Protein AF-0000000068352027 (afdb_homodimer)

Radius of gyration: 30.16 Å; Cα contacts (8 Å, |Δi|>4): 1680; chains: 2; bounding box: 49×100×64 Å

Structure (mmCIF, N/CA/C/O backbone):
data_AF-0000000068352027-model_v1
#
loop_
_entity.id
_entity.type
_entity.pdbx_description
1 polymer 'Oxidoreductase-like protein'
#
loop_
_atom_site.group_PDB
_atom_site.id
_atom_site.type_symbol
_atom_site.label_atom_id
_atom_site.label_alt_id
_atom_site.label_comp_id
_atom_site.label_asym_id
_atom_site.label_entity_id
_atom_site.label_seq_id
_atom_site.pdbx_PDB_ins_code
_atom_site.Cartn_x
_atom_site.Cartn_y
_atom_site.Cartn_z
_atom_site.occupancy
_atom_site.B_iso_or_equiv
_atom_site.auth_seq_id
_atom_site.auth_comp_id
_atom_site.auth_asym_id
_atom_site.auth_atom_id
_atom_site.pdbx_PDB_model_num
ATOM 1 N N . MET A 1 1 ? -13.008 -51.562 -10.859 1 30.78 1 MET A N 1
ATOM 2 C CA . MET A 1 1 ? -11.578 -51.312 -10.984 1 30.78 1 MET A CA 1
ATOM 3 C C . MET A 1 1 ? -11.227 -49.906 -10.602 1 30.78 1 MET A C 1
ATOM 5 O O . MET A 1 1 ? -11.891 -48.938 -11.039 1 30.78 1 MET A O 1
ATOM 9 N N . SER A 1 2 ? -10.852 -49.531 -9.453 1 40.5 2 SER A N 1
ATOM 10 C CA . SER A 1 2 ? -10.609 -48.25 -8.789 1 40.5 2 SER A CA 1
ATOM 11 C C . SER A 1 2 ? -9.883 -47.281 -9.711 1 40.5 2 SER A C 1
ATOM 13 O O . SER A 1 2 ? -8.883 -47.625 -10.336 1 40.5 2 SER A O 1
ATOM 15 N N . ALA A 1 3 ? -10.547 -46.438 -10.453 1 52.34 3 ALA A N 1
ATOM 16 C CA . ALA A 1 3 ? -10.016 -45.531 -11.453 1 52.34 3 ALA A CA 1
ATOM 17 C C . ALA A 1 3 ? -8.617 -45.031 -11.07 1 52.34 3 ALA A C 1
ATOM 19 O O . ALA A 1 3 ? -8.398 -44.562 -9.961 1 52.34 3 ALA A O 1
ATOM 20 N N . SER A 1 4 ? -7.492 -45.625 -11.703 1 73.31 4 SER A N 1
ATOM 21 C CA . SER A 1 4 ? -6.09 -45.438 -11.352 1 73.31 4 SER A CA 1
ATOM 22 C C . SER A 1 4 ? -5.738 -43.969 -11.25 1 73.31 4 SER A C 1
ATOM 24 O O . SER A 1 4 ? -6.191 -43.156 -12.062 1 73.31 4 SER A O 1
ATOM 26 N N . ALA A 1 5 ? -5.262 -43.5 -10.164 1 89 5 ALA A N 1
ATOM 27 C CA . ALA A 1 5 ? -4.797 -42.156 -9.875 1 89 5 ALA A CA 1
ATOM 28 C C . ALA A 1 5 ? -3.828 -41.656 -10.953 1 89 5 ALA A C 1
ATOM 30 O O . ALA A 1 5 ? -3.039 -42.438 -11.484 1 89 5 ALA A O 1
ATOM 31 N N . PRO A 1 6 ? -4.027 -40.5 -11.43 1 95.5 6 PRO A N 1
ATOM 32 C CA . PRO A 1 6 ? -3.133 -39.938 -12.445 1 95.5 6 PRO A CA 1
ATOM 33 C C . PRO A 1 6 ? -1.657 -40.125 -12.109 1 95.5 6 PRO A C 1
ATOM 35 O O . PRO A 1 6 ? -1.271 -40.031 -10.938 1 95.5 6 PRO A O 1
ATOM 38 N N . ARG A 1 7 ? -0.884 -40.531 -13.102 1 96.5 7 ARG A N 1
ATOM 39 C CA . ARG A 1 7 ? 0.567 -40.625 -13.008 1 96.5 7 ARG A CA 1
ATOM 40 C C . ARG A 1 7 ? 1.249 -39.375 -13.5 1 96.5 7 ARG A C 1
ATOM 42 O O . ARG A 1 7 ? 0.994 -38.906 -14.625 1 96.5 7 ARG A O 1
ATOM 49 N N . VAL A 1 8 ? 2.127 -38.812 -12.648 1 98 8 VAL A N 1
ATOM 50 C CA . VAL A 1 8 ? 2.662 -37.469 -12.898 1 98 8 VAL A CA 1
ATOM 51 C C . VAL A 1 8 ? 4.137 -37.562 -13.281 1 98 8 VAL A C 1
ATOM 53 O O . VAL A 1 8 ? 4.902 -38.312 -12.664 1 98 8 VAL A O 1
ATOM 56 N N . GLY A 1 9 ? 4.527 -36.906 -14.344 1 98.25 9 GLY A N 1
ATOM 57 C CA . GLY A 1 9 ? 5.922 -36.656 -14.672 1 98.25 9 GLY A CA 1
ATOM 58 C C . GLY A 1 9 ? 6.363 -35.219 -14.336 1 98.25 9 GLY A C 1
ATOM 59 O O . GLY A 1 9 ? 5.664 -34.25 -14.648 1 98.25 9 GLY A O 1
ATOM 60 N N . LEU A 1 10 ? 7.527 -35.094 -13.672 1 97.56 10 LEU A N 1
ATOM 61 C CA . LEU A 1 10 ? 8.102 -33.781 -13.367 1 97.56 10 LEU A CA 1
ATOM 62 C C . LEU A 1 10 ? 9.125 -33.375 -14.43 1 97.56 10 LEU A C 1
ATOM 64 O O . LEU A 1 10 ? 10.164 -34.031 -14.578 1 97.56 10 LEU A O 1
ATOM 68 N N . LEU A 1 11 ? 8.789 -32.406 -15.188 1 97.12 11 LEU A N 1
ATOM 69 C CA . LEU A 1 11 ? 9.727 -31.906 -16.172 1 97.12 11 LEU A CA 1
ATOM 70 C C . LEU A 1 11 ? 10.586 -30.781 -15.578 1 97.12 11 LEU A C 1
ATOM 72 O O . LEU A 1 11 ? 10.188 -29.625 -15.594 1 97.12 11 LEU A O 1
ATOM 76 N N . GLY A 1 12 ? 11.734 -31.094 -15.156 1 92.88 12 GLY A N 1
ATOM 77 C CA . GLY A 1 12 ? 12.617 -30.219 -14.414 1 92.88 12 GLY A CA 1
ATOM 78 C C . GLY A 1 12 ? 12.75 -30.594 -12.953 1 92.88 12 GLY A C 1
ATOM 79 O O . GLY A 1 12 ? 11.797 -31.094 -12.344 1 92.88 12 GLY A O 1
ATOM 80 N N . ALA A 1 13 ? 13.945 -30.344 -12.383 1 85.81 13 ALA A N 1
ATOM 81 C CA . ALA A 1 13 ? 14.219 -30.672 -10.992 1 85.81 13 ALA A CA 1
ATOM 82 C C . ALA A 1 13 ? 14.445 -29.406 -10.164 1 85.81 13 ALA A C 1
ATOM 84 O O . ALA A 1 13 ? 15.406 -29.312 -9.398 1 85.81 13 ALA A O 1
ATOM 85 N N . ALA A 1 14 ? 13.586 -28.484 -10.461 1 83.62 14 ALA A N 1
ATOM 86 C CA . ALA A 1 14 ? 13.641 -27.266 -9.656 1 83.62 14 ALA A CA 1
ATOM 87 C C . ALA A 1 14 ? 13.141 -27.516 -8.234 1 83.62 14 ALA A C 1
ATOM 89 O O . ALA A 1 14 ? 12.438 -28.5 -7.988 1 83.62 14 ALA A O 1
ATOM 90 N N . ASN A 1 15 ? 13.477 -26.672 -7.301 1 79 15 ASN A N 1
ATOM 91 C CA . ASN A 1 15 ? 13.086 -26.828 -5.902 1 79 15 ASN A CA 1
ATOM 92 C C . ASN A 1 15 ? 11.562 -26.875 -5.75 1 79 15 ASN A C 1
ATOM 94 O O . ASN A 1 15 ? 11.047 -27.594 -4.895 1 79 15 ASN A O 1
ATOM 98 N N . ILE A 1 16 ? 10.906 -26.156 -6.543 1 82.62 16 ILE A N 1
ATOM 99 C CA . ILE A 1 16 ? 9.445 -26.094 -6.461 1 82.62 16 ILE A CA 1
ATOM 100 C C . ILE A 1 16 ? 8.859 -27.469 -6.797 1 82.62 16 ILE A C 1
ATOM 102 O O . ILE A 1 16 ? 7.73 -27.781 -6.398 1 82.62 16 ILE A O 1
ATOM 106 N N . ALA A 1 17 ? 9.578 -28.25 -7.523 1 85 17 ALA A N 1
ATOM 107 C CA . ALA A 1 17 ? 9.102 -29.578 -7.887 1 85 17 ALA A CA 1
ATOM 108 C C . ALA A 1 17 ? 8.969 -30.469 -6.656 1 85 17 ALA A C 1
ATOM 110 O O . ALA A 1 17 ? 8.164 -31.406 -6.637 1 85 17 ALA A O 1
ATOM 111 N N . TRP A 1 18 ? 9.742 -30.078 -5.66 1 83.75 18 TRP A N 1
ATOM 112 C CA . TRP A 1 18 ? 9.602 -30.766 -4.387 1 83.75 18 TRP A CA 1
ATOM 113 C C . TRP A 1 18 ? 8.203 -30.578 -3.811 1 83.75 18 TRP A C 1
ATOM 115 O O . TRP A 1 18 ? 7.57 -31.531 -3.352 1 83.75 18 TRP A O 1
ATOM 125 N N . ARG A 1 19 ? 7.816 -29.422 -3.898 1 86.06 19 ARG A N 1
ATOM 126 C CA . ARG A 1 19 ? 6.504 -29.078 -3.359 1 86.06 19 ARG A CA 1
ATOM 127 C C . ARG A 1 19 ? 5.391 -29.734 -4.168 1 86.06 19 ARG A C 1
ATOM 129 O O . ARG A 1 19 ? 4.426 -30.25 -3.604 1 86.06 19 ARG A O 1
ATOM 136 N N . ALA A 1 20 ? 5.594 -29.703 -5.41 1 91.19 20 ALA A N 1
ATOM 137 C CA . ALA A 1 20 ? 4.609 -30.344 -6.273 1 91.19 20 ALA A CA 1
ATOM 138 C C . ALA A 1 20 ? 4.508 -31.844 -5.961 1 91.19 20 ALA A C 1
ATOM 140 O O . ALA A 1 20 ? 3.41 -32.406 -5.902 1 91.19 20 ALA A O 1
ATOM 141 N N . TRP A 1 21 ? 5.656 -32.406 -5.715 1 92.81 21 TRP A N 1
ATOM 142 C CA . TRP A 1 21 ? 5.719 -33.844 -5.422 1 92.81 21 TRP A CA 1
ATOM 143 C C . TRP A 1 21 ? 4.945 -34.188 -4.152 1 92.81 21 TRP A C 1
ATOM 145 O O . TRP A 1 21 ? 4.18 -35.156 -4.117 1 92.81 21 TRP A O 1
ATOM 155 N N . THR A 1 22 ? 5.062 -33.344 -3.188 1 90.75 22 THR A N 1
ATOM 156 C CA . THR A 1 22 ? 4.355 -33.562 -1.929 1 90.75 22 THR A CA 1
ATOM 157 C C . THR A 1 22 ? 2.846 -33.469 -2.137 1 90.75 22 THR A C 1
ATOM 159 O O . THR A 1 22 ? 2.088 -34.25 -1.569 1 90.75 22 THR A O 1
ATOM 162 N N . GLY A 1 23 ? 2.412 -32.531 -2.916 1 93.19 23 GLY A N 1
ATOM 163 C CA . GLY A 1 23 ? 0.996 -32.406 -3.217 1 93.19 23 GLY A CA 1
ATOM 164 C C . GLY A 1 23 ? 0.437 -33.562 -4.012 1 93.19 23 GLY A C 1
ATOM 165 O O . GLY A 1 23 ? -0.673 -34.031 -3.744 1 93.19 23 GLY A O 1
ATOM 166 N N . VAL A 1 24 ? 1.214 -34.031 -4.945 1 95.81 24 VAL A N 1
ATOM 167 C CA . VAL A 1 24 ? 0.838 -35.188 -5.766 1 95.81 24 VAL A CA 1
ATOM 168 C C . VAL A 1 24 ? 0.599 -36.406 -4.871 1 95.81 24 VAL A C 1
ATOM 170 O O . VAL A 1 24 ? -0.449 -37.062 -4.957 1 95.81 24 VAL A O 1
ATOM 173 N N . ARG A 1 25 ? 1.453 -36.625 -3.969 1 93.81 25 ARG A N 1
ATOM 174 C CA . ARG A 1 25 ? 1.38 -37.781 -3.084 1 93.81 25 ARG A CA 1
ATOM 175 C C . ARG A 1 25 ? 0.211 -37.625 -2.111 1 93.81 25 ARG A C 1
ATOM 177 O O . ARG A 1 25 ? -0.479 -38.625 -1.829 1 93.81 25 ARG A O 1
ATOM 184 N N . ALA A 1 26 ? 0.063 -36.469 -1.647 1 93.5 26 ALA A N 1
ATOM 185 C CA . ALA A 1 26 ? -1 -36.219 -0.674 1 93.5 26 ALA A CA 1
ATOM 186 C C . ALA A 1 26 ? -2.371 -36.531 -1.274 1 93.5 26 ALA A C 1
ATOM 188 O O . ALA A 1 26 ? -3.34 -36.75 -0.544 1 93.5 26 ALA A O 1
ATOM 189 N N . ASN A 1 27 ? -2.459 -36.594 -2.578 1 96.31 27 ASN A N 1
ATOM 190 C CA . ASN A 1 27 ? -3.736 -36.812 -3.24 1 96.31 27 ASN A CA 1
ATOM 191 C C . ASN A 1 27 ? -3.793 -38.188 -3.875 1 96.31 27 ASN A C 1
ATOM 193 O O . ASN A 1 27 ? -4.598 -38.438 -4.773 1 96.31 27 ASN A O 1
ATOM 197 N N . GLY A 1 28 ? -2.852 -39.031 -3.482 1 93.94 28 GLY A N 1
ATOM 198 C CA . GLY A 1 28 ? -2.877 -40.438 -3.91 1 93.94 28 GLY A CA 1
ATOM 199 C C . GLY A 1 28 ? -2.328 -40.625 -5.309 1 93.94 28 GLY A C 1
ATOM 200 O O . GLY A 1 28 ? -2.457 -41.719 -5.879 1 93.94 28 GLY A O 1
ATOM 201 N N . MET A 1 29 ? -1.762 -39.625 -5.863 1 95.62 29 MET A N 1
ATOM 202 C CA . MET A 1 29 ? -1.12 -39.75 -7.172 1 95.62 29 MET A CA 1
ATOM 203 C C . MET A 1 29 ? 0.342 -40.156 -7.027 1 95.62 29 MET A C 1
ATOM 205 O O . MET A 1 29 ? 0.857 -40.25 -5.914 1 95.62 29 MET A O 1
ATOM 209 N N . SER A 1 30 ? 0.948 -40.469 -8.18 1 95 30 SER A N 1
ATOM 210 C CA . SER A 1 30 ? 2.342 -40.906 -8.133 1 95 30 SER A CA 1
ATOM 211 C C . SER A 1 30 ? 3.184 -40.156 -9.164 1 95 30 SER A C 1
ATOM 213 O O . SER A 1 30 ? 2.713 -39.875 -10.266 1 95 30 SER A O 1
ATOM 215 N N . VAL A 1 31 ? 4.359 -39.875 -8.711 1 96.75 31 VAL A N 1
ATOM 216 C CA . VAL A 1 31 ? 5.363 -39.406 -9.664 1 96.75 31 VAL A CA 1
ATOM 217 C C . VAL A 1 31 ? 6.094 -40.594 -10.281 1 96.75 31 VAL A C 1
ATOM 219 O O . VAL A 1 31 ? 6.719 -41.375 -9.562 1 96.75 31 VAL A O 1
ATOM 222 N N . THR A 1 32 ? 6.047 -40.688 -11.594 1 96.75 32 THR A N 1
ATOM 223 C CA . THR A 1 32 ? 6.602 -41.875 -12.219 1 96.75 32 THR A CA 1
ATOM 224 C C . THR A 1 32 ? 7.914 -41.562 -12.93 1 96.75 32 THR A C 1
ATOM 226 O O . THR A 1 32 ? 8.758 -42.438 -13.102 1 96.75 32 THR A O 1
ATOM 229 N N . ARG A 1 33 ? 8.031 -40.281 -13.305 1 96.88 33 ARG A N 1
ATOM 230 C CA . ARG A 1 33 ? 9.234 -39.875 -14.016 1 96.88 33 ARG A CA 1
ATOM 231 C C . ARG A 1 33 ? 9.664 -38.469 -13.617 1 96.88 33 ARG A C 1
ATOM 233 O O . ARG A 1 33 ? 8.828 -37.625 -13.312 1 96.88 33 ARG A O 1
ATOM 240 N N . VAL A 1 34 ? 11.008 -38.312 -13.641 1 97.12 34 VAL A N 1
ATOM 241 C CA . VAL A 1 34 ? 11.625 -37 -13.5 1 97.12 34 VAL A CA 1
ATOM 242 C C . VAL A 1 34 ? 12.539 -36.719 -14.688 1 97.12 34 VAL A C 1
ATOM 244 O O . VAL A 1 34 ? 13.523 -37.438 -14.898 1 97.12 34 VAL A O 1
ATOM 247 N N . GLY A 1 35 ? 12.117 -35.75 -15.453 1 96.88 35 GLY A N 1
ATOM 248 C CA . GLY A 1 35 ? 12.922 -35.344 -16.609 1 96.88 35 GLY A CA 1
ATOM 249 C C . GLY A 1 35 ? 13.977 -34.312 -16.266 1 96.88 35 GLY A C 1
ATOM 250 O O . GLY A 1 35 ? 13.656 -33.25 -15.758 1 96.88 35 GLY A O 1
ATOM 251 N N . CYS A 1 36 ? 15.211 -34.625 -16.547 1 94.62 36 CYS A N 1
ATOM 252 C CA . CYS A 1 36 ? 16.312 -33.719 -16.297 1 94.62 36 CYS A CA 1
ATOM 253 C C . CYS A 1 36 ? 17.297 -33.719 -17.469 1 94.62 36 CYS A C 1
ATOM 255 O O . CYS A 1 36 ? 17.531 -34.75 -18.078 1 94.62 36 CYS A O 1
ATOM 257 N N . ARG A 1 37 ? 17.781 -32.5 -17.734 1 89.75 37 ARG A N 1
ATOM 258 C CA . ARG A 1 37 ? 18.812 -32.438 -18.766 1 89.75 37 ARG A CA 1
ATOM 259 C C . ARG A 1 37 ? 20.109 -33.062 -18.297 1 89.75 37 ARG A C 1
ATOM 261 O O . ARG A 1 37 ? 20.812 -33.75 -19.078 1 89.75 37 ARG A O 1
ATOM 268 N N . ASP A 1 38 ? 20.344 -32.875 -16.984 1 90.56 38 ASP A N 1
ATOM 269 C CA . ASP A 1 38 ? 21.5 -33.5 -16.328 1 90.56 38 ASP A CA 1
ATOM 270 C C . ASP A 1 38 ? 21.047 -34.688 -15.477 1 90.56 38 ASP A C 1
ATOM 272 O O . ASP A 1 38 ? 20.5 -34.5 -14.391 1 90.56 38 ASP A O 1
ATOM 276 N N . VAL A 1 39 ? 21.438 -35.844 -15.883 1 87.88 39 VAL A N 1
ATOM 277 C CA . VAL A 1 39 ? 20.953 -37.062 -15.273 1 87.88 39 VAL A CA 1
ATOM 278 C C . VAL A 1 39 ? 21.422 -37.156 -13.82 1 87.88 39 VAL A C 1
ATOM 280 O O . VAL A 1 39 ? 20.688 -37.594 -12.945 1 87.88 39 VAL A O 1
ATOM 283 N N . ASP A 1 40 ? 22.609 -36.75 -13.633 1 91.19 40 ASP A N 1
ATOM 284 C CA . ASP A 1 40 ? 23.141 -36.844 -12.273 1 91.19 40 ASP A CA 1
ATOM 285 C C . ASP A 1 40 ? 22.406 -35.906 -11.336 1 91.19 40 ASP A C 1
ATOM 287 O O . ASP A 1 40 ? 22.125 -36.25 -10.188 1 91.19 40 ASP A O 1
ATOM 291 N N . ARG A 1 41 ? 22.156 -34.75 -11.836 1 89.06 41 ARG A N 1
ATOM 292 C CA . ARG A 1 41 ? 21.375 -33.812 -11.055 1 89.06 41 ARG A CA 1
ATOM 293 C C . ARG A 1 41 ? 19.984 -34.375 -10.758 1 89.06 41 ARG A C 1
ATOM 295 O O . ARG A 1 41 ? 19.469 -34.219 -9.648 1 89.06 41 ARG A O 1
ATOM 302 N N . GLY A 1 42 ? 19.438 -34.969 -11.719 1 92.75 42 GLY A N 1
ATOM 303 C CA . GLY A 1 42 ? 18.125 -35.594 -11.547 1 92.75 42 GLY A CA 1
ATOM 304 C C . GLY A 1 42 ? 18.125 -36.688 -10.523 1 92.75 42 GLY A C 1
ATOM 305 O O . GLY A 1 42 ? 17.234 -36.781 -9.672 1 92.75 42 GLY A O 1
ATOM 306 N N . ARG A 1 43 ? 19.109 -37.5 -10.617 1 94.06 43 ARG A N 1
ATOM 307 C CA . ARG A 1 43 ? 19.219 -38.625 -9.68 1 94.06 43 ARG A CA 1
ATOM 308 C C . ARG A 1 43 ? 19.391 -38.125 -8.25 1 94.06 43 ARG A C 1
ATOM 310 O O . ARG A 1 43 ? 18.781 -38.688 -7.324 1 94.06 43 ARG A O 1
ATOM 317 N N . ASN A 1 44 ? 20.188 -37.156 -8.156 1 93.25 44 ASN A N 1
ATOM 318 C CA . ASN A 1 44 ? 20.391 -36.594 -6.836 1 93.25 44 ASN A CA 1
ATOM 319 C C . ASN A 1 44 ? 19.109 -35.969 -6.289 1 93.25 44 ASN A C 1
ATOM 321 O O . ASN A 1 44 ? 18.797 -36.094 -5.102 1 93.25 44 ASN A O 1
ATOM 325 N N . PHE A 1 45 ? 18.516 -35.281 -7.168 1 92 45 PHE A N 1
ATOM 326 C CA . PHE A 1 45 ? 17.234 -34.688 -6.797 1 92 45 PHE A CA 1
ATOM 327 C C . PHE A 1 45 ? 16.266 -35.75 -6.32 1 92 45 PHE A C 1
ATOM 329 O O . PHE A 1 45 ? 15.672 -35.625 -5.246 1 92 45 PHE A O 1
ATOM 336 N N . VAL A 1 46 ? 16.078 -36.75 -7.02 1 94.44 46 VAL A N 1
ATOM 337 C CA . VAL A 1 46 ? 15.133 -37.844 -6.727 1 94.44 46 VAL A CA 1
ATOM 338 C C . VAL A 1 46 ? 15.516 -38.5 -5.406 1 94.44 46 VAL A C 1
ATOM 340 O O . VAL A 1 46 ? 14.656 -38.75 -4.555 1 94.44 46 VAL A O 1
ATOM 343 N N . LYS A 1 47 ? 16.734 -38.75 -5.297 1 93.25 47 LYS A N 1
ATOM 344 C CA . LYS A 1 47 ? 17.203 -39.375 -4.066 1 93.25 47 LYS A CA 1
ATOM 345 C C . LYS A 1 47 ? 16.875 -38.531 -2.846 1 93.25 47 LYS A C 1
ATOM 347 O O . LYS A 1 47 ? 16.344 -39.031 -1.851 1 93.25 47 LYS A O 1
ATOM 352 N N . ARG A 1 48 ? 17.141 -37.312 -2.957 1 90.81 48 ARG A N 1
ATOM 353 C CA . ARG A 1 48 ? 16.906 -36.406 -1.841 1 90.81 48 ARG A CA 1
ATOM 354 C C . ARG A 1 48 ? 15.422 -36.344 -1.485 1 90.81 48 ARG A C 1
ATOM 356 O O . ARG A 1 48 ? 15.055 -36.375 -0.308 1 90.81 48 ARG A O 1
ATOM 363 N N . VAL A 1 49 ? 14.625 -36.219 -2.504 1 89.69 49 VAL A N 1
ATOM 364 C CA . VAL A 1 49 ? 13.195 -36.094 -2.277 1 89.69 49 VAL A CA 1
ATOM 365 C C . VAL A 1 49 ? 12.656 -37.406 -1.72 1 89.69 49 VAL A C 1
ATOM 367 O O . VAL A 1 49 ? 11.867 -37.438 -0.774 1 89.69 49 VAL A O 1
ATOM 370 N N . CYS A 1 50 ? 13.078 -38.469 -2.232 1 91.5 50 CYS A N 1
ATOM 371 C CA . CYS A 1 50 ? 12.609 -39.781 -1.786 1 91.5 50 CYS A CA 1
ATOM 372 C C . CYS A 1 50 ? 13.031 -40.031 -0.345 1 91.5 50 CYS A C 1
ATOM 374 O O . CYS A 1 50 ? 12.258 -40.594 0.436 1 91.5 50 CYS A O 1
ATOM 376 N N . ASP A 1 51 ? 14.203 -39.625 -0.024 1 91.38 51 ASP A N 1
ATOM 377 C CA . ASP A 1 51 ? 14.664 -39.781 1.353 1 91.38 51 ASP A CA 1
ATOM 378 C C . ASP A 1 51 ? 13.828 -38.938 2.305 1 91.38 51 ASP A C 1
ATOM 380 O O . ASP A 1 51 ? 13.398 -39.406 3.355 1 91.38 51 ASP A O 1
ATOM 384 N N . ALA A 1 52 ? 13.641 -37.719 1.866 1 86.56 52 ALA A N 1
ATOM 385 C CA . ALA A 1 52 ? 12.914 -36.781 2.713 1 86.56 52 ALA A CA 1
ATOM 386 C C . ALA A 1 52 ? 11.469 -37.219 2.9 1 86.56 52 ALA A C 1
ATOM 388 O O . ALA A 1 52 ? 10.898 -37.094 3.986 1 86.56 52 ALA A O 1
ATOM 389 N N . LEU A 1 53 ? 10.891 -37.781 1.836 1 87.25 53 LEU A N 1
ATOM 390 C CA . LEU A 1 53 ? 9.477 -38.156 1.869 1 87.25 53 LEU A CA 1
ATOM 391 C C . LEU A 1 53 ? 9.305 -39.625 2.215 1 87.25 53 LEU A C 1
ATOM 393 O O . LEU A 1 53 ? 8.18 -40.125 2.277 1 87.25 53 LEU A O 1
ATOM 397 N N . LYS A 1 54 ? 10.328 -40.375 2.398 1 90.38 54 LYS A N 1
ATOM 398 C CA . LYS A 1 54 ? 10.328 -41.781 2.734 1 90.38 54 LYS A CA 1
ATOM 399 C C . LYS A 1 54 ? 9.539 -42.594 1.704 1 90.38 54 LYS A C 1
ATOM 401 O O . LYS A 1 54 ? 8.656 -43.375 2.062 1 90.38 54 LYS A O 1
ATOM 406 N N . ILE A 1 55 ? 9.938 -42.375 0.513 1 91.38 55 ILE A N 1
ATOM 407 C CA . ILE A 1 55 ? 9.289 -43.062 -0.6 1 91.38 55 ILE A CA 1
ATOM 408 C C . ILE A 1 55 ? 9.852 -44.469 -0.732 1 91.38 55 ILE A C 1
ATOM 410 O O . ILE A 1 55 ? 11.062 -44.656 -0.693 1 91.38 55 ILE A O 1
ATOM 414 N N . ASP A 1 56 ? 9.016 -45.406 -0.912 1 92.5 56 ASP A N 1
ATOM 415 C CA . ASP A 1 56 ? 9.43 -46.812 -1.099 1 92.5 56 ASP A CA 1
ATOM 416 C C . ASP A 1 56 ? 10.227 -46.969 -2.387 1 92.5 56 ASP A C 1
ATOM 418 O O . ASP A 1 56 ? 9.922 -46.344 -3.402 1 92.5 56 ASP A O 1
ATOM 422 N N . GLU A 1 57 ? 11.102 -47.906 -2.398 1 91.81 57 GLU A N 1
ATOM 423 C CA . GLU A 1 57 ? 11.984 -48.156 -3.535 1 91.81 57 GLU A CA 1
ATOM 424 C C . GLU A 1 57 ? 11.18 -48.469 -4.797 1 91.81 57 GLU A C 1
ATOM 426 O O . GLU A 1 57 ? 11.555 -48.062 -5.895 1 91.81 57 GLU A O 1
ATOM 431 N N . ALA A 1 58 ? 10.094 -49.156 -4.633 1 91.69 58 ALA A N 1
ATOM 432 C CA . ALA A 1 58 ? 9.273 -49.594 -5.762 1 91.69 58 ALA A CA 1
ATOM 433 C C . ALA A 1 58 ? 8.562 -48.375 -6.391 1 91.69 58 ALA A C 1
ATOM 435 O O . ALA A 1 58 ? 8.117 -48.438 -7.539 1 91.69 58 ALA A O 1
ATOM 436 N N . ALA A 1 59 ? 8.508 -47.312 -5.672 1 92.38 59 ALA A N 1
ATOM 437 C CA . ALA A 1 59 ? 7.746 -46.156 -6.129 1 92.38 59 ALA A CA 1
ATOM 438 C C . ALA A 1 59 ? 8.68 -45.031 -6.566 1 92.38 59 ALA A C 1
ATOM 440 O O . ALA A 1 59 ? 8.219 -43.938 -6.879 1 92.38 59 ALA A O 1
ATOM 441 N N . VAL A 1 60 ? 10.016 -45.281 -6.605 1 95.75 60 VAL A N 1
ATOM 442 C CA . VAL A 1 60 ? 10.984 -44.281 -7.02 1 95.75 60 VAL A CA 1
ATOM 443 C C . VAL A 1 60 ? 10.828 -44 -8.516 1 95.75 60 VAL A C 1
ATOM 445 O O . VAL A 1 60 ? 10.844 -44.906 -9.328 1 95.75 60 VAL A O 1
ATOM 448 N N . PRO A 1 61 ? 10.641 -42.812 -8.836 1 96.69 61 PRO A N 1
ATOM 449 C CA . PRO A 1 61 ? 10.484 -42.5 -10.258 1 96.69 61 PRO A CA 1
ATOM 450 C C . PRO A 1 61 ? 11.781 -42.656 -11.047 1 96.69 61 PRO A C 1
ATOM 452 O O . PRO A 1 61 ? 12.867 -42.5 -10.492 1 96.69 61 PRO A O 1
ATOM 455 N N . ALA A 1 62 ? 11.609 -42.938 -12.312 1 96 62 ALA A N 1
ATOM 456 C CA . ALA A 1 62 ? 12.758 -43.031 -13.211 1 96 62 ALA A CA 1
ATOM 457 C C . ALA A 1 62 ? 13.234 -41.625 -13.609 1 96 62 ALA A C 1
ATOM 459 O O . ALA A 1 62 ? 12.414 -40.75 -13.875 1 96 62 ALA A O 1
ATOM 460 N N . VAL A 1 63 ? 14.547 -41.469 -13.547 1 97 63 VAL A N 1
ATOM 461 C CA . VAL A 1 63 ? 15.133 -40.25 -14.102 1 97 63 VAL A CA 1
ATOM 462 C C . VAL A 1 63 ? 15.375 -40.438 -15.602 1 97 63 VAL A C 1
ATOM 464 O O . VAL A 1 63 ? 15.922 -41.438 -16.031 1 97 63 VAL A O 1
ATOM 467 N N . CYS A 1 64 ? 14.891 -39.531 -16.391 1 96.88 64 CYS A N 1
ATOM 468 C CA . CYS A 1 64 ? 14.977 -39.656 -17.844 1 96.88 64 CYS A CA 1
ATOM 469 C C . CYS A 1 64 ? 15.117 -38.312 -18.516 1 96.88 64 CYS A C 1
ATOM 471 O O . CYS A 1 64 ? 15.297 -37.281 -17.844 1 96.88 64 CYS A O 1
ATOM 473 N N . SER A 1 65 ? 15.195 -38.312 -19.844 1 96.75 65 SER A N 1
ATOM 474 C CA . SER A 1 65 ? 15.219 -37.094 -20.594 1 96.75 65 SER A CA 1
ATOM 475 C C . SER A 1 65 ? 13.828 -36.469 -20.672 1 96.75 65 SER A C 1
ATOM 477 O O . SER A 1 65 ? 12.828 -37.094 -20.359 1 96.75 65 SER A O 1
ATOM 479 N N . TYR A 1 66 ? 13.773 -35.188 -21.109 1 97.19 66 TYR A N 1
ATOM 480 C CA . TYR A 1 66 ? 12.492 -34.531 -21.312 1 97.19 66 TYR A CA 1
ATOM 481 C C . TYR A 1 66 ? 11.664 -35.25 -22.359 1 97.19 66 TYR A C 1
ATOM 483 O O . TYR A 1 66 ? 10.453 -35.438 -22.188 1 97.19 66 TYR A O 1
ATOM 491 N N . GLU A 1 67 ? 12.328 -35.719 -23.422 1 97.38 67 GLU A N 1
ATOM 492 C CA . GLU A 1 67 ? 11.648 -36.406 -24.516 1 97.38 67 GLU A CA 1
ATOM 493 C C . GLU A 1 67 ? 11.031 -37.719 -24.031 1 97.38 67 GLU A C 1
ATOM 495 O O . GLU A 1 67 ? 9.891 -38.031 -24.375 1 97.38 67 GLU A O 1
ATOM 500 N N . GLU A 1 68 ? 11.812 -38.438 -23.266 1 97.69 68 GLU A N 1
ATOM 501 C CA . GLU A 1 68 ? 11.328 -39.688 -22.734 1 97.69 68 GLU A CA 1
ATOM 502 C C . GLU A 1 68 ? 10.133 -39.469 -21.812 1 97.69 68 GLU A C 1
ATOM 504 O O . GLU A 1 68 ? 9.188 -40.281 -21.812 1 97.69 68 GLU A O 1
ATOM 509 N N . LEU A 1 69 ? 10.219 -38.438 -21.047 1 97.94 69 LEU A N 1
ATOM 510 C CA . LEU A 1 69 ? 9.156 -38.156 -20.094 1 97.94 69 LEU A CA 1
ATOM 511 C C . LEU A 1 69 ? 7.84 -37.844 -20.797 1 97.94 69 LEU A C 1
ATOM 513 O O . LEU A 1 69 ? 6.812 -38.469 -20.5 1 97.94 69 LEU A O 1
ATOM 517 N N . VAL A 1 70 ? 7.805 -37 -21.844 1 98.19 70 VAL A N 1
ATOM 518 C CA . VAL A 1 70 ? 6.574 -36.531 -22.469 1 98.19 70 VAL A CA 1
ATOM 519 C C . VAL A 1 70 ? 5.977 -37.656 -23.344 1 98.19 70 VAL A C 1
ATOM 521 O O . VAL A 1 70 ? 4.777 -37.625 -23.625 1 98.19 70 VAL A O 1
ATOM 524 N N . SER A 1 71 ? 6.793 -38.625 -23.734 1 97.81 71 SER A N 1
ATOM 525 C CA . SER A 1 71 ? 6.293 -39.688 -24.594 1 97.81 71 SER A CA 1
ATOM 526 C C . SER A 1 71 ? 5.992 -40.938 -23.797 1 97.81 71 SER A C 1
ATOM 528 O O . SER A 1 71 ? 5.523 -41.938 -24.344 1 97.81 71 SER A O 1
ATOM 530 N N . ALA A 1 72 ? 6.238 -40.906 -22.531 1 96.94 72 ALA A N 1
ATOM 531 C CA . ALA A 1 72 ? 6.129 -42.094 -21.688 1 96.94 72 ALA A CA 1
ATOM 532 C C . ALA A 1 72 ? 4.668 -42.531 -21.531 1 96.94 72 ALA A C 1
ATOM 534 O O . ALA A 1 72 ? 3.801 -41.688 -21.281 1 96.94 72 ALA A O 1
ATOM 535 N N . ALA A 1 73 ? 4.406 -43.812 -21.5 1 94.31 73 ALA A N 1
ATOM 536 C CA . ALA A 1 73 ? 3.049 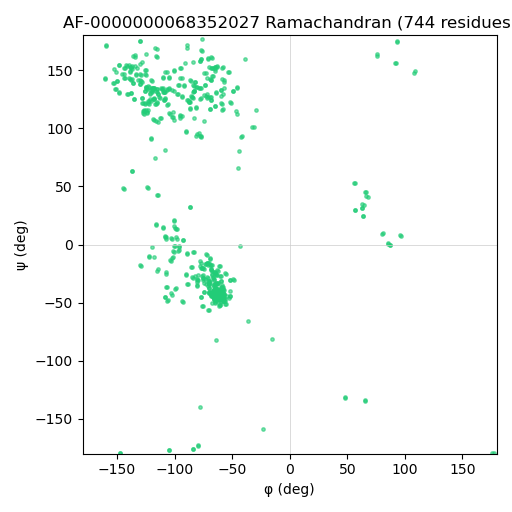-44.344 -21.359 1 94.31 73 ALA A CA 1
ATOM 537 C C . ALA A 1 73 ? 2.578 -44.25 -19.922 1 94.31 73 ALA A C 1
ATOM 539 O O . ALA A 1 73 ? 1.374 -44.25 -19.641 1 94.31 73 ALA A O 1
ATOM 540 N N . ASP A 1 74 ? 3.527 -44.125 -18.984 1 94.62 74 ASP A N 1
ATOM 541 C CA . ASP A 1 74 ? 3.166 -44.156 -17.578 1 94.62 74 ASP A CA 1
ATOM 542 C C . ASP A 1 74 ? 3.123 -42.719 -17.016 1 94.62 74 ASP A C 1
ATOM 544 O O . ASP A 1 74 ? 3.324 -42.531 -15.812 1 94.62 74 ASP A O 1
ATOM 548 N N . VAL A 1 75 ? 2.984 -41.75 -17.891 1 96.81 75 VAL A N 1
ATOM 549 C CA . VAL A 1 75 ? 2.779 -40.344 -17.484 1 96.81 75 VAL A CA 1
ATOM 550 C C . VAL A 1 75 ? 1.466 -39.844 -18.062 1 96.81 75 VAL A C 1
ATOM 552 O O . VAL A 1 75 ? 1.245 -39.906 -19.281 1 96.81 75 VAL A O 1
ATOM 555 N N . ASP A 1 76 ? 0.605 -39.344 -17.203 1 97 76 ASP A N 1
ATOM 556 C CA . ASP A 1 76 ? -0.667 -38.75 -17.625 1 97 76 ASP A CA 1
ATOM 557 C C . ASP A 1 76 ? -0.611 -37.219 -17.578 1 97 76 ASP A C 1
ATOM 559 O O . ASP A 1 76 ? -1.162 -36.562 -18.453 1 97 76 ASP A O 1
ATOM 563 N N . VAL A 1 77 ? -0.033 -36.688 -16.562 1 98.44 77 VAL A N 1
ATOM 564 C CA . VAL A 1 77 ? 0.091 -35.25 -16.328 1 98.44 77 VAL A CA 1
ATOM 565 C C . VAL A 1 77 ? 1.566 -34.875 -16.266 1 98.44 77 VAL A C 1
ATOM 567 O O . VAL A 1 77 ? 2.367 -35.562 -15.617 1 98.44 77 VAL A O 1
ATOM 570 N N . VAL A 1 78 ? 1.928 -33.875 -16.953 1 98.75 78 VAL A N 1
ATOM 571 C CA . VAL A 1 78 ? 3.287 -33.344 -16.875 1 98.75 78 VAL A CA 1
ATOM 572 C C . VAL A 1 78 ? 3.291 -32.031 -16.078 1 98.75 78 VAL A C 1
ATOM 574 O O . VAL A 1 78 ? 2.562 -31.094 -16.406 1 98.75 78 VAL A O 1
ATOM 577 N N . TYR A 1 79 ? 4.047 -31.984 -14.969 1 98.44 79 TYR A N 1
ATOM 578 C CA . TYR A 1 79 ? 4.348 -30.766 -14.25 1 98.44 79 TYR A CA 1
ATOM 579 C C . TYR A 1 79 ? 5.578 -30.078 -14.828 1 98.44 79 TYR A C 1
ATOM 581 O O . TYR A 1 79 ? 6.672 -30.641 -14.82 1 98.44 79 TYR A O 1
ATOM 589 N N . ILE A 1 80 ? 5.402 -28.938 -15.32 1 98.06 80 ILE A N 1
ATOM 590 C CA . ILE A 1 80 ? 6.48 -28.25 -16.016 1 98.06 80 ILE A CA 1
ATOM 591 C C . ILE A 1 80 ? 7.086 -27.188 -15.102 1 98.06 80 ILE A C 1
ATOM 593 O O . ILE A 1 80 ? 6.465 -26.156 -14.844 1 98.06 80 ILE A O 1
ATOM 597 N N . ALA A 1 81 ? 8.297 -27.438 -14.664 1 95.19 81 ALA A N 1
ATOM 598 C CA . ALA A 1 81 ? 9.031 -26.547 -13.773 1 95.19 81 ALA A CA 1
ATOM 599 C C . ALA A 1 81 ? 10.375 -26.141 -14.375 1 95.19 81 ALA A C 1
ATOM 601 O O . ALA A 1 81 ? 11.414 -26.25 -13.727 1 95.19 81 ALA A O 1
ATOM 602 N N . ILE A 1 82 ? 10.352 -25.719 -15.617 1 96 82 ILE A N 1
ATOM 603 C CA . ILE A 1 82 ? 11.531 -25.219 -16.328 1 96 82 ILE A CA 1
ATOM 604 C C . ILE A 1 82 ? 11.336 -23.75 -16.672 1 96 82 ILE A C 1
ATOM 606 O O . ILE A 1 82 ? 10.242 -23.203 -16.5 1 96 82 ILE A O 1
ATOM 610 N N . PRO A 1 83 ? 12.359 -23.047 -17.109 1 96.31 83 PRO A N 1
ATOM 611 C CA . PRO A 1 83 ? 12.242 -21.625 -17.391 1 96.31 83 PRO A CA 1
ATOM 612 C C . PRO A 1 83 ? 11.172 -21.297 -18.422 1 96.31 83 PRO A C 1
ATOM 614 O O . PRO A 1 83 ? 10.938 -22.094 -19.344 1 96.31 83 PRO A O 1
ATOM 617 N N . VAL A 1 84 ? 10.633 -20.156 -18.344 1 98.12 84 VAL A N 1
ATOM 618 C CA . VAL A 1 84 ? 9.508 -19.703 -19.156 1 98.12 84 VAL A CA 1
ATOM 619 C C . VAL A 1 84 ? 9.867 -19.797 -20.641 1 98.12 84 VAL A C 1
ATOM 621 O O . VAL A 1 84 ? 9.07 -20.281 -21.438 1 98.12 84 VAL A O 1
ATOM 624 N N . LYS A 1 85 ? 11.062 -19.484 -20.969 1 97.69 85 LYS A N 1
ATOM 625 C CA . LYS A 1 85 ? 11.453 -19.375 -22.375 1 97.69 85 LYS A CA 1
ATOM 626 C C . LYS A 1 85 ? 11.562 -20.766 -23.016 1 97.69 85 LYS A C 1
ATOM 628 O O . LYS A 1 85 ? 11.547 -20.891 -24.234 1 97.69 85 LYS A O 1
ATOM 633 N N . ALA A 1 86 ? 11.633 -21.75 -22.188 1 97.06 86 ALA A N 1
ATOM 634 C CA . ALA A 1 86 ? 11.781 -23.094 -22.719 1 97.06 86 ALA A CA 1
ATOM 635 C C . ALA A 1 86 ? 10.43 -23.797 -22.797 1 97.06 86 ALA A C 1
ATOM 637 O O . ALA A 1 86 ? 10.312 -24.875 -23.406 1 97.06 86 ALA A O 1
ATOM 638 N N . ARG A 1 87 ? 9.383 -23.25 -22.328 1 98.25 87 ARG A N 1
ATOM 639 C CA . ARG A 1 87 ? 8.148 -23.984 -22.047 1 98.25 87 ARG A CA 1
ATOM 640 C C . ARG A 1 87 ? 7.348 -24.219 -23.312 1 98.25 87 ARG A C 1
ATOM 642 O O . ARG A 1 87 ? 6.645 -25.219 -23.438 1 98.25 87 ARG A O 1
ATOM 649 N N . ASP A 1 88 ? 7.461 -23.297 -24.266 1 98.62 88 ASP A N 1
ATOM 650 C CA . ASP A 1 88 ? 6.633 -23.438 -25.469 1 98.62 88 ASP A CA 1
ATOM 651 C C . ASP A 1 88 ? 6.867 -24.781 -26.141 1 98.62 88 ASP A C 1
ATOM 653 O O . ASP A 1 88 ? 5.914 -25.516 -26.422 1 98.62 88 ASP A O 1
ATOM 657 N N . HIS A 1 89 ? 8.086 -25.125 -26.328 1 98.38 89 HIS A N 1
ATOM 658 C CA . HIS A 1 89 ? 8.438 -26.375 -26.984 1 98.38 89 HIS A CA 1
ATOM 659 C C . HIS A 1 89 ? 7.859 -27.562 -26.219 1 98.38 89 HIS A C 1
ATOM 661 O O . HIS A 1 89 ? 7.238 -28.453 -26.812 1 98.38 89 HIS A O 1
ATOM 667 N N . TRP A 1 90 ? 7.992 -27.578 -24.953 1 98.44 90 TRP A N 1
ATOM 668 C CA . TRP A 1 90 ? 7.664 -28.766 -24.188 1 98.44 90 TRP A CA 1
ATOM 669 C C . TRP A 1 90 ? 6.16 -28.859 -23.953 1 98.44 90 TRP A C 1
ATOM 671 O O . TRP A 1 90 ? 5.613 -29.969 -23.844 1 98.44 90 TRP A O 1
ATOM 681 N N . VAL A 1 91 ? 5.461 -27.719 -23.859 1 98.81 91 VAL A N 1
ATOM 682 C CA . VAL A 1 91 ? 4.004 -27.781 -23.812 1 98.81 91 VAL A CA 1
ATOM 683 C C . VAL A 1 91 ? 3.463 -28.359 -25.109 1 98.81 91 VAL A C 1
ATOM 685 O O . VAL A 1 91 ? 2.549 -29.188 -25.109 1 98.81 91 VAL A O 1
ATOM 688 N N . ARG A 1 92 ? 4.039 -27.984 -26.219 1 98.62 92 ARG A N 1
ATOM 689 C CA . ARG A 1 92 ? 3.611 -28.5 -27.516 1 98.62 92 ARG A CA 1
ATOM 690 C C . ARG A 1 92 ? 3.895 -29.984 -27.641 1 98.62 92 ARG A C 1
ATOM 692 O O . ARG A 1 92 ? 3.115 -30.719 -28.25 1 98.62 92 ARG A O 1
ATOM 699 N N . GLU A 1 93 ? 5.031 -30.406 -27.125 1 98.75 93 GLU A N 1
ATOM 700 C CA . GLU A 1 93 ? 5.301 -31.844 -27.078 1 98.75 93 GLU A CA 1
ATOM 701 C C . GLU A 1 93 ? 4.258 -32.562 -26.234 1 98.75 93 GLU A C 1
ATOM 703 O O . GLU A 1 93 ? 3.83 -33.688 -26.594 1 98.75 93 GLU A O 1
ATOM 708 N N . CYS A 1 94 ? 3.873 -32 -25.094 1 98.62 94 CYS A N 1
ATOM 709 C CA . CYS A 1 94 ? 2.818 -32.594 -24.281 1 98.62 94 CYS A CA 1
ATOM 710 C C . CYS A 1 94 ? 1.521 -32.719 -25.078 1 98.62 94 CYS A C 1
ATOM 712 O O . CYS A 1 94 ? 0.816 -33.719 -24.953 1 98.62 94 CYS A O 1
ATOM 714 N N . ILE A 1 95 ? 1.195 -31.703 -25.844 1 98.44 95 ILE A N 1
ATOM 715 C CA . ILE A 1 95 ? 0.007 -31.719 -26.703 1 98.44 95 ILE A CA 1
ATOM 716 C C . ILE A 1 95 ? 0.103 -32.875 -27.703 1 98.44 95 ILE A C 1
ATOM 718 O O . ILE A 1 95 ? -0.846 -33.625 -27.859 1 98.44 95 ILE A O 1
ATOM 722 N N . LYS A 1 96 ? 1.249 -33 -28.297 1 98.25 96 LYS A N 1
ATOM 723 C CA . LYS A 1 96 ? 1.497 -34.031 -29.297 1 98.25 96 LYS A CA 1
ATOM 724 C C . LYS A 1 96 ? 1.295 -35.438 -28.703 1 98.25 96 LYS A C 1
ATOM 726 O O . LYS A 1 96 ? 0.692 -36.312 -29.328 1 98.25 96 LYS A O 1
ATOM 731 N N . TYR A 1 97 ? 1.738 -35.625 -27.484 1 97.88 97 TYR A N 1
ATOM 732 C CA . TYR A 1 97 ? 1.7 -36.938 -26.859 1 97.88 97 TYR A CA 1
ATOM 733 C C . TYR A 1 97 ? 0.492 -37.062 -25.938 1 97.88 97 TYR A C 1
ATOM 735 O O . TYR A 1 97 ? 0.401 -38.031 -25.156 1 97.88 97 TYR A O 1
ATOM 743 N N . LYS A 1 98 ? -0.406 -36.062 -25.922 1 97 98 LYS A N 1
ATOM 744 C CA . LYS A 1 98 ? -1.697 -36.062 -25.234 1 97 98 LYS A CA 1
ATOM 745 C C . LYS A 1 98 ? -1.52 -36.125 -23.719 1 97 98 LYS A C 1
ATOM 747 O O . LYS A 1 98 ? -2.162 -36.938 -23.047 1 97 98 LYS A O 1
ATOM 752 N N . LYS A 1 99 ? -0.626 -35.344 -23.25 1 98.31 99 LYS A N 1
ATOM 753 C CA . LYS A 1 99 ? -0.412 -35.219 -21.812 1 98.31 99 LYS A CA 1
ATOM 754 C C . LYS A 1 99 ? -1.16 -34 -21.25 1 98.31 99 LYS A C 1
ATOM 756 O O . LYS A 1 99 ? -1.22 -32.938 -21.891 1 98.31 99 LYS A O 1
ATOM 761 N N . HIS A 1 100 ? -1.805 -34.156 -20.094 1 98.62 100 HIS A N 1
ATOM 762 C CA . HIS A 1 100 ? -2.25 -32.969 -19.328 1 98.62 100 HIS A CA 1
ATOM 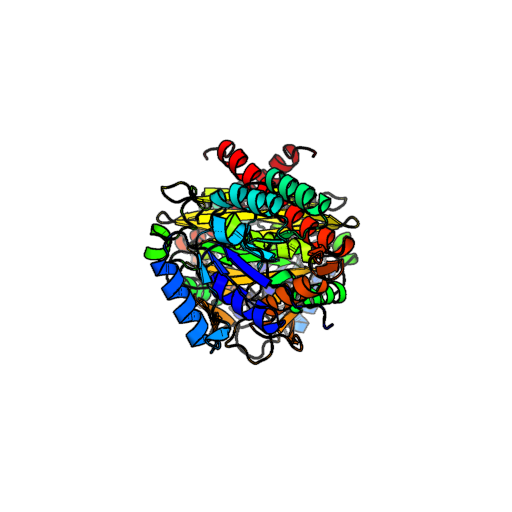763 C C . HIS A 1 100 ? -1.065 -32.156 -18.828 1 98.62 100 HIS A C 1
ATOM 765 O O . HIS A 1 100 ? 0.023 -32.688 -18.625 1 98.62 100 HIS A O 1
ATOM 771 N N . VAL A 1 101 ? -1.316 -30.844 -18.641 1 98.88 101 VAL A N 1
ATOM 772 C CA . VAL A 1 101 ? -0.198 -29.984 -18.297 1 98.88 101 VAL A CA 1
ATOM 773 C C . VAL A 1 101 ? -0.55 -29.172 -17.047 1 98.88 101 VAL A C 1
ATOM 775 O O . VAL A 1 101 ? -1.61 -28.547 -16.984 1 98.88 101 VAL A O 1
ATOM 778 N N . VAL A 1 102 ? 0.278 -29.219 -16.016 1 98.69 102 VAL A N 1
ATOM 779 C CA . VAL A 1 102 ? 0.35 -28.25 -14.922 1 98.69 102 VAL A CA 1
ATOM 780 C C . VAL A 1 102 ? 1.673 -27.5 -14.984 1 98.69 102 VAL A C 1
ATOM 782 O O . VAL A 1 102 ? 2.736 -28.062 -14.719 1 98.69 102 VAL A O 1
ATOM 785 N N . GLY A 1 103 ? 1.59 -26.25 -15.359 1 97.81 103 GLY A N 1
ATOM 786 C CA . GLY A 1 103 ? 2.801 -25.469 -15.562 1 97.81 103 GLY A CA 1
ATOM 787 C C . GLY A 1 103 ? 3.033 -24.453 -14.469 1 97.81 103 GLY A C 1
ATOM 788 O O . GLY A 1 103 ? 2.082 -23.844 -13.961 1 97.81 103 GLY A O 1
ATOM 789 N N . GLU A 1 104 ? 4.246 -24.141 -14.156 1 96.88 104 GLU A N 1
ATOM 790 C CA . GLU A 1 104 ? 4.59 -23.125 -13.172 1 96.88 104 GLU A CA 1
ATOM 791 C C . GLU A 1 104 ? 4.219 -21.719 -13.664 1 96.88 104 GLU A C 1
ATOM 793 O O . GLU A 1 104 ? 3.961 -21.531 -14.859 1 96.88 104 GLU A O 1
ATOM 798 N N . LYS A 1 105 ? 4.129 -20.797 -12.727 1 96.56 105 LYS A N 1
ATOM 799 C CA . LYS A 1 105 ? 3.854 -19.406 -13.039 1 96.56 105 LYS A CA 1
ATOM 800 C C . LYS A 1 105 ? 5.145 -18.594 -13.141 1 96.56 105 LYS A C 1
ATOM 802 O O . LYS A 1 105 ? 6.137 -18.922 -12.484 1 96.56 105 LYS A O 1
ATOM 807 N N . PRO A 1 106 ? 5.223 -17.547 -13.898 1 97.75 106 PRO A N 1
ATOM 808 C CA . PRO A 1 106 ? 4.227 -17.281 -14.938 1 97.75 106 PRO A CA 1
ATOM 809 C C . PRO A 1 106 ? 4.281 -18.297 -16.078 1 97.75 106 PRO A C 1
ATOM 811 O O . PRO A 1 106 ? 5.332 -18.891 -16.328 1 97.75 106 PRO A O 1
ATOM 814 N N . PRO A 1 107 ? 3.168 -18.5 -16.703 1 98.12 107 PRO A N 1
ATOM 815 C CA . PRO A 1 107 ? 3.07 -19.656 -17.594 1 98.12 107 PRO A CA 1
ATOM 816 C C . PRO A 1 107 ? 3.902 -19.5 -18.859 1 98.12 107 PRO A C 1
ATOM 818 O O . PRO A 1 107 ? 4.758 -20.344 -19.156 1 98.12 107 PRO A O 1
ATOM 821 N N . ALA A 1 108 ? 3.633 -18.438 -19.578 1 98.62 108 ALA A N 1
ATOM 822 C CA . ALA A 1 108 ? 4.164 -18.266 -20.938 1 98.62 108 ALA A CA 1
ATOM 823 C C . ALA A 1 108 ? 4.809 -16.891 -21.094 1 98.62 108 ALA A C 1
ATOM 825 O O . ALA A 1 108 ? 4.73 -16.047 -20.188 1 98.62 108 ALA A O 1
ATOM 826 N N . THR A 1 109 ? 5.395 -16.703 -22.234 1 98.31 109 THR A N 1
ATOM 827 C CA . THR A 1 109 ? 6.02 -15.414 -22.516 1 98.31 109 THR A CA 1
ATOM 828 C C . THR A 1 109 ? 4.957 -14.336 -22.734 1 98.31 109 THR A C 1
ATOM 830 O O . THR A 1 109 ? 5.219 -13.148 -22.531 1 98.31 109 THR A O 1
ATOM 833 N N . ASP A 1 110 ? 3.83 -14.758 -23.203 1 98.31 110 ASP A N 1
ATOM 834 C CA . ASP A 1 110 ? 2.73 -13.82 -23.375 1 98.31 110 ASP A CA 1
ATOM 835 C C . ASP A 1 110 ? 1.389 -14.547 -23.438 1 98.31 110 ASP A C 1
ATOM 837 O O . ASP A 1 110 ? 1.346 -15.773 -23.531 1 98.31 110 ASP A O 1
ATOM 841 N N . ALA A 1 111 ? 0.352 -13.766 -23.422 1 98.62 111 ALA A N 1
ATOM 842 C CA . ALA A 1 111 ? -1.007 -14.289 -23.312 1 98.62 111 ALA A CA 1
ATOM 843 C C . ALA A 1 111 ? -1.408 -15.008 -24.609 1 98.62 111 ALA A C 1
ATOM 845 O O . ALA A 1 111 ? -2.189 -15.961 -24.578 1 98.62 111 ALA A O 1
ATOM 846 N N . GLU A 1 112 ? -0.913 -14.578 -25.703 1 98.62 112 GLU A N 1
ATOM 847 C CA . GLU A 1 112 ? -1.251 -15.219 -26.969 1 98.62 112 GLU A CA 1
ATOM 848 C C . GLU A 1 112 ? -0.69 -16.641 -27.047 1 98.62 112 GLU A C 1
ATOM 850 O O . GLU A 1 112 ? -1.376 -17.562 -27.484 1 98.62 112 GLU A O 1
ATOM 855 N N . MET A 1 113 ? 0.538 -16.781 -26.641 1 98.75 113 MET A N 1
ATOM 856 C CA . MET A 1 113 ? 1.132 -18.109 -26.578 1 98.75 113 MET A CA 1
ATOM 857 C C . MET A 1 113 ? 0.347 -19.016 -25.641 1 98.75 113 MET A C 1
ATOM 859 O O . MET A 1 113 ? 0.024 -20.156 -25.984 1 98.75 113 MET A O 1
ATOM 863 N N . LEU A 1 114 ? 0.023 -18.516 -24.484 1 98.88 114 LEU A N 1
ATOM 864 C CA . LEU A 1 114 ? -0.743 -19.281 -23.516 1 98.88 114 LEU A CA 1
ATOM 865 C C . LEU A 1 114 ? -2.092 -19.703 -24.094 1 98.88 114 LEU A C 1
ATOM 867 O O . LEU A 1 114 ? -2.516 -20.844 -23.938 1 98.88 114 LEU A O 1
ATOM 871 N N . ARG A 1 115 ? -2.75 -18.781 -24.734 1 98.75 115 ARG A N 1
ATOM 872 C CA . ARG A 1 115 ? -4.031 -19.078 -25.359 1 98.75 115 ARG A CA 1
ATOM 873 C C . ARG A 1 115 ? -3.895 -20.219 -26.375 1 98.75 115 ARG A C 1
ATOM 875 O O . ARG A 1 115 ? -4.742 -21.109 -26.422 1 98.75 115 ARG A O 1
ATOM 882 N N . SER A 1 116 ? -2.852 -20.203 -27.141 1 98.75 116 SER A N 1
ATOM 883 C CA . SER A 1 116 ? -2.635 -21.25 -28.141 1 98.75 116 SER A CA 1
ATOM 884 C C . SER A 1 116 ? -2.467 -22.609 -27.484 1 98.75 116 SER A C 1
ATOM 886 O O . SER A 1 116 ? -2.955 -23.625 -28 1 98.75 116 SER A O 1
ATOM 888 N N . TRP A 1 117 ? -1.707 -22.656 -26.344 1 98.88 117 TRP A N 1
ATOM 889 C CA . TRP A 1 117 ? -1.584 -23.906 -25.594 1 98.88 117 TRP A CA 1
ATOM 890 C C . TRP A 1 117 ? -2.949 -24.391 -25.125 1 98.88 117 TRP A C 1
ATOM 892 O O . TRP A 1 117 ? -3.305 -25.562 -25.328 1 98.88 117 TRP A O 1
ATOM 902 N N . ILE A 1 118 ? -3.701 -23.469 -24.516 1 98.75 118 ILE A N 1
ATOM 903 C CA . ILE A 1 118 ? -4.98 -23.781 -23.875 1 98.75 118 ILE A CA 1
ATOM 904 C C . ILE A 1 118 ? -5.953 -24.328 -24.922 1 98.75 118 ILE A C 1
ATOM 906 O O . ILE A 1 118 ? -6.602 -25.344 -24.688 1 98.75 118 ILE A O 1
ATOM 910 N N . GLU A 1 119 ? -6.027 -23.688 -26.031 1 98.69 119 GLU A N 1
ATOM 911 C CA . GLU A 1 119 ? -6.949 -24.094 -27.078 1 98.69 119 GLU A CA 1
ATOM 912 C C . GLU A 1 119 ? -6.582 -25.484 -27.625 1 98.69 119 GLU A C 1
ATOM 914 O O . GLU A 1 119 ? -7.461 -26.328 -27.844 1 98.69 119 GLU A O 1
ATOM 919 N N . ALA A 1 120 ? -5.301 -25.703 -27.844 1 98.81 120 ALA A N 1
ATOM 920 C CA . ALA A 1 120 ? -4.844 -27 -28.375 1 98.81 120 ALA A CA 1
ATOM 921 C C . ALA A 1 120 ? -5.129 -28.125 -27.375 1 98.81 120 ALA A C 1
ATOM 923 O O . ALA A 1 120 ? -5.555 -29.203 -27.781 1 98.81 120 ALA A O 1
ATOM 924 N N . LEU A 1 121 ? -4.902 -27.875 -26.141 1 98.75 121 LEU A N 1
ATOM 925 C CA . LEU A 1 121 ? -5.168 -28.875 -25.109 1 98.75 121 LEU A CA 1
ATOM 926 C C . LEU A 1 121 ? -6.668 -29.125 -24.953 1 98.75 121 LEU A C 1
ATOM 928 O O . LEU A 1 121 ? -7.109 -30.266 -24.875 1 98.75 121 LEU A O 1
ATOM 932 N N . ASP A 1 122 ? -7.402 -28.047 -24.938 1 98.56 122 ASP A N 1
ATOM 933 C CA . ASP A 1 122 ? -8.852 -28.125 -24.781 1 98.56 122 ASP A CA 1
ATOM 934 C C . ASP A 1 122 ? -9.484 -28.969 -25.891 1 98.56 122 ASP A C 1
ATOM 936 O O . ASP A 1 122 ? -10.406 -29.75 -25.656 1 98.56 122 ASP A O 1
ATOM 940 N N . GLN A 1 123 ? -8.977 -28.875 -27.109 1 98 123 GLN A N 1
ATOM 941 C CA . GLN A 1 123 ? -9.492 -29.609 -28.25 1 98 123 GLN A CA 1
ATOM 942 C C . GLN A 1 123 ? -9.352 -31.109 -28.047 1 98 123 GLN A C 1
ATOM 944 O O . GLN A 1 123 ? -10.086 -31.891 -28.656 1 98 123 GLN A O 1
ATOM 949 N N . GLN A 1 124 ? -8.469 -31.516 -27.219 1 97.31 124 GLN A N 1
ATOM 950 C CA . GLN A 1 124 ? -8.203 -32.938 -26.969 1 97.31 124 GLN A CA 1
ATOM 951 C C . GLN A 1 124 ? -8.719 -33.344 -25.609 1 97.31 124 GLN A C 1
ATOM 953 O O . GLN A 1 124 ? -8.383 -34.438 -25.109 1 97.31 124 GLN A O 1
ATOM 958 N N . ASN A 1 125 ? -9.453 -32.406 -24.922 1 97.75 125 ASN A N 1
ATOM 959 C CA . ASN A 1 125 ? -9.969 -32.656 -23.578 1 97.75 125 ASN A CA 1
ATOM 960 C C . ASN A 1 125 ? -8.836 -32.844 -22.562 1 97.75 125 ASN A C 1
ATOM 962 O O . ASN A 1 125 ? -8.922 -33.688 -21.688 1 97.75 125 ASN A O 1
ATOM 966 N N . LEU A 1 126 ? -7.797 -32.125 -22.812 1 98.38 126 LEU A N 1
ATOM 967 C CA . LEU A 1 126 ? -6.664 -32.125 -21.906 1 98.38 126 LEU A CA 1
ATOM 968 C C . LEU A 1 126 ? -6.656 -30.906 -21.016 1 98.38 126 LEU A C 1
ATOM 970 O O . LEU A 1 126 ? -7.07 -29.828 -21.438 1 98.38 126 LEU A O 1
ATOM 974 N N . LEU A 1 127 ? -6.125 -31.062 -19.828 1 98.69 127 LEU A N 1
ATOM 975 C CA . LEU A 1 127 ? -6.043 -30 -18.828 1 98.69 127 LEU A CA 1
ATOM 976 C C . LEU A 1 127 ? -4.828 -29.109 -19.062 1 98.69 127 LEU A C 1
ATOM 978 O O . LEU A 1 127 ? -3.736 -29.609 -19.344 1 98.69 127 LEU A O 1
ATOM 982 N N . TYR A 1 128 ? -5.062 -27.844 -19.031 1 98.81 128 TYR A N 1
ATOM 983 C CA . TYR A 1 128 ? -4.004 -26.906 -18.688 1 98.81 128 TYR A CA 1
ATOM 984 C C . TYR A 1 128 ? -4.328 -26.188 -17.375 1 98.81 128 TYR A C 1
ATOM 986 O O . TYR A 1 128 ? -5.43 -25.656 -17.219 1 98.81 128 TYR A O 1
ATOM 994 N N . MET A 1 129 ? -3.354 -26.125 -16.516 1 98.62 129 MET A N 1
ATOM 995 C CA . MET A 1 129 ? -3.475 -25.391 -15.258 1 98.62 129 MET A CA 1
ATOM 996 C C . MET A 1 129 ? -2.131 -24.812 -14.836 1 98.62 129 MET A C 1
ATOM 998 O O . MET A 1 129 ? -1.104 -25.484 -14.914 1 98.62 129 MET A O 1
ATOM 1002 N N . ASP A 1 130 ? -2.16 -23.5 -14.508 1 98.5 130 ASP A N 1
ATOM 1003 C CA . ASP A 1 130 ? -0.909 -22.969 -13.977 1 98.5 130 ASP A CA 1
ATOM 1004 C C . ASP A 1 130 ? -0.717 -23.375 -12.516 1 98.5 130 ASP A C 1
ATOM 1006 O O . ASP A 1 130 ? -1.688 -23.656 -11.805 1 98.5 130 ASP A O 1
ATOM 1010 N N . GLY A 1 131 ? 0.492 -23.359 -12.102 1 96.75 131 GLY A N 1
ATOM 1011 C CA . GLY A 1 131 ? 0.86 -23.859 -10.781 1 96.75 131 GLY A CA 1
ATOM 1012 C C . GLY A 1 131 ? 0.733 -22.828 -9.688 1 96.75 131 GLY A C 1
ATOM 1013 O O . GLY A 1 131 ? 1.519 -22.812 -8.742 1 96.75 131 GLY A O 1
ATOM 1014 N N . THR A 1 132 ? -0.205 -21.875 -9.742 1 96.94 132 THR A N 1
ATOM 1015 C CA . THR A 1 132 ? -0.418 -20.891 -8.688 1 96.94 132 THR A CA 1
ATOM 1016 C C . THR A 1 132 ? -1.168 -21.516 -7.516 1 96.94 132 THR A C 1
ATOM 1018 O O . THR A 1 132 ? -2.395 -21.422 -7.438 1 96.94 132 THR A O 1
ATOM 1021 N N . MET A 1 133 ? -0.481 -22 -6.559 1 94.62 133 MET A N 1
ATOM 1022 C CA . MET A 1 133 ? -1.017 -22.844 -5.496 1 94.62 133 MET A CA 1
ATOM 1023 C C . MET A 1 133 ? -2.006 -22.062 -4.633 1 94.62 133 MET A C 1
ATOM 1025 O O . MET A 1 133 ? -2.998 -22.625 -4.16 1 94.62 133 MET A O 1
ATOM 1029 N N . LEU A 1 134 ? -1.786 -20.75 -4.426 1 92.69 134 LEU A N 1
ATOM 1030 C CA . LEU A 1 134 ? -2.625 -20 -3.506 1 92.69 134 LEU A CA 1
ATOM 1031 C C . LEU A 1 134 ? -4.07 -19.953 -3.994 1 92.69 134 LEU A C 1
ATOM 1033 O O . LEU A 1 134 ? -5 -19.891 -3.188 1 92.69 134 LEU A O 1
ATOM 1037 N N . SER A 1 135 ? -4.258 -20.078 -5.301 1 97.06 135 SER A N 1
ATOM 1038 C CA . SER A 1 135 ? -5.594 -20 -5.891 1 97.06 135 SER A CA 1
ATOM 1039 C C . SER A 1 135 ? -6.449 -21.203 -5.477 1 97.06 135 SER A C 1
ATOM 1041 O O . SER A 1 135 ? -7.672 -21.172 -5.625 1 97.06 135 SER A O 1
ATOM 1043 N N . HIS A 1 136 ? -5.832 -22.219 -5.016 1 95.88 136 HIS A N 1
ATOM 1044 C CA . HIS A 1 136 ? -6.523 -23.469 -4.738 1 95.88 136 HIS A CA 1
ATOM 1045 C C . HIS A 1 136 ? -6.797 -23.641 -3.246 1 95.88 136 HIS A C 1
ATOM 1047 O O . HIS A 1 136 ? -7.547 -24.531 -2.842 1 95.88 136 HIS A O 1
ATOM 1053 N N . GLY A 1 137 ? -6.164 -22.766 -2.477 1 90.25 137 GLY A N 1
ATOM 1054 C CA . GLY A 1 137 ? -6.289 -22.891 -1.033 1 90.25 137 GLY A CA 1
ATOM 1055 C C . GLY A 1 137 ? -7.617 -22.375 -0.506 1 90.25 137 GLY A C 1
ATOM 1056 O O . GLY A 1 137 ? -8.273 -21.547 -1.149 1 90.25 137 GLY A O 1
ATOM 1057 N N . LYS A 1 138 ? -7.953 -22.844 0.694 1 90.06 138 LYS A N 1
ATOM 1058 C CA . LYS A 1 138 ? -9.164 -22.391 1.368 1 90.06 138 LYS A CA 1
ATOM 1059 C C . LYS A 1 138 ? -9.055 -20.922 1.757 1 90.06 138 LYS A C 1
ATOM 1061 O O . LYS A 1 138 ? -10.055 -20.203 1.784 1 90.06 138 LYS A O 1
ATOM 1066 N N . ARG A 1 139 ? -7.945 -20.469 1.985 1 89.25 139 ARG A N 1
ATOM 1067 C CA . ARG A 1 139 ? -7.711 -19.141 2.527 1 89.25 139 ARG A CA 1
ATOM 1068 C C . ARG A 1 139 ? -8.172 -18.062 1.55 1 89.25 139 ARG A C 1
ATOM 1070 O O . ARG A 1 139 ? -8.875 -17.125 1.934 1 89.25 139 ARG A O 1
ATOM 1077 N N . VAL A 1 140 ? -7.715 -18.203 0.308 1 92.88 140 VAL A N 1
ATOM 1078 C CA . VAL A 1 140 ? -8.094 -17.188 -0.673 1 92.88 140 VAL A CA 1
ATOM 1079 C C . VAL A 1 140 ? -9.617 -17.125 -0.783 1 92.88 140 VAL A C 1
ATOM 1081 O O . VAL A 1 140 ? -10.188 -16.031 -0.879 1 92.88 140 VAL A O 1
ATOM 1084 N N . LYS A 1 141 ? -10.258 -18.281 -0.722 1 92.94 141 LYS A N 1
ATOM 1085 C CA . LYS A 1 141 ? -11.719 -18.328 -0.79 1 92.94 141 LYS A CA 1
ATOM 1086 C C . LYS A 1 141 ? -12.344 -17.641 0.426 1 92.94 141 LYS A C 1
ATOM 1088 O O . LYS A 1 141 ? -13.297 -16.875 0.291 1 92.94 141 LYS A O 1
ATOM 1093 N N . GLU A 1 142 ? -11.852 -17.938 1.533 1 92.06 142 GLU A N 1
ATOM 1094 C CA . GLU A 1 142 ? -12.367 -17.359 2.771 1 92.06 142 GLU A CA 1
ATOM 1095 C C . GLU A 1 142 ? -12.148 -15.852 2.814 1 92.06 142 GLU A C 1
ATOM 1097 O O . GLU A 1 142 ? -13.008 -15.102 3.291 1 92.06 142 GLU A O 1
ATOM 1102 N N . ILE A 1 143 ? -11.008 -15.398 2.393 1 92.75 143 ILE A N 1
ATOM 1103 C CA . ILE A 1 143 ? -10.711 -13.977 2.367 1 92.75 143 ILE A CA 1
ATOM 1104 C C . ILE A 1 143 ? -11.672 -13.258 1.42 1 92.75 143 ILE A C 1
ATOM 1106 O O . ILE A 1 143 ? -12.211 -12.203 1.755 1 92.75 143 ILE A O 1
ATOM 1110 N N . CYS A 1 144 ? -11.875 -13.836 0.232 1 94.94 144 CYS A N 1
ATOM 1111 C CA . CYS A 1 144 ? -12.828 -13.25 -0.701 1 94.94 144 CYS A CA 1
ATOM 1112 C C . CYS A 1 144 ? -14.219 -13.148 -0.072 1 94.94 144 CYS A C 1
ATOM 1114 O O . CYS A 1 144 ? -14.891 -12.125 -0.198 1 94.94 144 CYS A O 1
ATOM 1116 N N . ALA A 1 145 ? -14.617 -14.211 0.637 1 94.44 145 ALA A N 1
ATOM 1117 C CA . ALA A 1 145 ? -15.914 -14.219 1.312 1 94.44 145 ALA A CA 1
ATOM 1118 C C . ALA A 1 145 ? -15.961 -13.172 2.424 1 94.44 145 ALA A C 1
ATOM 1120 O O . ALA A 1 145 ? -16.969 -12.484 2.592 1 94.44 145 ALA A O 1
ATOM 1121 N N . ALA A 1 146 ? -14.891 -13.086 3.158 1 92.88 146 ALA A N 1
ATOM 1122 C CA . ALA A 1 146 ? -14.805 -12.133 4.266 1 92.88 146 ALA A CA 1
ATOM 1123 C C . ALA A 1 146 ? -14.906 -10.695 3.766 1 92.88 146 ALA A C 1
ATOM 1125 O O . ALA A 1 146 ? -15.547 -9.859 4.398 1 92.88 146 ALA A O 1
ATOM 1126 N N . VAL A 1 147 ? -14.25 -10.391 2.678 1 93.56 147 VAL A N 1
ATOM 1127 C CA . VAL A 1 147 ? -14.297 -9.055 2.096 1 93.56 147 VAL A CA 1
ATOM 1128 C C . VAL A 1 147 ? -15.727 -8.711 1.706 1 93.56 147 VAL A C 1
ATOM 1130 O O . VAL A 1 147 ? -16.203 -7.598 1.96 1 93.56 147 VAL A O 1
ATOM 1133 N N . LYS A 1 148 ? -16.422 -9.656 1.137 1 91.44 148 LYS A N 1
ATOM 1134 C CA . LYS A 1 148 ? -17.828 -9.445 0.792 1 91.44 148 LYS A CA 1
ATOM 1135 C C . LYS A 1 148 ? -18.672 -9.234 2.043 1 91.44 148 LYS A C 1
ATOM 1137 O O . LYS A 1 148 ? -19.578 -8.398 2.051 1 91.44 148 LYS A O 1
ATOM 1142 N N . GLN A 1 149 ? -18.375 -9.938 3.045 1 90.31 149 GLN A N 1
ATOM 1143 C CA . GLN A 1 149 ? -19.125 -9.867 4.293 1 90.31 149 GLN A CA 1
ATOM 1144 C C . GLN A 1 149 ? -18.891 -8.539 5.004 1 90.31 149 GLN A C 1
ATOM 1146 O O . GLN A 1 149 ? -19.781 -8.039 5.703 1 90.31 149 GLN A O 1
ATOM 1151 N N . MET A 1 150 ? -17.672 -7.984 4.973 1 86.25 150 MET A N 1
ATOM 1152 C CA . MET A 1 150 ? -17.359 -6.684 5.566 1 86.25 150 MET A CA 1
ATOM 1153 C C . MET A 1 150 ? -18.344 -5.621 5.078 1 86.25 150 MET A C 1
ATOM 1155 O O . MET A 1 150 ? -18.672 -4.688 5.809 1 86.25 150 MET A O 1
ATOM 1159 N N . GLY A 1 151 ? -18.828 -5.844 3.805 1 84.19 151 GLY A N 1
ATOM 1160 C CA . GLY A 1 151 ? -19.797 -4.926 3.242 1 84.19 151 GLY A CA 1
ATOM 1161 C C . GLY A 1 151 ? -19.172 -3.795 2.449 1 84.19 151 GLY A C 1
ATOM 1162 O O . GLY A 1 151 ? -17.969 -3.541 2.568 1 84.19 151 GLY A O 1
ATOM 1163 N N . GLY A 1 152 ? -19.969 -3.242 1.535 1 89.88 152 GLY A N 1
ATOM 1164 C CA . GLY A 1 152 ? -19.547 -2.121 0.706 1 89.88 152 GLY A CA 1
ATOM 1165 C C . GLY A 1 152 ? -18.594 -2.525 -0.404 1 89.88 152 GLY A C 1
ATOM 1166 O O . GLY A 1 152 ? -18 -3.605 -0.36 1 89.88 152 GLY A O 1
ATOM 1167 N N . PRO A 1 153 ? -18.469 -1.719 -1.342 1 94.38 153 PRO A N 1
ATOM 1168 C CA . PRO A 1 153 ? -17.562 -2.002 -2.465 1 94.38 153 PRO A CA 1
ATOM 1169 C C . PRO A 1 153 ? -16.094 -1.869 -2.09 1 94.38 153 PRO A C 1
ATOM 1171 O O . PRO A 1 153 ? -15.742 -1.061 -1.227 1 94.38 153 PRO A O 1
ATOM 1174 N N . VAL A 1 154 ? -15.25 -2.682 -2.717 1 96.06 154 VAL A N 1
ATOM 1175 C CA . VAL A 1 154 ? -13.805 -2.539 -2.592 1 96.06 154 VAL A CA 1
ATOM 1176 C C . VAL A 1 154 ? -13.359 -1.199 -3.176 1 96.06 154 VAL A C 1
ATOM 1178 O O . VAL A 1 154 ? -13.773 -0.828 -4.277 1 96.06 154 VAL A O 1
ATOM 1181 N N . LYS A 1 155 ? -12.555 -0.434 -2.418 1 96 155 LYS A N 1
ATOM 1182 C CA . LYS A 1 155 ? -12.055 0.849 -2.898 1 96 155 LYS A CA 1
ATOM 1183 C C . LYS A 1 155 ? -10.57 0.762 -3.248 1 96 155 LYS A C 1
ATOM 1185 O O . LYS A 1 155 ? -10.117 1.371 -4.219 1 96 155 LYS A O 1
ATOM 1190 N N . HIS A 1 156 ? -9.852 -0.002 -2.457 1 97.25 156 HIS A N 1
ATOM 1191 C CA . HIS A 1 156 ? -8.422 -0.101 -2.695 1 97.25 156 HIS A CA 1
ATOM 1192 C C . HIS A 1 156 ? -7.875 -1.448 -2.234 1 97.25 156 HIS A C 1
ATOM 1194 O O . HIS A 1 156 ? -8.266 -1.952 -1.179 1 97.25 156 HIS A O 1
ATOM 1200 N N . ILE A 1 157 ? -7.07 -2.07 -3.059 1 97.69 157 ILE A N 1
ATOM 1201 C CA . ILE A 1 157 ? -6.266 -3.236 -2.715 1 97.69 157 ILE A CA 1
ATOM 1202 C C . ILE A 1 157 ? -4.781 -2.9 -2.859 1 97.69 157 ILE A C 1
ATOM 1204 O O . ILE A 1 157 ? -4.352 -2.393 -3.898 1 97.69 157 ILE A O 1
ATOM 1208 N N . PHE A 1 158 ? -4.051 -3.115 -1.842 1 96.5 158 PHE A N 1
ATOM 1209 C CA . PHE A 1 158 ? -2.602 -2.939 -1.882 1 96.5 158 PHE A CA 1
ATOM 1210 C C . PHE A 1 158 ? -1.889 -4.258 -1.603 1 96.5 158 PHE A C 1
ATOM 1212 O O . PHE A 1 158 ? -2.248 -4.977 -0.67 1 96.5 158 PHE A O 1
ATOM 1219 N N . ALA A 1 159 ? -0.877 -4.52 -2.439 1 96.94 159 ALA A N 1
ATOM 1220 C CA . ALA A 1 159 ? -0.091 -5.73 -2.217 1 96.94 159 ALA A CA 1
ATOM 1221 C C . ALA A 1 159 ? 1.398 -5.461 -2.412 1 96.94 159 ALA A C 1
ATOM 1223 O O . ALA A 1 159 ? 1.798 -4.832 -3.395 1 96.94 159 ALA A O 1
ATOM 1224 N N . ASN A 1 160 ? 2.26 -5.875 -1.44 1 95.25 160 ASN A N 1
ATOM 1225 C CA . ASN A 1 160 ? 3.711 -5.938 -1.578 1 95.25 160 ASN A CA 1
ATOM 1226 C C . ASN A 1 160 ? 4.223 -7.371 -1.49 1 95.25 160 ASN A C 1
ATOM 1228 O O . ASN A 1 160 ? 3.955 -8.07 -0.512 1 95.25 160 ASN A O 1
ATOM 1232 N N . VAL A 1 161 ? 4.891 -7.805 -2.482 1 95.88 161 VAL A N 1
ATOM 1233 C CA . VAL A 1 161 ? 5.57 -9.094 -2.457 1 95.88 161 VAL A CA 1
ATOM 1234 C C . VAL A 1 161 ? 7.043 -8.906 -2.822 1 95.88 161 VAL A C 1
ATOM 1236 O O . VAL A 1 161 ? 7.367 -8.531 -3.951 1 95.88 161 VAL A O 1
ATOM 1239 N N . THR A 1 162 ? 7.898 -9.188 -1.831 1 93.94 162 THR A N 1
ATOM 1240 C CA . THR A 1 162 ? 9.328 -8.969 -2.012 1 93.94 162 THR A CA 1
ATOM 1241 C C . THR A 1 162 ? 10.133 -10.141 -1.451 1 93.94 162 THR A C 1
ATOM 1243 O O . THR A 1 162 ? 9.625 -10.898 -0.618 1 93.94 162 THR A O 1
ATOM 1246 N N . LEU A 1 163 ? 11.336 -10.508 -1.871 1 88.25 163 LEU A N 1
ATOM 1247 C CA . LEU A 1 163 ? 12.062 -11.734 -1.559 1 88.25 163 LEU A CA 1
ATOM 1248 C C . LEU A 1 163 ? 13.328 -11.422 -0.761 1 88.25 163 LEU A C 1
ATOM 1250 O O . LEU A 1 163 ? 13.836 -12.289 -0.042 1 88.25 163 LEU A O 1
ATOM 1254 N N . GLY A 1 164 ? 13.961 -10.188 -0.775 1 84.69 164 GLY A N 1
ATOM 1255 C CA . GLY A 1 164 ? 15.195 -9.875 -0.075 1 84.69 164 GLY A CA 1
ATOM 1256 C C . GLY A 1 164 ? 16.406 -10.602 -0.644 1 84.69 164 GLY A C 1
ATOM 1257 O O . GLY A 1 164 ? 17.172 -11.211 0.099 1 84.69 164 GLY A O 1
ATOM 1258 N N . GLY A 1 165 ? 16.516 -10.703 -1.86 1 85.75 165 GLY A N 1
ATOM 1259 C CA . GLY A 1 165 ? 17.609 -11.414 -2.498 1 85.75 165 GLY A CA 1
ATOM 1260 C C . GLY A 1 165 ? 18.969 -10.836 -2.156 1 85.75 165 GLY A C 1
ATOM 1261 O O . GLY A 1 165 ? 19.156 -9.617 -2.176 1 85.75 165 GLY A O 1
ATOM 1262 N N . ASP A 1 166 ? 19.844 -11.789 -1.819 1 85.38 166 ASP A N 1
ATOM 1263 C CA . ASP A 1 166 ? 21.203 -11.352 -1.556 1 85.38 166 ASP A CA 1
ATOM 1264 C C . ASP A 1 166 ? 22 -11.227 -2.854 1 85.38 166 ASP A C 1
ATOM 1266 O O . ASP A 1 166 ? 21.453 -11.375 -3.943 1 85.38 166 ASP A O 1
ATOM 1270 N N . GLU A 1 167 ? 23.234 -10.922 -2.678 1 87.31 167 GLU A N 1
ATOM 1271 C CA . GLU A 1 167 ? 24.094 -10.672 -3.834 1 87.31 167 GLU A CA 1
ATOM 1272 C C . GLU A 1 167 ? 24.188 -11.906 -4.727 1 87.31 167 GLU A C 1
ATOM 1274 O O . GLU A 1 167 ? 24.188 -11.789 -5.957 1 87.31 167 GLU A O 1
ATOM 1279 N N . ALA A 1 168 ? 24.312 -12.977 -4.074 1 88.81 168 ALA A N 1
ATOM 1280 C CA . ALA A 1 168 ? 24.438 -14.219 -4.828 1 88.81 168 ALA A CA 1
ATOM 1281 C C . ALA A 1 168 ? 23.188 -14.492 -5.648 1 88.81 168 ALA A C 1
ATOM 1283 O O . ALA A 1 168 ? 23.266 -14.898 -6.809 1 88.81 168 ALA A O 1
ATOM 1284 N N . PHE A 1 169 ? 22.062 -14.273 -5.098 1 89.31 169 PHE A N 1
ATOM 1285 C CA . PHE A 1 169 ? 20.797 -14.43 -5.785 1 89.31 169 PHE A CA 1
ATOM 1286 C C . PHE A 1 169 ? 20.688 -13.477 -6.965 1 89.31 169 PHE A C 1
ATOM 1288 O O . PHE A 1 169 ? 20.406 -13.891 -8.086 1 89.31 169 PHE A O 1
ATOM 1295 N N . LEU A 1 170 ? 21 -12.312 -6.754 1 89.69 170 LEU A N 1
ATOM 1296 C CA . LEU A 1 170 ? 20.828 -11.273 -7.762 1 89.69 170 LEU A CA 1
ATOM 1297 C C . LEU A 1 170 ? 21.781 -11.5 -8.938 1 89.69 170 LEU A C 1
ATOM 1299 O O . LEU A 1 170 ? 21.438 -11.164 -10.078 1 89.69 170 LEU A O 1
ATOM 1303 N N . ALA A 1 171 ? 22.844 -12.156 -8.641 1 90.25 171 ALA A N 1
ATOM 1304 C CA . ALA A 1 171 ? 23.859 -12.352 -9.672 1 90.25 171 ALA A CA 1
ATOM 1305 C C . ALA A 1 171 ? 23.609 -13.641 -10.453 1 90.25 171 ALA A C 1
ATOM 1307 O O . ALA A 1 171 ? 23.875 -13.719 -11.648 1 90.25 171 ALA A O 1
ATOM 1308 N N . ASN A 1 172 ? 22.906 -14.617 -9.773 1 90.44 172 ASN A N 1
ATOM 1309 C CA . ASN A 1 172 ? 23.031 -15.945 -10.359 1 90.44 172 ASN A CA 1
ATOM 1310 C C . ASN A 1 172 ? 21.672 -16.609 -10.555 1 90.44 172 ASN A C 1
ATOM 1312 O O . ASN A 1 172 ? 21.562 -17.578 -11.297 1 90.44 172 ASN A O 1
ATOM 1316 N N . ASN A 1 173 ? 20.719 -16.109 -9.906 1 92.25 173 ASN A N 1
ATOM 1317 C CA . ASN A 1 173 ? 19.422 -16.781 -9.969 1 92.25 173 ASN A CA 1
ATOM 1318 C C . ASN A 1 173 ? 18.797 -16.656 -11.359 1 92.25 173 ASN A C 1
ATOM 1320 O O . ASN A 1 173 ? 18.906 -15.602 -11.992 1 92.25 173 ASN A O 1
ATOM 1324 N N . ILE A 1 174 ? 18.141 -17.75 -11.797 1 92.12 174 ILE A N 1
ATOM 1325 C CA . ILE A 1 174 ? 17.562 -17.75 -13.133 1 92.12 174 ILE A CA 1
ATOM 1326 C C . ILE A 1 174 ? 16.531 -16.641 -13.25 1 92.12 174 ILE A C 1
ATOM 1328 O O . ILE A 1 174 ? 16.297 -16.094 -14.336 1 92.12 174 ILE A O 1
ATOM 1332 N N . ARG A 1 175 ? 15.93 -16.234 -12.234 1 93.88 175 ARG A N 1
ATOM 1333 C CA . ARG A 1 175 ? 14.883 -15.211 -12.211 1 93.88 175 ARG A CA 1
ATOM 1334 C C . ARG A 1 175 ? 15.453 -13.836 -12.562 1 93.88 175 ARG A C 1
ATOM 1336 O O . ARG A 1 175 ? 14.703 -12.93 -12.938 1 93.88 175 ARG A O 1
ATOM 1343 N N . THR A 1 176 ? 16.719 -13.734 -12.391 1 96.44 176 THR A N 1
ATOM 1344 C CA . THR A 1 176 ? 17.359 -12.461 -12.727 1 96.44 176 THR A CA 1
ATOM 1345 C C . THR A 1 176 ? 18.031 -12.539 -14.094 1 96.44 176 THR A C 1
ATOM 1347 O O . THR A 1 176 ? 18.891 -11.719 -14.406 1 96.44 176 THR A O 1
ATOM 1350 N N . ASN A 1 177 ? 17.703 -13.539 -14.891 1 97.38 177 ASN A N 1
ATOM 1351 C CA . ASN A 1 177 ? 18.156 -13.719 -16.266 1 97.38 177 ASN A CA 1
ATOM 1352 C C . ASN A 1 177 ? 17 -13.648 -17.25 1 97.38 177 ASN A C 1
ATOM 1354 O O . ASN A 1 177 ? 16.25 -14.609 -17.391 1 97.38 177 ASN A O 1
ATOM 1358 N N . PRO A 1 178 ? 16.891 -12.531 -18 1 96.81 178 PRO A N 1
ATOM 1359 C CA . PRO A 1 178 ? 15.734 -12.336 -18.859 1 96.81 178 PRO A CA 1
ATOM 1360 C C . PRO A 1 178 ? 15.719 -13.297 -20.047 1 96.81 178 PRO A C 1
ATOM 1362 O O . PRO A 1 178 ? 14.688 -13.453 -20.719 1 96.81 178 PRO A O 1
ATOM 1365 N N . GLU A 1 179 ? 16.781 -13.977 -20.312 1 97.12 179 GLU A N 1
ATOM 1366 C CA . GLU A 1 179 ? 16.828 -14.977 -21.375 1 97.12 179 GLU A CA 1
ATOM 1367 C C . GLU A 1 179 ? 16.125 -16.266 -20.953 1 97.12 179 GLU A C 1
ATOM 1369 O O . GLU A 1 179 ? 15.781 -17.094 -21.781 1 97.12 179 GLU A O 1
ATOM 1374 N N . LEU A 1 180 ? 15.992 -16.406 -19.672 1 97.44 180 LEU A N 1
ATOM 1375 C CA . LEU A 1 180 ? 15.305 -17.562 -19.125 1 97.44 180 LEU A CA 1
ATOM 1376 C C . LEU A 1 180 ? 13.93 -17.172 -18.594 1 97.44 180 LEU A C 1
ATOM 1378 O O . LEU A 1 180 ? 12.938 -17.828 -18.891 1 97.44 180 LEU A O 1
ATOM 1382 N N . GLU A 1 181 ? 13.938 -16.094 -17.797 1 97.88 181 GLU A N 1
ATOM 1383 C CA . GLU A 1 181 ? 12.727 -15.562 -17.172 1 97.88 181 GLU A CA 1
ATOM 1384 C C . GLU A 1 181 ? 12.477 -14.125 -17.609 1 97.88 181 GLU A C 1
ATOM 1386 O O . GLU A 1 181 ? 12.867 -13.18 -16.922 1 97.88 181 GLU A O 1
ATOM 1391 N N . PRO A 1 182 ? 11.742 -13.938 -18.641 1 97.62 182 PRO A N 1
ATOM 1392 C CA . PRO A 1 182 ? 11.664 -12.617 -19.266 1 97.62 182 PRO A CA 1
ATOM 1393 C C . PRO A 1 182 ? 10.875 -11.609 -18.438 1 97.62 182 PRO A C 1
ATOM 1395 O O . PRO A 1 182 ? 10.977 -10.398 -18.656 1 97.62 182 PRO A O 1
ATOM 1398 N N . HIS A 1 183 ? 10.094 -12.078 -17.469 1 98.38 183 HIS A N 1
ATOM 1399 C CA . HIS A 1 183 ? 9.227 -11.156 -16.734 1 98.38 183 HIS A CA 1
ATOM 1400 C C . HIS A 1 183 ? 9.82 -10.781 -15.383 1 98.38 183 HIS A C 1
ATOM 1402 O O . HIS A 1 183 ? 9.25 -9.984 -14.648 1 98.38 183 HIS A O 1
ATOM 1408 N N . GLY A 1 184 ? 10.953 -11.406 -14.977 1 97.94 184 GLY A N 1
ATOM 1409 C CA . GLY A 1 184 ? 11.648 -11.078 -13.734 1 97.94 184 GLY A CA 1
ATOM 1410 C C . GLY A 1 184 ? 10.719 -11 -12.539 1 97.94 184 GLY A C 1
ATOM 1411 O O . GLY A 1 184 ? 9.906 -11.898 -12.312 1 97.94 184 GLY A O 1
ATOM 1412 N N . ALA A 1 185 ? 10.859 -9.93 -11.766 1 98.06 185 ALA A N 1
ATOM 1413 C CA . ALA A 1 185 ? 10.086 -9.734 -10.539 1 98.06 185 ALA A CA 1
ATOM 1414 C C . ALA A 1 185 ? 8.594 -9.609 -10.844 1 98.06 185 ALA A C 1
ATOM 1416 O O . ALA A 1 185 ? 7.758 -10.039 -10.047 1 98.06 185 ALA A O 1
ATOM 1417 N N . LEU A 1 186 ? 8.25 -9.047 -11.945 1 98.56 186 LEU A N 1
ATOM 1418 C CA . LEU A 1 186 ? 6.848 -8.945 -12.32 1 98.56 186 LEU A CA 1
ATOM 1419 C C . LEU A 1 186 ? 6.227 -10.32 -12.508 1 98.56 186 LEU A C 1
ATOM 1421 O O . LEU A 1 186 ? 5.125 -10.586 -12.016 1 98.56 186 LEU A O 1
ATOM 1425 N N . GLY A 1 187 ? 6.93 -11.172 -13.164 1 98.31 187 GLY A N 1
ATOM 1426 C CA . GLY A 1 187 ? 6.426 -12.516 -13.414 1 98.31 187 GLY A CA 1
ATOM 1427 C C . GLY A 1 187 ? 6.461 -13.398 -12.18 1 98.31 187 GLY A C 1
ATOM 1428 O O . GLY A 1 187 ? 5.531 -14.172 -11.938 1 98.31 187 GLY A O 1
ATOM 1429 N N . ASP A 1 188 ? 7.496 -13.305 -11.438 1 96.94 188 ASP A N 1
ATOM 1430 C CA . ASP A 1 188 ? 7.68 -14.188 -10.289 1 96.94 188 ASP A CA 1
ATOM 1431 C C . ASP A 1 188 ? 6.809 -13.742 -9.109 1 96.94 188 ASP A C 1
ATOM 1433 O O . ASP A 1 188 ? 6.18 -14.578 -8.453 1 96.94 188 ASP A O 1
ATOM 1437 N N . LEU A 1 189 ? 6.812 -12.469 -8.859 1 97.75 189 LEU A N 1
ATOM 1438 C CA . LEU A 1 189 ? 6.164 -11.93 -7.668 1 97.75 189 LEU A CA 1
ATOM 1439 C C . LEU A 1 189 ? 4.895 -11.172 -8.039 1 97.75 189 LEU A C 1
ATOM 1441 O O . LEU A 1 189 ? 3.852 -11.344 -7.406 1 97.75 189 LEU A O 1
ATOM 1445 N N . GLY A 1 190 ? 4.961 -10.336 -9.062 1 98.56 190 GLY A N 1
ATOM 1446 C CA . GLY A 1 190 ? 3.807 -9.57 -9.508 1 98.56 190 GLY A CA 1
ATOM 1447 C C . GLY A 1 190 ? 2.637 -10.438 -9.93 1 98.56 190 GLY A C 1
ATOM 1448 O O . GLY A 1 190 ? 1.478 -10.055 -9.758 1 98.56 190 GLY A O 1
ATOM 1449 N N . TRP A 1 191 ? 2.941 -11.578 -10.438 1 98.62 191 TRP A N 1
ATOM 1450 C CA . TRP A 1 191 ? 1.925 -12.562 -10.797 1 98.62 191 TRP A CA 1
ATOM 1451 C C . TRP A 1 191 ? 0.976 -12.82 -9.633 1 98.62 191 TRP A C 1
ATOM 1453 O O . TRP A 1 191 ? -0.245 -12.844 -9.812 1 98.62 191 TRP A O 1
ATOM 1463 N N . TYR A 1 192 ? 1.506 -12.969 -8.422 1 98 192 TYR A N 1
ATOM 1464 C CA . TYR A 1 192 ? 0.687 -13.234 -7.242 1 98 192 TYR A CA 1
ATOM 1465 C C . TYR A 1 192 ? -0.214 -12.039 -6.926 1 98 192 TYR A C 1
ATOM 1467 O O . TYR A 1 192 ? -1.372 -12.219 -6.539 1 98 192 TYR A O 1
ATOM 1475 N N . CYS A 1 193 ? 0.311 -10.875 -7.059 1 98.5 193 CYS A N 1
ATOM 1476 C CA . CYS A 1 193 ? -0.472 -9.672 -6.797 1 98.5 193 CYS A CA 1
ATOM 1477 C C . CYS A 1 193 ? -1.644 -9.562 -7.766 1 98.5 193 CYS A C 1
ATOM 1479 O O . CYS A 1 193 ? -2.779 -9.336 -7.348 1 98.5 193 CYS A O 1
ATOM 1481 N N . ILE A 1 194 ? -1.366 -9.797 -9.008 1 98.81 194 ILE A N 1
ATOM 1482 C CA . ILE A 1 194 ? -2.385 -9.711 -10.047 1 98.81 194 ILE A CA 1
ATOM 1483 C C . ILE A 1 194 ? -3.434 -10.805 -9.836 1 98.81 194 ILE A C 1
ATOM 1485 O O . ILE A 1 194 ? -4.637 -10.523 -9.836 1 98.81 194 ILE A O 1
ATOM 1489 N N . ARG A 1 195 ? -2.979 -12 -9.609 1 98.75 195 ARG A N 1
ATOM 1490 C CA . ARG A 1 195 ? -3.879 -13.133 -9.422 1 98.75 195 ARG A CA 1
ATOM 1491 C C . ARG A 1 195 ? -4.789 -12.914 -8.219 1 98.75 195 ARG A C 1
ATOM 1493 O O . ARG A 1 195 ? -6 -13.141 -8.297 1 98.75 195 ARG A O 1
ATOM 1500 N N . TYR A 1 196 ? -4.215 -12.5 -7.113 1 98.44 196 TYR A N 1
ATOM 1501 C CA . TYR A 1 196 ? -5.012 -12.289 -5.91 1 98.44 196 TYR A CA 1
ATOM 1502 C C . TYR A 1 196 ? -6.055 -11.203 -6.125 1 98.44 196 TYR A C 1
ATOM 1504 O O . TYR A 1 196 ? -7.207 -11.344 -5.707 1 98.44 196 TYR A O 1
ATOM 1512 N N . ALA A 1 197 ? -5.648 -10.109 -6.777 1 98.38 197 ALA A N 1
ATOM 1513 C CA . ALA A 1 197 ? -6.59 -9.039 -7.098 1 98.38 197 ALA A CA 1
ATOM 1514 C C . ALA A 1 197 ? -7.75 -9.562 -7.938 1 98.38 197 ALA A C 1
ATOM 1516 O O . ALA A 1 197 ? -8.906 -9.219 -7.688 1 98.38 197 ALA A O 1
ATOM 1517 N N . LEU A 1 198 ? -7.438 -10.375 -8.945 1 98.56 198 LEU A N 1
ATOM 1518 C CA . LEU A 1 198 ? -8.477 -10.93 -9.805 1 98.56 198 LEU A CA 1
ATOM 1519 C C . LEU A 1 198 ? -9.422 -11.82 -9.016 1 98.56 198 LEU A C 1
ATOM 1521 O O . LEU A 1 198 ? -10.633 -11.805 -9.25 1 98.56 198 LEU A O 1
ATOM 1525 N N . HIS A 1 199 ? -8.883 -12.602 -8.062 1 98.44 199 HIS A N 1
ATOM 1526 C CA . HIS A 1 199 ? -9.758 -13.367 -7.172 1 98.44 199 HIS A CA 1
ATOM 1527 C C . HIS A 1 199 ? -10.719 -12.445 -6.422 1 98.44 199 HIS A C 1
ATOM 1529 O O . HIS A 1 199 ? -11.922 -12.703 -6.371 1 98.44 199 HIS A O 1
ATOM 1535 N N . LEU A 1 200 ? -10.18 -11.383 -5.863 1 97.5 200 LEU A N 1
ATOM 1536 C CA . LEU A 1 200 ? -10.969 -10.453 -5.059 1 97.5 200 LEU A CA 1
ATOM 1537 C C . LEU A 1 200 ? -12.008 -9.742 -5.91 1 97.5 200 LEU A C 1
ATOM 1539 O O . LEU A 1 200 ? -13.078 -9.367 -5.418 1 97.5 200 LEU A O 1
ATOM 1543 N N . MET A 1 201 ? -11.68 -9.57 -7.18 1 97.31 201 MET A N 1
ATOM 1544 C CA . MET A 1 201 ? -12.57 -8.852 -8.086 1 97.31 201 MET A CA 1
ATOM 1545 C C . MET A 1 201 ? -13.398 -9.828 -8.914 1 97.31 201 MET A C 1
ATOM 1547 O O . MET A 1 201 ? -13.945 -9.461 -9.961 1 97.31 201 MET A O 1
ATOM 1551 N N . ASP A 1 202 ? -13.422 -11.07 -8.562 1 96.12 202 ASP A N 1
ATOM 1552 C CA . ASP A 1 202 ? -14.227 -12.125 -9.172 1 96.12 202 ASP A CA 1
ATOM 1553 C C . ASP A 1 202 ? -13.844 -12.328 -10.633 1 96.12 202 ASP A C 1
ATOM 1555 O O . ASP A 1 202 ? -14.711 -12.5 -11.492 1 96.12 202 ASP A O 1
ATOM 1559 N N . PHE A 1 203 ? -12.531 -12.078 -10.93 1 97.25 203 PHE A N 1
ATOM 1560 C CA . PHE A 1 203 ? -11.891 -12.32 -12.219 1 97.25 203 PHE A CA 1
ATOM 1561 C C . PHE A 1 203 ? -12.5 -11.445 -13.297 1 97.25 203 PHE A C 1
ATOM 1563 O O . PHE A 1 203 ? -12.508 -11.812 -14.477 1 97.25 203 PHE A O 1
ATOM 1570 N N . GLN A 1 204 ? -13.062 -10.344 -12.859 1 96.25 204 GLN A N 1
ATOM 1571 C CA . GLN A 1 204 ? -13.305 -9.266 -13.812 1 96.25 204 GLN A CA 1
ATOM 1572 C C . GLN A 1 204 ? -11.992 -8.656 -14.297 1 96.25 204 GLN A C 1
ATOM 1574 O O . GLN A 1 204 ? -11.023 -8.562 -13.531 1 96.25 204 GLN A O 1
ATOM 1579 N N . MET A 1 205 ? -12.047 -8.289 -15.539 1 97.69 205 MET A N 1
ATOM 1580 C CA . MET A 1 205 ? -10.836 -7.672 -16.062 1 97.69 205 MET A CA 1
ATOM 1581 C C . MET A 1 205 ? -10.766 -6.195 -15.688 1 97.69 205 MET A C 1
ATOM 1583 O O . MET A 1 205 ? -11.789 -5.512 -15.656 1 97.69 205 MET A O 1
ATOM 1587 N N . PRO A 1 206 ? -9.602 -5.68 -15.32 1 98 206 PRO A N 1
ATOM 1588 C CA . PRO A 1 206 ? -9.477 -4.242 -15.078 1 98 206 PRO A CA 1
ATOM 1589 C C . PRO A 1 206 ? -9.742 -3.404 -16.328 1 98 206 PRO A C 1
ATOM 1591 O O . PRO A 1 206 ? -9.5 -3.863 -17.438 1 98 206 PRO A O 1
ATOM 1594 N N . THR A 1 207 ? -10.188 -2.18 -16.156 1 96.38 207 THR A N 1
ATOM 1595 C CA . THR A 1 207 ? -10.445 -1.253 -17.25 1 96.38 207 THR A CA 1
ATOM 1596 C C . THR A 1 207 ? -9.164 -0.539 -17.672 1 96.38 207 THR A C 1
ATOM 1598 O O . THR A 1 207 ? -9.031 -0.104 -18.812 1 96.38 207 THR A O 1
ATOM 1601 N N . GLU A 1 208 ? -8.273 -0.375 -16.734 1 94.19 208 GLU A N 1
ATOM 1602 C CA . GLU A 1 208 ? -6.977 0.246 -16.984 1 94.19 208 GLU A CA 1
ATOM 1603 C C . GLU A 1 208 ? -5.879 -0.421 -16.172 1 94.19 208 GLU A C 1
ATOM 1605 O O . GLU A 1 208 ? -6.105 -0.827 -15.023 1 94.19 208 GLU A O 1
ATOM 1610 N N . VAL A 1 209 ? -4.672 -0.532 -16.812 1 96.19 209 VAL A N 1
ATOM 1611 C CA . VAL A 1 209 ? -3.502 -1.029 -16.094 1 96.19 209 VAL A CA 1
ATOM 1612 C C . VAL A 1 209 ? -2.289 -0.16 -16.422 1 96.19 209 VAL A C 1
ATOM 1614 O O . VAL A 1 209 ? -2.152 0.328 -17.547 1 96.19 209 VAL A O 1
ATOM 1617 N N . THR A 1 210 ? -1.515 0.124 -15.453 1 93.25 210 THR A N 1
ATOM 1618 C CA . THR A 1 210 ? -0.243 0.815 -15.633 1 93.25 210 THR A CA 1
ATOM 1619 C C . THR A 1 210 ? 0.885 0.071 -14.93 1 93.25 210 THR A C 1
ATOM 1621 O O . THR A 1 210 ? 0.649 -0.638 -13.945 1 93.25 210 THR A O 1
ATOM 1624 N N . GLY A 1 211 ? 2.045 0.118 -15.523 1 94.5 211 GLY A N 1
ATOM 1625 C CA . GLY A 1 211 ? 3.236 -0.459 -14.922 1 94.5 211 GLY A CA 1
ATOM 1626 C C . GLY A 1 211 ? 4.469 0.41 -15.086 1 94.5 211 GLY A C 1
ATOM 1627 O O . GLY A 1 211 ? 4.52 1.263 -15.977 1 94.5 211 GLY A O 1
ATOM 1628 N N . ARG A 1 212 ? 5.363 0.256 -14.172 1 94.12 212 ARG A N 1
ATOM 1629 C CA . ARG A 1 212 ? 6.664 0.915 -14.25 1 94.12 212 ARG A CA 1
ATOM 1630 C C . ARG A 1 212 ? 7.773 -0.013 -13.766 1 94.12 212 ARG A C 1
ATOM 1632 O O . ARG A 1 212 ? 7.664 -0.62 -12.703 1 94.12 212 ARG A O 1
ATOM 1639 N N . ILE A 1 213 ? 8.797 -0.106 -14.602 1 96.06 213 ILE A N 1
ATOM 1640 C CA . ILE A 1 213 ? 10.016 -0.783 -14.172 1 96.06 213 ILE A CA 1
ATOM 1641 C C . ILE A 1 213 ? 10.867 0.171 -13.336 1 96.06 213 ILE A C 1
ATOM 1643 O O . ILE A 1 213 ? 11.32 1.203 -13.836 1 96.06 213 ILE A O 1
ATOM 1647 N N . LEU A 1 214 ? 11.094 -0.169 -12.102 1 93.88 214 LEU A N 1
ATOM 1648 C CA . LEU A 1 214 ? 11.828 0.715 -11.195 1 93.88 214 LEU A CA 1
ATOM 1649 C C . LEU A 1 214 ? 13.328 0.449 -11.273 1 93.88 214 LEU A C 1
ATOM 1651 O O . LEU A 1 214 ? 14.133 1.356 -11.055 1 93.88 214 LEU A O 1
ATOM 1655 N N . LYS A 1 215 ? 13.648 -0.816 -11.5 1 94.25 215 LYS A N 1
ATOM 1656 C CA . LYS A 1 215 ? 15.055 -1.207 -11.562 1 94.25 215 LYS A CA 1
ATOM 1657 C C . LYS A 1 215 ? 15.242 -2.443 -12.438 1 94.25 215 LYS A C 1
ATOM 1659 O O . LYS A 1 215 ? 14.445 -3.385 -12.367 1 94.25 215 LYS A O 1
ATOM 1664 N N . GLN A 1 216 ? 16.25 -2.432 -13.203 1 95.75 216 GLN A N 1
ATOM 1665 C CA . GLN A 1 216 ? 16.734 -3.578 -13.969 1 95.75 216 GLN A CA 1
ATOM 1666 C C . GLN A 1 216 ? 18.203 -3.861 -13.664 1 95.75 216 GLN A C 1
ATOM 1668 O O . GLN A 1 216 ? 18.953 -2.955 -13.289 1 95.75 216 GLN A O 1
ATOM 1673 N N . ASN A 1 217 ? 18.516 -5.148 -13.695 1 95.38 217 ASN A N 1
ATOM 1674 C CA . ASN A 1 217 ? 19.938 -5.43 -13.578 1 95.38 217 ASN A CA 1
ATOM 1675 C C . ASN A 1 217 ? 20.656 -5.227 -14.914 1 95.38 217 ASN A C 1
ATOM 1677 O O . ASN A 1 217 ? 20.062 -4.75 -15.875 1 95.38 217 ASN A O 1
ATOM 1681 N N . ASP A 1 218 ? 21.938 -5.602 -14.938 1 94.62 218 ASP A N 1
ATOM 1682 C CA . ASP A 1 218 ? 22.766 -5.332 -16.109 1 94.62 218 ASP A CA 1
ATOM 1683 C C . ASP A 1 218 ? 22.297 -6.152 -17.312 1 94.62 218 ASP A C 1
ATOM 1685 O O . ASP A 1 218 ? 22.531 -5.766 -18.453 1 94.62 218 ASP A O 1
ATOM 1689 N N . LYS A 1 219 ? 21.609 -7.234 -17.047 1 95.5 219 LYS A N 1
ATOM 1690 C CA . LYS A 1 219 ? 21.141 -8.109 -18.125 1 95.5 219 LYS A CA 1
ATOM 1691 C C . LYS A 1 219 ? 19.766 -7.684 -18.625 1 95.5 219 LYS A C 1
ATOM 1693 O O . LYS A 1 219 ? 19.25 -8.266 -19.578 1 95.5 219 LYS A O 1
ATOM 1698 N N . GLY A 1 220 ? 19.172 -6.742 -17.938 1 96.19 220 GLY A N 1
ATOM 1699 C CA . GLY A 1 220 ? 17.875 -6.25 -18.344 1 96.19 220 GLY A CA 1
ATOM 1700 C C . GLY A 1 220 ? 16.734 -6.926 -17.594 1 96.19 220 GLY A C 1
ATOM 1701 O O . GLY A 1 220 ? 15.555 -6.703 -17.922 1 96.19 220 GLY A O 1
ATOM 1702 N N . ALA A 1 221 ? 17.062 -7.703 -16.609 1 97.62 221 ALA A N 1
ATOM 1703 C CA . ALA A 1 221 ? 16.016 -8.367 -15.836 1 97.62 221 ALA A CA 1
ATOM 1704 C C . ALA A 1 221 ? 15.297 -7.383 -14.922 1 97.62 221 ALA A C 1
ATOM 1706 O O . ALA A 1 221 ? 15.93 -6.512 -14.32 1 97.62 221 ALA A O 1
ATOM 1707 N N . ILE A 1 222 ? 14.039 -7.473 -14.859 1 97.88 222 ILE A N 1
ATOM 1708 C CA . ILE A 1 222 ? 13.258 -6.633 -13.961 1 97.88 222 ILE A CA 1
ATOM 1709 C C . ILE A 1 222 ? 13.523 -7.035 -12.508 1 97.88 222 ILE A C 1
ATOM 1711 O O . ILE A 1 222 ? 13.219 -8.156 -12.102 1 97.88 222 ILE A O 1
ATOM 1715 N N . ILE A 1 223 ? 14.07 -6.125 -11.789 1 97.25 223 ILE A N 1
ATOM 1716 C CA . ILE A 1 223 ? 14.422 -6.395 -10.398 1 97.25 223 ILE A CA 1
ATOM 1717 C C . ILE A 1 223 ? 13.344 -5.84 -9.469 1 97.25 223 ILE A C 1
ATOM 1719 O O . ILE A 1 223 ? 13.062 -6.422 -8.422 1 97.25 223 ILE A O 1
ATOM 1723 N N . SER A 1 224 ? 12.805 -4.695 -9.836 1 97 224 SER A N 1
ATOM 1724 C CA . SER A 1 224 ? 11.711 -4.062 -9.094 1 97 224 SER A CA 1
ATOM 1725 C C . SER A 1 224 ? 10.672 -3.467 -10.039 1 97 224 SER A C 1
ATOM 1727 O O . SER A 1 224 ? 11.023 -2.941 -11.094 1 97 224 SER A O 1
ATOM 1729 N N . PHE A 1 225 ? 9.422 -3.58 -9.609 1 97.25 225 PHE A N 1
ATOM 1730 C CA . PHE A 1 225 ? 8.305 -3.193 -10.469 1 97.25 225 PHE A CA 1
ATOM 1731 C C . PHE A 1 225 ? 7.125 -2.709 -9.633 1 97.25 225 PHE A C 1
ATOM 1733 O O . PHE A 1 225 ? 6.883 -3.223 -8.539 1 97.25 225 PHE A O 1
ATOM 1740 N N . ILE A 1 226 ? 6.449 -1.676 -10.102 1 96.31 226 ILE A N 1
ATOM 1741 C CA . ILE A 1 226 ? 5.18 -1.255 -9.523 1 96.31 226 ILE A CA 1
ATOM 1742 C C . ILE A 1 226 ? 4.078 -1.318 -10.578 1 96.31 226 ILE A C 1
ATOM 1744 O O . ILE A 1 226 ? 4.32 -1.036 -11.75 1 96.31 226 ILE A O 1
ATOM 1748 N N . GLY A 1 227 ? 2.881 -1.753 -10.141 1 96.38 227 GLY A N 1
ATOM 1749 C CA . GLY A 1 227 ? 1.74 -1.838 -11.031 1 96.38 227 GLY A CA 1
ATOM 1750 C C . GLY A 1 227 ? 0.443 -1.374 -10.398 1 96.38 227 GLY A C 1
ATOM 1751 O O . GLY A 1 227 ? 0.256 -1.512 -9.188 1 96.38 227 GLY A O 1
ATOM 1752 N N . ASP A 1 228 ? -0.441 -0.821 -11.266 1 95.94 228 ASP A N 1
ATOM 1753 C CA . ASP A 1 228 ? -1.785 -0.421 -10.859 1 95.94 228 ASP A CA 1
ATOM 1754 C C . ASP A 1 228 ? -2.838 -1.004 -11.797 1 95.94 228 ASP A C 1
ATOM 1756 O O . ASP A 1 228 ? -2.611 -1.11 -13 1 95.94 228 ASP A O 1
ATOM 1760 N N . MET A 1 229 ? -3.887 -1.405 -11.172 1 97.44 229 MET A N 1
ATOM 1761 C CA . MET A 1 229 ? -5.07 -1.826 -11.922 1 97.44 229 MET A CA 1
ATOM 1762 C C . MET A 1 229 ? -6.301 -1.04 -11.477 1 97.44 229 MET A C 1
ATOM 1764 O O . MET A 1 229 ? -6.539 -0.879 -10.273 1 97.44 229 MET A O 1
ATOM 1768 N N . THR A 1 230 ? -7.07 -0.574 -12.422 1 95.88 230 THR A N 1
ATOM 1769 C CA . THR A 1 230 ? -8.344 0.076 -12.133 1 95.88 230 THR A CA 1
ATOM 1770 C C . THR A 1 230 ? -9.516 -0.807 -12.562 1 95.88 230 THR A C 1
ATOM 1772 O O . THR A 1 230 ? -9.539 -1.304 -13.695 1 95.88 230 THR A O 1
ATOM 1775 N N . PHE A 1 231 ? -10.352 -1.064 -11.633 1 96.69 231 PHE A N 1
ATOM 1776 C CA . PHE A 1 231 ? -11.578 -1.81 -11.914 1 96.69 231 PHE A CA 1
ATOM 1777 C C . PHE A 1 231 ? -12.797 -0.907 -11.812 1 96.69 231 PHE A C 1
ATOM 1779 O O . PHE A 1 231 ? -12.82 0.034 -11.016 1 96.69 231 PHE A O 1
ATOM 1786 N N . GLU A 1 232 ? -13.727 -1.131 -12.633 1 93.75 232 GLU A N 1
ATOM 1787 C CA . GLU A 1 232 ? -15.062 -0.542 -12.523 1 93.75 232 GLU A CA 1
ATOM 1788 C C . GLU A 1 232 ? -16.125 -1.618 -12.367 1 93.75 232 GLU A C 1
ATOM 1790 O O . GLU A 1 232 ? -16.422 -2.357 -13.312 1 93.75 232 GLU A O 1
ATOM 1795 N N . VAL A 1 233 ? -16.625 -1.689 -11.219 1 88.69 233 VAL A N 1
ATOM 1796 C CA . VAL A 1 233 ? -17.609 -2.725 -10.898 1 88.69 233 VAL A CA 1
ATOM 1797 C C . VAL A 1 233 ? -18.844 -2.086 -10.281 1 88.69 233 VAL A C 1
ATOM 1799 O O . VAL A 1 233 ? -18.781 -1.455 -9.227 1 88.69 233 VAL A O 1
ATOM 1802 N N . GLY A 1 234 ? -20.031 -2.254 -10.836 1 87.38 234 GLY A N 1
ATOM 1803 C CA . GLY A 1 234 ? -21.266 -1.716 -10.32 1 87.38 234 GLY A CA 1
ATOM 1804 C C . GLY A 1 234 ? -21.25 -0.208 -10.148 1 87.38 234 GLY A C 1
ATOM 1805 O O . GLY A 1 234 ? -21.75 0.32 -9.156 1 87.38 234 GLY A O 1
ATOM 1806 N N . GLY A 1 235 ? -20.531 0.415 -10.93 1 87.5 235 GLY A N 1
ATOM 1807 C CA . GLY A 1 235 ? -20.469 1.867 -10.867 1 87.5 235 GLY A CA 1
ATOM 1808 C C . GLY A 1 235 ? -19.438 2.381 -9.883 1 87.5 235 GLY A C 1
ATOM 1809 O O . GLY A 1 235 ? -19.281 3.592 -9.719 1 87.5 235 GLY A O 1
ATOM 1810 N N . GLU A 1 236 ? -18.75 1.453 -9.227 1 90.88 236 GLU A N 1
ATOM 1811 C CA . GLU A 1 236 ? -17.719 1.82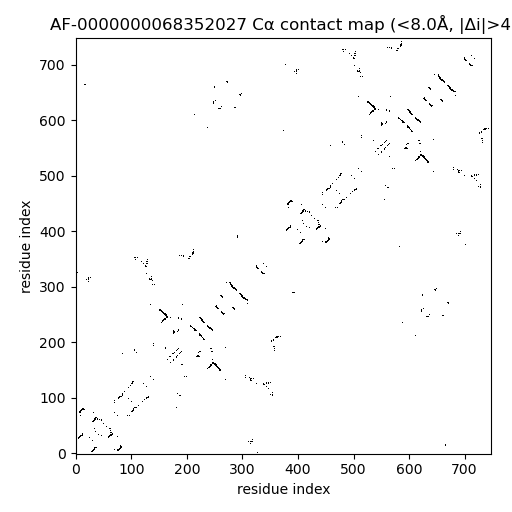7 -8.266 1 90.88 236 GLU A CA 1
ATOM 1812 C C . GLU A 1 236 ? -16.312 1.593 -8.836 1 90.88 236 GLU A C 1
ATOM 1814 O O . GLU A 1 236 ? -16.109 0.64 -9.586 1 90.88 236 GLU A O 1
ATOM 1819 N N . VAL A 1 237 ? -15.453 2.5 -8.461 1 93.38 237 VAL A N 1
ATOM 1820 C CA . VAL A 1 237 ? -14.07 2.359 -8.891 1 93.38 237 VAL A CA 1
ATOM 1821 C C . VAL A 1 237 ? -13.25 1.709 -7.773 1 93.38 237 VAL A C 1
ATOM 1823 O O . VAL A 1 237 ? -13.359 2.098 -6.609 1 93.38 237 VAL A O 1
ATOM 1826 N N . ALA A 1 238 ? -12.539 0.691 -8.148 1 95.81 238 ALA A N 1
ATOM 1827 C CA . ALA A 1 238 ? -11.57 0.052 -7.258 1 95.81 238 ALA A CA 1
ATOM 1828 C C . ALA A 1 238 ? -10.164 0.123 -7.836 1 95.81 238 ALA A C 1
ATOM 1830 O O . ALA A 1 238 ? -9.961 -0.096 -9.031 1 95.81 238 ALA A O 1
ATOM 1831 N N . LEU A 1 239 ? -9.258 0.482 -6.988 1 96.69 239 LEU A N 1
ATOM 1832 C CA . LEU A 1 239 ? -7.863 0.564 -7.406 1 96.69 239 LEU A CA 1
ATOM 1833 C C . LEU A 1 239 ? -7.031 -0.527 -6.742 1 96.69 239 LEU A C 1
ATOM 1835 O O . LEU A 1 239 ? -7.172 -0.777 -5.543 1 96.69 239 LEU A O 1
ATOM 1839 N N . VAL A 1 240 ? -6.242 -1.159 -7.539 1 97.81 240 VAL A N 1
ATOM 1840 C CA . VAL A 1 240 ? -5.242 -2.098 -7.043 1 97.81 240 VAL A CA 1
ATOM 1841 C C . VAL A 1 240 ? -3.84 -1.547 -7.301 1 97.81 240 VAL A C 1
ATOM 1843 O O . VAL A 1 240 ? -3.527 -1.134 -8.422 1 97.81 240 VAL A O 1
ATOM 1846 N N . SER A 1 241 ? -3.055 -1.479 -6.258 1 97.38 241 SER A N 1
ATOM 1847 C CA . SER A 1 241 ? -1.655 -1.083 -6.371 1 97.38 241 SER A CA 1
ATOM 1848 C C . SER A 1 241 ? -0.732 -2.137 -5.77 1 97.38 241 SER A C 1
ATOM 1850 O O . SER A 1 241 ? -1.021 -2.686 -4.703 1 97.38 241 SER A O 1
ATOM 1852 N N . PHE A 1 242 ? 0.374 -2.445 -6.523 1 98.12 242 PHE A N 1
ATOM 1853 C CA . PHE A 1 242 ? 1.303 -3.383 -5.902 1 98.12 242 PHE A CA 1
ATOM 1854 C C . PHE A 1 242 ? 2.744 -2.998 -6.207 1 98.12 242 PHE A C 1
ATOM 1856 O O . PHE A 1 242 ? 3.01 -2.281 -7.176 1 98.12 242 PHE A O 1
ATOM 1863 N N . PHE A 1 243 ? 3.639 -3.41 -5.297 1 97.81 243 PHE A N 1
ATOM 1864 C CA . PHE A 1 243 ? 5.086 -3.281 -5.406 1 97.81 243 PHE A CA 1
ATOM 1865 C C . PHE A 1 243 ? 5.766 -4.637 -5.234 1 97.81 243 PHE A C 1
ATOM 1867 O O . PHE A 1 243 ? 5.426 -5.395 -4.324 1 97.81 243 PHE A O 1
ATOM 1874 N N . VAL A 1 244 ? 6.684 -4.902 -6.172 1 98.12 244 VAL A N 1
ATOM 1875 C CA . VAL A 1 244 ? 7.434 -6.152 -6.078 1 98.12 244 VAL A CA 1
ATOM 1876 C C . VAL A 1 244 ? 8.922 -5.879 -6.301 1 98.12 244 VAL A C 1
ATOM 1878 O O . VAL A 1 244 ? 9.289 -4.98 -7.059 1 98.12 244 VAL A O 1
ATOM 1881 N N . SER A 1 245 ? 9.727 -6.699 -5.57 1 97.38 245 SER A N 1
ATOM 1882 C CA . SER A 1 245 ? 11.164 -6.504 -5.676 1 97.38 245 SER A CA 1
ATOM 1883 C C . SER A 1 245 ? 11.922 -7.746 -5.223 1 97.38 245 SER A C 1
ATOM 1885 O O . SER A 1 245 ? 11.523 -8.406 -4.266 1 97.38 245 SER A O 1
ATOM 1887 N N . PHE A 1 246 ? 13.047 -8.023 -5.957 1 96.25 246 PHE A N 1
ATOM 1888 C CA . PHE A 1 246 ? 13.961 -9.07 -5.52 1 96.25 246 PHE A CA 1
ATOM 1889 C C . PHE A 1 246 ? 14.938 -8.547 -4.477 1 96.25 246 PHE A C 1
ATOM 1891 O O . PHE A 1 246 ? 15.664 -9.32 -3.85 1 96.25 246 PHE A O 1
ATOM 1898 N N . GLU A 1 247 ? 14.906 -7.262 -4.246 1 93.31 247 GLU A N 1
ATOM 1899 C CA . GLU A 1 247 ? 15.977 -6.711 -3.426 1 93.31 247 GLU A CA 1
ATOM 1900 C C . GLU A 1 247 ? 15.438 -6.098 -2.139 1 93.31 247 GLU A C 1
ATOM 1902 O O . GLU A 1 247 ? 16.203 -5.691 -1.264 1 93.31 247 GLU A O 1
ATOM 1907 N N . ALA A 1 248 ? 14.18 -5.934 -1.985 1 93.25 248 ALA A N 1
ATOM 1908 C CA . ALA A 1 248 ? 13.578 -5.461 -0.741 1 93.25 248 ALA A CA 1
ATOM 1909 C C . ALA A 1 248 ? 13.367 -6.613 0.239 1 93.25 248 ALA A C 1
ATOM 1911 O O . ALA A 1 248 ? 13.289 -7.777 -0.167 1 93.25 248 ALA A O 1
ATOM 1912 N N . ALA A 1 249 ? 13.289 -6.258 1.549 1 90.62 249 ALA A N 1
ATOM 1913 C CA . ALA A 1 249 ? 13.109 -7.273 2.584 1 90.62 249 ALA A CA 1
ATOM 1914 C C . ALA A 1 249 ? 11.906 -8.156 2.285 1 90.62 249 ALA A C 1
ATOM 1916 O O . ALA A 1 249 ? 10.898 -7.688 1.738 1 90.62 249 ALA A O 1
ATOM 1917 N N . PHE A 1 250 ? 11.984 -9.414 2.705 1 88.69 250 PHE A N 1
ATOM 1918 C CA . PHE A 1 250 ? 10.945 -10.398 2.428 1 88.69 250 PHE A CA 1
ATOM 1919 C C . PHE A 1 250 ? 9.609 -9.961 3.018 1 88.69 250 PHE A C 1
ATOM 1921 O O . PHE A 1 250 ? 9.508 -9.711 4.219 1 88.69 250 PHE A O 1
ATOM 1928 N N . GLU A 1 251 ? 8.617 -9.836 2.123 1 88.5 251 GLU A N 1
ATOM 1929 C CA . GLU A 1 251 ? 7.273 -9.523 2.596 1 88.5 251 GLU A CA 1
ATOM 1930 C C . GLU A 1 251 ? 6.215 -10.055 1.636 1 88.5 251 GLU A C 1
ATOM 1932 O O . GLU A 1 251 ? 6.469 -10.203 0.439 1 88.5 251 GLU A O 1
ATOM 1937 N N . GLN A 1 252 ? 5.055 -10.383 2.111 1 91.69 252 GLN A N 1
ATOM 1938 C CA . GLN A 1 252 ? 3.855 -10.805 1.393 1 91.69 252 GLN A CA 1
ATOM 1939 C C . GLN A 1 252 ? 2.609 -10.133 1.962 1 91.69 252 GLN A C 1
ATOM 1941 O O . GLN A 1 252 ? 1.644 -10.805 2.324 1 91.69 252 GLN A O 1
ATOM 1946 N N . THR A 1 253 ? 2.568 -8.875 1.855 1 91.81 253 THR A N 1
ATOM 1947 C CA . THR A 1 253 ? 1.562 -8.039 2.5 1 91.81 253 THR A CA 1
ATOM 1948 C C . THR A 1 253 ? 0.37 -7.812 1.573 1 91.81 253 THR A C 1
ATOM 1950 O O . THR A 1 253 ? 0.545 -7.57 0.377 1 91.81 253 THR A O 1
ATOM 1953 N N . LEU A 1 254 ? -0.835 -7.914 2.129 1 94.31 254 LEU A N 1
ATOM 1954 C CA . LEU A 1 254 ? -2.076 -7.609 1.425 1 94.31 254 LEU A CA 1
ATOM 1955 C C . LEU A 1 254 ? -3.01 -6.781 2.303 1 94.31 254 LEU A C 1
ATOM 1957 O O . LEU A 1 254 ? -3.268 -7.141 3.453 1 94.31 254 LEU A O 1
ATOM 1961 N N . HIS A 1 255 ? -3.439 -5.621 1.778 1 94.44 255 HIS A N 1
ATOM 1962 C CA . HIS A 1 255 ? -4.449 -4.762 2.389 1 94.44 255 HIS A CA 1
ATOM 1963 C C . HIS A 1 255 ? -5.641 -4.562 1.458 1 94.44 255 HIS A C 1
ATOM 1965 O O . HIS A 1 255 ? -5.465 -4.242 0.28 1 94.44 255 HIS A O 1
ATOM 1971 N N . ILE A 1 256 ? -6.812 -4.793 2.012 1 95.56 256 ILE A N 1
ATOM 1972 C CA . ILE A 1 256 ? -8.055 -4.562 1.274 1 95.56 256 ILE A CA 1
ATOM 1973 C C . ILE A 1 256 ? -8.922 -3.564 2.029 1 95.56 256 ILE A C 1
ATOM 1975 O O . ILE A 1 256 ? -9.273 -3.789 3.191 1 95.56 256 ILE A O 1
ATOM 1979 N N . THR A 1 257 ? -9.273 -2.488 1.338 1 94.25 257 THR A N 1
ATOM 1980 C CA . THR A 1 257 ? -10.109 -1.45 1.937 1 94.25 257 THR A CA 1
ATOM 1981 C C . THR A 1 257 ? -11.445 -1.345 1.209 1 94.25 257 THR A C 1
ATOM 1983 O O . THR A 1 257 ? -11.484 -1.116 -0.002 1 94.25 257 THR A O 1
ATOM 1986 N N . THR A 1 258 ? -12.516 -1.547 1.949 1 93.38 258 THR A N 1
ATOM 1987 C CA . THR A 1 258 ? -13.859 -1.257 1.453 1 93.38 258 THR A CA 1
ATOM 1988 C C . THR A 1 258 ? -14.398 0.026 2.078 1 93.38 258 THR A C 1
ATOM 1990 O O . THR A 1 258 ? -13.68 0.737 2.775 1 93.38 258 THR A O 1
ATOM 1993 N N . THR A 1 259 ? -15.625 0.359 1.762 1 90.06 259 THR A N 1
ATOM 1994 C CA . THR A 1 259 ? -16.25 1.516 2.396 1 90.06 259 THR A CA 1
ATOM 1995 C C . THR A 1 259 ? -16.594 1.21 3.85 1 90.06 259 THR A C 1
ATOM 1997 O O . THR A 1 259 ? -16.906 2.119 4.625 1 90.06 259 THR A O 1
ATOM 2000 N N . GLU A 1 260 ? -16.453 -0.079 4.277 1 88 260 GLU A N 1
ATOM 2001 C CA . GLU A 1 260 ? -17 -0.458 5.574 1 88 260 GLU A CA 1
ATOM 2002 C C . GLU A 1 260 ? -15.93 -1.03 6.488 1 88 260 GLU A C 1
ATOM 2004 O O . GLU A 1 260 ? -16.156 -1.226 7.684 1 88 260 GLU A O 1
ATOM 2009 N N . GLY A 1 261 ? -14.805 -1.269 5.898 1 88.06 261 GLY A N 1
ATOM 2010 C CA . GLY A 1 261 ? -13.758 -1.844 6.727 1 88.06 261 GLY A CA 1
ATOM 2011 C C . GLY A 1 261 ? -12.5 -2.186 5.945 1 88.06 261 GLY A C 1
ATOM 2012 O O . GLY A 1 261 ? -12.406 -1.887 4.754 1 88.06 261 GLY A O 1
ATOM 2013 N N . MET A 1 262 ? -11.562 -2.729 6.75 1 90 262 MET A N 1
ATOM 2014 C CA . MET A 1 262 ? -10.273 -3.107 6.172 1 90 262 MET A CA 1
ATOM 2015 C C . MET A 1 262 ? -9.906 -4.531 6.566 1 90 262 MET A C 1
ATOM 2017 O O . MET A 1 262 ? -10.148 -4.953 7.699 1 90 262 MET A O 1
ATOM 2021 N N . LEU A 1 263 ? -9.391 -5.281 5.613 1 91.69 263 LEU A N 1
ATOM 2022 C CA . LEU A 1 263 ? -8.844 -6.617 5.836 1 91.69 263 LEU A CA 1
ATOM 2023 C C . LEU A 1 263 ? -7.359 -6.66 5.484 1 91.69 263 LEU A C 1
ATOM 2025 O O . LEU A 1 263 ? -6.941 -6.094 4.477 1 91.69 263 LEU A O 1
ATOM 2029 N N . GLN A 1 264 ? -6.52 -7.305 6.402 1 89.44 264 GLN A N 1
ATOM 2030 C CA . GLN A 1 264 ? -5.094 -7.375 6.102 1 89.44 264 GLN A CA 1
ATOM 2031 C C . GLN A 1 264 ? -4.535 -8.758 6.426 1 89.44 264 GLN A C 1
ATOM 2033 O O . GLN A 1 264 ? -5.055 -9.453 7.301 1 89.44 264 GLN A O 1
ATOM 2038 N N . LEU A 1 265 ? -3.512 -9.172 5.742 1 86.06 265 LEU A N 1
ATOM 2039 C CA . LEU A 1 265 ? -2.676 -10.32 6.074 1 86.06 265 LEU A CA 1
ATOM 2040 C C . LEU A 1 265 ? -1.24 -10.094 5.605 1 86.06 265 LEU A C 1
ATOM 2042 O O . LEU A 1 265 ? -0.993 -9.289 4.711 1 86.06 265 LEU A O 1
ATOM 2046 N N . ASP A 1 266 ? -0.299 -10.75 6.25 1 84.94 266 ASP A N 1
ATOM 2047 C CA . ASP A 1 266 ? 1.119 -10.539 5.973 1 84.94 266 ASP A CA 1
ATOM 2048 C C . ASP A 1 266 ? 1.767 -11.805 5.426 1 84.94 266 ASP A C 1
ATOM 2050 O O . ASP A 1 266 ? 2.99 -11.945 5.453 1 84.94 266 ASP A O 1
ATOM 2054 N N . ASP A 1 267 ? 1.028 -12.758 4.957 1 86.38 267 ASP A N 1
ATOM 2055 C CA . ASP A 1 267 ? 1.518 -14 4.359 1 86.38 267 ASP A CA 1
ATOM 2056 C C . ASP A 1 267 ? 0.612 -14.453 3.215 1 86.38 267 ASP A C 1
ATOM 2058 O O . ASP A 1 267 ? 0.234 -15.625 3.143 1 86.38 267 ASP A O 1
ATOM 2062 N N . MET A 1 268 ? 0.292 -13.531 2.301 1 88.56 268 MET A N 1
ATOM 2063 C CA . MET A 1 268 ? -0.738 -13.742 1.287 1 88.56 268 MET A CA 1
ATOM 2064 C C . MET A 1 268 ? -0.369 -14.891 0.361 1 88.56 268 MET A C 1
ATOM 2066 O O . MET A 1 268 ? -1.245 -15.617 -0.117 1 88.56 268 MET A O 1
ATOM 2070 N N . CYS A 1 269 ? 0.923 -15.062 0.103 1 88.81 269 CYS A N 1
ATOM 2071 C CA . CYS A 1 269 ? 1.337 -16.047 -0.889 1 88.81 269 CYS A CA 1
ATOM 2072 C C . CYS A 1 269 ? 1.634 -17.391 -0.232 1 88.81 269 CYS A C 1
ATOM 2074 O O . CYS A 1 269 ? 1.202 -18.438 -0.722 1 88.81 269 CYS A O 1
ATOM 2076 N N . LEU A 1 270 ? 2.436 -17.312 0.836 1 79.31 270 LEU A N 1
ATOM 2077 C CA . LEU A 1 270 ? 2.881 -18.5 1.566 1 79.31 270 LEU A CA 1
ATOM 2078 C C . LEU A 1 270 ? 2.58 -18.359 3.055 1 79.31 270 LEU A C 1
ATOM 2080 O O . LEU A 1 270 ? 3.234 -17.578 3.758 1 79.31 270 LEU A O 1
ATOM 2084 N N . PRO A 1 271 ? 1.706 -19.172 3.5 1 77.88 271 PRO A N 1
ATOM 2085 C CA . PRO A 1 271 ? 1.401 -19.078 4.93 1 77.88 271 PRO A CA 1
ATOM 2086 C C . PRO A 1 271 ? 2.635 -19.266 5.809 1 77.88 271 PRO A C 1
ATOM 2088 O O . PRO A 1 271 ? 3.5 -20.094 5.5 1 77.88 271 PRO A O 1
ATOM 2091 N N . MET A 1 272 ? 2.689 -18.469 6.91 1 72.25 272 MET A N 1
ATOM 2092 C CA . MET A 1 272 ? 3.799 -18.562 7.855 1 72.25 272 MET A CA 1
ATOM 2093 C C . MET A 1 272 ? 3.701 -19.844 8.688 1 72.25 272 MET A C 1
ATOM 2095 O O . MET A 1 272 ? 2.68 -20.094 9.328 1 72.25 272 MET A O 1
ATOM 2099 N N . THR A 1 273 ? 4.77 -20.562 8.695 1 68.56 273 THR A N 1
ATOM 2100 C CA . THR A 1 273 ? 4.785 -21.875 9.359 1 68.56 273 THR A CA 1
ATOM 2101 C C . THR A 1 273 ? 4.945 -21.703 10.867 1 68.56 273 THR A C 1
ATOM 2103 O O . THR A 1 273 ? 4.605 -22.609 11.633 1 68.56 273 THR A O 1
ATOM 2106 N N . SER A 1 274 ? 5.562 -20.594 11.266 1 64.62 274 SER A N 1
ATOM 2107 C CA . SER A 1 274 ? 5.805 -20.359 12.68 1 64.62 274 SER A CA 1
ATOM 2108 C C . SER A 1 274 ? 4.535 -19.906 13.398 1 64.62 274 SER A C 1
ATOM 2110 O O . SER A 1 274 ? 4.488 -19.875 14.625 1 64.62 274 SER A O 1
ATOM 2112 N N . ARG A 1 275 ? 3.592 -19.5 12.609 1 66.88 275 ARG A N 1
ATOM 2113 C CA . ARG A 1 275 ? 2.34 -19.062 13.227 1 66.88 275 ARG A CA 1
ATOM 2114 C C . ARG A 1 275 ? 1.511 -20.266 13.672 1 66.88 275 ARG A C 1
ATOM 2116 O O . ARG A 1 275 ? 1.574 -21.328 13.062 1 66.88 275 ARG A O 1
ATOM 2123 N N . PRO A 1 276 ? 0.997 -20.062 14.969 1 57.31 276 PRO A N 1
ATOM 2124 C CA . PRO A 1 276 ? 0.191 -21.203 15.414 1 57.31 276 PRO A CA 1
ATOM 2125 C C . PRO A 1 276 ? -0.663 -21.781 14.297 1 57.31 276 PRO A C 1
ATOM 2127 O O . PRO A 1 276 ? -0.817 -21.172 13.234 1 57.31 276 PRO A O 1
ATOM 2130 N N . GLU A 1 277 ? -1.047 -23 14.539 1 56.97 277 GLU A N 1
ATOM 2131 C CA . GLU A 1 277 ? -1.727 -23.922 13.633 1 56.97 277 GLU A CA 1
ATOM 2132 C C . GLU A 1 277 ? -2.83 -23.203 12.852 1 56.97 277 GLU A C 1
ATOM 2134 O O . GLU A 1 277 ? -3.422 -23.781 11.938 1 56.97 277 GLU A O 1
ATOM 2139 N N . THR A 1 278 ? -2.953 -21.844 13.195 1 61.19 278 THR A N 1
ATOM 2140 C CA . THR A 1 278 ? -4.07 -21.328 12.406 1 61.19 278 THR A CA 1
ATOM 2141 C C . THR A 1 278 ? -3.65 -20.094 11.609 1 61.19 278 THR A C 1
ATOM 2143 O O . THR A 1 278 ? -3.08 -19.156 12.164 1 61.19 278 THR A O 1
ATOM 2146 N N . VAL A 1 279 ? -3.643 -20.328 10.242 1 66.31 279 VAL A N 1
ATOM 2147 C CA . VAL A 1 279 ? -3.518 -19.188 9.352 1 66.31 279 VAL A CA 1
ATOM 2148 C C . VAL A 1 279 ? -4.645 -18.188 9.617 1 66.31 279 VAL A C 1
ATOM 2150 O O . VAL A 1 279 ? -5.785 -18.594 9.875 1 66.31 279 VAL A O 1
ATOM 2153 N N . TYR A 1 280 ? -4.23 -16.922 9.688 1 72.94 280 TYR A N 1
ATOM 2154 C CA . TYR A 1 280 ? -5.289 -15.969 9.992 1 72.94 280 TYR A CA 1
ATOM 2155 C C . TYR A 1 280 ? -5.184 -14.734 9.102 1 72.94 280 TYR A C 1
ATOM 2157 O O . TYR A 1 280 ? -4.203 -14.57 8.375 1 72.94 280 TYR A O 1
ATOM 2165 N N . TYR A 1 281 ? -6.238 -14.023 9.047 1 70.75 281 TYR A N 1
ATOM 2166 C CA . TYR A 1 281 ? -6.316 -12.656 8.539 1 70.75 281 TYR A CA 1
ATOM 2167 C C . TYR A 1 281 ? -6.992 -11.742 9.555 1 70.75 281 TYR A C 1
ATOM 2169 O O . TYR A 1 281 ? -7.68 -12.211 10.469 1 70.75 281 TYR A O 1
ATOM 2177 N N . GLU A 1 282 ? -6.664 -10.453 9.391 1 77.31 282 GLU A N 1
ATOM 2178 C CA . GLU A 1 282 ? -7.211 -9.477 10.336 1 77.31 282 GLU A CA 1
ATOM 2179 C C . GLU A 1 282 ? -8.219 -8.555 9.656 1 77.31 282 GLU A C 1
ATOM 2181 O O . GLU A 1 282 ? -7.984 -8.094 8.531 1 77.31 282 GLU A O 1
ATOM 2186 N N . VAL A 1 283 ? -9.359 -8.336 10.312 1 63.12 283 VAL A N 1
ATOM 2187 C CA . VAL A 1 283 ? -10.328 -7.336 9.898 1 63.12 283 VAL A CA 1
ATOM 2188 C C . VAL A 1 283 ? -10.312 -6.16 10.875 1 63.12 283 VAL A C 1
ATOM 2190 O O . VAL A 1 283 ? -10.367 -6.359 12.094 1 63.12 283 VAL A O 1
ATOM 2193 N N . HIS A 1 284 ? -10.117 -5 10.305 1 70.25 284 HIS A N 1
ATOM 2194 C CA . HIS A 1 284 ? -10.047 -3.783 11.109 1 70.25 284 HIS A CA 1
ATOM 2195 C C . HIS A 1 284 ? -11.195 -2.838 10.781 1 70.25 284 HIS A C 1
ATOM 2197 O O . HIS A 1 284 ? -11.562 -2.676 9.617 1 70.25 284 HIS A O 1
ATOM 2203 N N . ASN A 1 285 ? -11.844 -2.361 11.789 1 63.28 285 ASN A N 1
ATOM 2204 C CA . ASN A 1 285 ? -12.805 -1.273 11.695 1 63.28 285 ASN A CA 1
ATOM 2205 C C . ASN A 1 285 ? -12.438 -0.114 12.617 1 63.28 285 ASN A C 1
ATOM 2207 O O . ASN A 1 285 ? -12.156 -0.32 13.797 1 63.28 285 ASN A O 1
ATOM 2211 N N . SER A 1 286 ? -12.156 0.944 11.953 1 60.88 286 SER A N 1
ATOM 2212 C CA . SER A 1 286 ? -11.797 2.111 12.75 1 60.88 286 SER A CA 1
ATOM 2213 C C . SER A 1 286 ? -12.758 3.271 12.492 1 60.88 286 SER A C 1
ATOM 2215 O O . SER A 1 286 ? -13.375 3.352 11.43 1 60.88 286 SER A O 1
ATOM 2217 N N . SER A 1 287 ? -13.203 3.816 13.516 1 58.31 287 SER A N 1
ATOM 2218 C CA . SER A 1 287 ? -14 5.035 13.414 1 58.31 287 SER A CA 1
ATOM 2219 C C . SER A 1 287 ? -13.375 6.176 14.211 1 58.31 287 SER A C 1
ATOM 2221 O O . SER A 1 287 ? -12.508 5.945 15.055 1 58.31 287 SER A O 1
ATOM 2223 N N . TYR A 1 288 ? -13.375 7.273 13.562 1 58.06 288 TYR A N 1
ATOM 2224 C CA . TYR A 1 288 ? -12.914 8.445 14.305 1 58.06 288 TYR A CA 1
ATOM 2225 C C . TYR A 1 288 ? -14.094 9.281 14.781 1 58.06 288 TYR A C 1
ATOM 2227 O O . TYR A 1 288 ? -15.109 9.391 14.094 1 58.06 288 TYR A O 1
ATOM 2235 N N . ASP A 1 289 ? -14.289 9.195 16.016 1 49.94 289 ASP A N 1
ATOM 2236 C CA . ASP A 1 289 ? -15.281 10.133 16.547 1 49.94 289 ASP A CA 1
ATOM 2237 C C . ASP A 1 289 ? -14.734 11.562 16.547 1 49.94 289 ASP A C 1
ATOM 2239 O O . ASP A 1 289 ? -13.523 11.766 16.672 1 49.94 289 ASP A O 1
ATOM 2243 N N . ASN A 1 290 ? -15.438 12.344 16.047 1 47.69 290 ASN A N 1
ATOM 2244 C CA . ASN A 1 290 ? -15.25 13.75 15.703 1 47.69 290 ASN A CA 1
ATOM 2245 C C . ASN A 1 290 ? -14.148 14.391 16.547 1 47.69 290 ASN A C 1
ATOM 2247 O O . ASN A 1 290 ? -13.75 13.844 17.562 1 47.69 290 ASN A O 1
ATOM 2251 N N . VAL A 1 291 ? -14.094 15.797 16.703 1 43.47 291 VAL A N 1
ATOM 2252 C CA . VAL A 1 291 ? -13.281 17 16.859 1 43.47 291 VAL A CA 1
ATOM 2253 C C . VAL A 1 291 ? -12.508 16.922 18.172 1 43.47 291 VAL A C 1
ATOM 2255 O O . VAL A 1 291 ? -11.281 17.094 18.188 1 43.47 291 VAL A O 1
ATOM 2258 N N . CYS A 1 292 ? -13.117 17.266 19.266 1 41.28 292 CYS A N 1
ATOM 2259 C CA . CYS A 1 292 ? -12.422 17.703 20.469 1 41.28 292 CYS A CA 1
ATOM 2260 C C . CYS A 1 292 ? -11.633 16.562 21.094 1 41.28 292 CYS A C 1
ATOM 2262 O O . CYS A 1 292 ? -10.5 16.75 21.531 1 41.28 292 CYS A O 1
ATOM 2264 N N . GLU A 1 293 ? -12.281 15.359 21.312 1 44.72 293 GLU A N 1
ATOM 2265 C CA . GLU A 1 293 ? -11.648 14.219 21.969 1 44.72 293 GLU A CA 1
ATOM 2266 C C . GLU A 1 293 ? -11.359 13.094 20.984 1 44.72 293 GLU A C 1
ATOM 2268 O O . GLU A 1 293 ? -12.289 12.531 20.391 1 44.72 293 GLU A O 1
ATOM 2273 N N . SER A 1 294 ? -10.328 13.172 20.266 1 49.53 294 SER A N 1
ATOM 2274 C CA . SER A 1 294 ? -9.844 12.273 19.219 1 49.53 294 SER A CA 1
ATOM 2275 C C . SER A 1 294 ? -9.945 10.812 19.656 1 49.53 294 SER A C 1
ATOM 2277 O O . SER A 1 294 ? -9.125 10.344 20.453 1 49.53 294 SER A O 1
ATOM 2279 N N . HIS A 1 295 ? -11.211 10.289 19.844 1 48.94 295 HIS A N 1
ATOM 2280 C CA . HIS A 1 295 ? -11.234 8.852 20.094 1 48.94 295 HIS A CA 1
ATOM 2281 C C . HIS A 1 295 ? -11.141 8.062 18.797 1 48.94 295 HIS A C 1
ATOM 2283 O O . HIS A 1 295 ? -12.047 8.125 17.969 1 48.94 295 HIS A O 1
ATOM 2289 N N . ASN A 1 296 ? -9.906 7.754 18.516 1 60.03 296 ASN A N 1
ATOM 2290 C CA . ASN A 1 296 ? -9.711 6.773 17.453 1 60.03 296 ASN A CA 1
ATOM 2291 C C . ASN A 1 296 ? -9.914 5.348 17.969 1 60.03 296 ASN A C 1
ATOM 2293 O O . ASN A 1 296 ? -9.102 4.848 18.75 1 60.03 296 ASN A O 1
ATOM 2297 N N . LEU A 1 297 ? -11.281 4.934 17.703 1 54.91 297 LEU A N 1
ATOM 2298 C CA . LEU A 1 297 ? -11.586 3.568 18.109 1 54.91 297 LEU A CA 1
ATOM 2299 C C . LEU A 1 297 ? -11.164 2.568 17.031 1 54.91 297 LEU A C 1
ATOM 2301 O O . LEU A 1 297 ? -11.32 2.836 15.844 1 54.91 297 LEU A O 1
ATOM 2305 N N . HIS A 1 298 ? -10.383 1.651 17.562 1 65.56 298 HIS A N 1
ATOM 2306 C CA . HIS A 1 298 ? -9.93 0.611 16.641 1 65.56 298 HIS A CA 1
ATOM 2307 C C . HIS A 1 298 ? -10.273 -0.777 17.172 1 65.56 298 HIS A C 1
ATOM 2309 O O . HIS A 1 298 ? -10.062 -1.07 18.344 1 65.56 298 HIS A O 1
ATOM 2315 N N . THR A 1 299 ? -11.078 -1.482 16.312 1 66.25 299 THR A N 1
ATOM 2316 C CA . THR A 1 299 ? -11.242 -2.9 16.609 1 66.25 299 THR A CA 1
ATOM 2317 C C . THR A 1 299 ? -10.469 -3.76 15.617 1 66.25 299 THR A C 1
ATOM 2319 O O . THR A 1 299 ? -10.398 -3.439 14.422 1 66.25 299 THR A O 1
ATOM 2322 N N . GLU A 1 300 ? -9.773 -4.68 16.203 1 71.94 300 GLU A N 1
ATOM 2323 C CA . GLU A 1 300 ? -9.047 -5.676 15.422 1 71.94 300 GLU A CA 1
ATOM 2324 C C . GLU A 1 300 ? -9.492 -7.09 15.781 1 71.94 300 GLU A C 1
ATOM 2326 O O . GLU A 1 300 ? -9.5 -7.469 16.953 1 71.94 300 GLU A O 1
ATOM 2331 N N . VAL A 1 301 ? -10 -7.809 14.695 1 74.12 301 VAL A N 1
ATOM 2332 C CA . VAL A 1 301 ? -10.406 -9.195 14.914 1 74.12 301 VAL A CA 1
ATOM 2333 C C . VAL A 1 301 ? -9.555 -10.117 14.047 1 74.12 301 VAL A C 1
ATOM 2335 O O . VAL A 1 301 ? -9.469 -9.938 12.828 1 74.12 301 VAL A O 1
ATOM 2338 N N . LYS A 1 302 ? -8.93 -11.078 14.688 1 79.5 302 LYS A N 1
ATOM 2339 C CA . LYS A 1 302 ? -8.203 -12.133 13.977 1 79.5 302 LYS A CA 1
ATOM 2340 C C . LYS A 1 302 ? -9.117 -13.312 13.664 1 79.5 302 LYS A C 1
ATOM 2342 O O . LYS A 1 302 ? -9.812 -13.82 14.547 1 79.5 302 LYS A O 1
ATOM 2347 N N . HIS A 1 303 ? -9.141 -13.617 12.328 1 79.62 303 HIS A N 1
ATOM 2348 C CA . HIS A 1 303 ? -9.938 -14.758 11.883 1 79.62 303 HIS A CA 1
ATOM 2349 C C . HIS A 1 303 ? -9.047 -15.922 11.461 1 79.62 303 HIS A C 1
ATOM 2351 O O . HIS A 1 303 ? -8.148 -15.75 10.633 1 79.62 303 HIS A O 1
ATOM 2357 N N . THR A 1 304 ? -9.383 -17.062 11.984 1 81.81 304 THR A N 1
ATOM 2358 C CA . THR A 1 304 ? -8.625 -18.25 11.641 1 81.81 304 THR A CA 1
ATOM 2359 C C . THR A 1 304 ? -9.266 -19 10.477 1 81.81 304 THR A C 1
ATOM 2361 O O . THR A 1 304 ? -10.492 -19.031 10.359 1 81.81 304 THR A O 1
ATOM 2364 N N . VAL A 1 305 ? -8.43 -19.562 9.625 1 81.62 305 VAL A N 1
ATOM 2365 C CA . VAL A 1 305 ? -8.906 -20.391 8.531 1 81.62 305 VAL A CA 1
ATOM 2366 C C . VAL A 1 305 ? -8.867 -21.859 8.938 1 81.62 305 VAL A C 1
ATOM 2368 O O . VAL A 1 305 ? -7.809 -22.484 8.898 1 81.62 305 VAL A O 1
ATOM 2371 N N . ASN A 1 306 ? -9.984 -22.406 9.125 1 80.5 306 ASN A N 1
ATOM 2372 C CA . ASN A 1 306 ? -10.078 -23.781 9.641 1 80.5 306 ASN A CA 1
ATOM 2373 C C . ASN A 1 306 ? -9.594 -24.797 8.617 1 80.5 306 ASN A C 1
ATOM 2375 O O . ASN A 1 306 ? -10.031 -24.781 7.465 1 80.5 306 ASN A O 1
ATOM 2379 N N . GLY A 1 307 ? -8.656 -25.625 9.086 1 77.69 307 GLY A N 1
ATOM 2380 C CA . GLY A 1 307 ? -8.18 -26.703 8.25 1 77.69 307 GLY A CA 1
ATOM 2381 C C . GLY A 1 307 ? -7.062 -26.297 7.312 1 77.69 307 GLY A C 1
ATOM 2382 O O . GLY A 1 307 ? -6.57 -27.109 6.527 1 77.69 307 GLY A O 1
ATOM 2383 N N . ASP A 1 308 ? -6.746 -25.062 7.461 1 80.75 308 ASP A N 1
ATOM 2384 C CA . ASP A 1 308 ? -5.637 -24.594 6.637 1 80.75 308 ASP A CA 1
ATOM 2385 C C . ASP A 1 308 ? -4.293 -24.906 7.293 1 80.75 308 ASP A C 1
ATOM 2387 O O . ASP A 1 308 ? -4.191 -24.938 8.523 1 80.75 308 ASP A O 1
ATOM 2391 N N . ALA A 1 309 ? -3.379 -25.359 6.457 1 76.88 309 ALA A N 1
ATOM 2392 C CA . ALA A 1 309 ? -2.006 -25.641 6.863 1 76.88 309 ALA A CA 1
ATOM 2393 C C . ALA A 1 309 ? -1.006 -25.078 5.863 1 76.88 309 ALA A C 1
ATOM 2395 O O . ALA A 1 309 ? -1.373 -24.719 4.738 1 76.88 309 ALA A O 1
ATOM 2396 N N . PRO A 1 310 ? 0.181 -24.969 6.277 1 72.44 310 PRO A N 1
ATOM 2397 C CA . PRO A 1 310 ? 1.183 -24.375 5.383 1 72.44 310 PRO A CA 1
ATOM 2398 C C . PRO A 1 310 ? 1.277 -25.109 4.043 1 72.44 310 PRO A C 1
ATOM 2400 O O . PRO A 1 310 ? 1.598 -24.484 3.023 1 72.44 310 PRO A O 1
ATOM 2403 N N . ASN A 1 311 ? 0.894 -26.375 4.035 1 78.69 311 ASN A N 1
ATOM 2404 C CA . ASN A 1 311 ? 1.008 -27.141 2.797 1 78.69 311 ASN A CA 1
ATOM 2405 C C . ASN A 1 311 ? -0.346 -27.297 2.113 1 78.69 311 ASN A C 1
ATOM 2407 O O . ASN A 1 311 ? -0.447 -27.953 1.072 1 78.69 311 ASN A O 1
ATOM 2411 N N . SER A 1 312 ? -1.328 -26.656 2.643 1 85.81 312 SER A N 1
ATOM 2412 C CA . SER A 1 312 ? -2.682 -26.828 2.133 1 85.81 312 SER A CA 1
ATOM 2413 C C . SER A 1 312 ? -2.805 -26.344 0.693 1 85.81 312 SER A C 1
ATOM 2415 O O . SER A 1 312 ? -3.508 -26.953 -0.116 1 85.81 312 SER A O 1
ATOM 2417 N N . GLN A 1 313 ? -2.092 -25.328 0.356 1 89.38 313 GLN A N 1
ATOM 2418 C CA . GLN A 1 313 ? -2.234 -24.766 -0.979 1 89.38 313 GLN A CA 1
ATOM 2419 C C . GLN A 1 313 ? -1.756 -25.734 -2.051 1 89.38 313 GLN A C 1
ATOM 2421 O O . GLN A 1 313 ? -2.436 -25.938 -3.057 1 89.38 313 GLN A O 1
ATOM 2426 N N . CYS A 1 314 ? -0.641 -26.344 -1.792 1 90.06 314 CYS A N 1
ATOM 2427 C CA . CYS A 1 314 ? -0.095 -27.312 -2.744 1 90.06 314 CYS A CA 1
ATOM 2428 C C . CYS A 1 314 ? -0.966 -28.562 -2.82 1 90.06 314 CYS A C 1
ATOM 2430 O O . CYS A 1 314 ? -1.24 -29.062 -3.91 1 90.06 314 CYS A O 1
ATOM 2432 N N . THR A 1 315 ? -1.377 -29 -1.664 1 93.44 315 THR A N 1
ATOM 2433 C CA . THR A 1 315 ? -2.24 -30.172 -1.604 1 93.44 315 THR A CA 1
ATOM 2434 C C . THR A 1 315 ? -3.543 -29.922 -2.359 1 93.44 315 THR A C 1
ATOM 2436 O O . THR A 1 315 ? -3.992 -30.781 -3.129 1 93.44 315 THR A O 1
ATOM 2439 N N . GLU A 1 316 ? -4.062 -28.797 -2.193 1 95.31 316 GLU A N 1
ATOM 2440 C CA . GLU A 1 316 ? -5.352 -28.484 -2.801 1 95.31 316 GLU A CA 1
ATOM 2441 C C . GLU A 1 316 ? -5.223 -28.297 -4.309 1 95.31 316 GLU A C 1
ATOM 2443 O O . GLU A 1 316 ? -6.141 -28.625 -5.062 1 95.31 316 GLU A O 1
ATOM 2448 N N . LEU A 1 317 ? -4.125 -27.766 -4.785 1 97.12 317 LEU A N 1
ATOM 2449 C CA . LEU A 1 317 ? -3.895 -27.672 -6.223 1 97.12 317 LEU A CA 1
ATOM 2450 C C . LEU A 1 317 ? -3.967 -29.047 -6.875 1 97.12 317 LEU A C 1
ATOM 2452 O O . LEU A 1 317 ? -4.715 -29.25 -7.832 1 97.12 317 LEU A O 1
ATOM 2456 N N . TRP A 1 318 ? -3.307 -30 -6.336 1 97.5 318 TRP A N 1
ATOM 2457 C CA . TRP A 1 318 ? -3.273 -31.328 -6.918 1 97.5 318 TRP A CA 1
ATOM 2458 C C . TRP A 1 318 ? -4.574 -32.062 -6.645 1 97.5 318 TRP A C 1
ATOM 2460 O O . TRP A 1 318 ? -4.953 -32.969 -7.402 1 97.5 318 TRP A O 1
ATOM 2470 N N . GLY A 1 319 ? -5.246 -31.672 -5.512 1 97.5 319 GLY A N 1
ATOM 2471 C CA . GLY A 1 319 ? -6.609 -32.156 -5.328 1 97.5 319 GLY A CA 1
ATOM 2472 C C . GLY A 1 319 ? -7.539 -31.734 -6.453 1 97.5 319 GLY A C 1
ATOM 2473 O O . GLY A 1 319 ? -8.344 -32.531 -6.926 1 97.5 319 GLY A O 1
ATOM 2474 N N . ASP A 1 320 ? -7.395 -30.516 -6.863 1 97.88 320 ASP A N 1
ATOM 2475 C CA . ASP A 1 320 ? -8.188 -30.031 -7.984 1 97.88 320 ASP A CA 1
ATOM 2476 C C . ASP A 1 320 ? -7.848 -30.781 -9.266 1 97.88 320 ASP A C 1
ATOM 2478 O O . ASP A 1 320 ? -8.742 -31.141 -10.031 1 97.88 320 ASP A O 1
ATOM 2482 N N . VAL A 1 321 ? -6.562 -31.016 -9.523 1 98.25 321 VAL A N 1
ATOM 2483 C CA . VAL A 1 321 ? -6.152 -31.797 -10.695 1 98.25 321 VAL A CA 1
ATOM 2484 C C . VAL A 1 321 ? -6.828 -33.156 -10.664 1 98.25 321 VAL A C 1
ATOM 2486 O O . VAL A 1 321 ? -7.422 -33.594 -11.664 1 98.25 321 VAL A O 1
ATOM 2489 N N . ALA A 1 322 ? -6.812 -33.812 -9.531 1 97.25 322 ALA A N 1
ATOM 2490 C CA . ALA A 1 322 ? -7.398 -35.156 -9.375 1 97.25 322 ALA A CA 1
ATOM 2491 C C . ALA A 1 322 ? -8.906 -35.125 -9.625 1 97.25 322 ALA A C 1
ATOM 2493 O O . ALA A 1 322 ? -9.461 -36.031 -10.219 1 97.25 322 ALA A O 1
ATOM 2494 N N . ARG A 1 323 ? -9.523 -34.094 -9.164 1 97.06 323 ARG A N 1
ATOM 2495 C CA . ARG A 1 323 ? -10.977 -33.969 -9.281 1 97.06 323 ARG A CA 1
ATOM 2496 C C . ARG A 1 323 ? -11.391 -33.656 -10.711 1 97.06 323 ARG A C 1
ATOM 2498 O O . ARG A 1 323 ? -12.461 -34.062 -11.164 1 97.06 323 ARG A O 1
ATOM 2505 N N . ILE A 1 324 ? -10.562 -33 -11.438 1 98.06 324 ILE A N 1
ATOM 2506 C CA . ILE A 1 324 ? -10.875 -32.562 -12.789 1 98.06 324 ILE A CA 1
ATOM 2507 C C . ILE A 1 324 ? -10.695 -33.688 -13.773 1 98.06 324 ILE A C 1
ATOM 2509 O O . ILE A 1 324 ? -11.445 -33.812 -14.75 1 98.06 324 ILE A O 1
ATOM 2513 N N . LEU A 1 325 ? -9.703 -34.562 -13.539 1 97.38 325 LEU A N 1
ATOM 2514 C CA . LEU A 1 325 ? -9.375 -35.625 -14.477 1 97.38 325 LEU A CA 1
ATOM 2515 C C . LEU A 1 325 ? -10.234 -36.844 -14.219 1 97.38 325 LEU A C 1
ATOM 2517 O O . LEU A 1 325 ? -10.508 -37.188 -13.062 1 97.38 325 LEU A O 1
ATOM 2521 N N . TYR A 1 326 ? -10.641 -37.5 -15.258 1 94.81 326 TYR A N 1
ATOM 2522 C CA . TYR A 1 326 ? -11.422 -38.719 -15.148 1 94.81 326 TYR A CA 1
ATOM 2523 C C . TYR A 1 326 ? -11.039 -39.719 -16.25 1 94.81 326 TYR A C 1
ATOM 2525 O O . TYR A 1 326 ? -10.609 -39.312 -17.328 1 94.81 326 TYR A O 1
ATOM 2533 N N . ALA A 1 327 ? -11.203 -40.906 -15.938 1 92.12 327 ALA A N 1
ATOM 2534 C CA . ALA A 1 327 ? -10.875 -41.969 -16.891 1 92.12 327 ALA A CA 1
ATOM 2535 C C . ALA A 1 327 ? -11.953 -42.125 -17.953 1 92.12 327 ALA A C 1
ATOM 2537 O O . ALA A 1 327 ? -13.148 -42.094 -17.656 1 92.12 327 ALA A O 1
ATOM 2538 N N . ASP A 1 328 ? -11.43 -42.031 -19.062 1 89 328 ASP A N 1
ATOM 2539 C CA . ASP A 1 328 ? -12.281 -42.281 -20.219 1 89 328 ASP A CA 1
ATOM 2540 C C . ASP A 1 328 ? -11.844 -43.531 -20.969 1 89 328 ASP A C 1
ATOM 2542 O O . ASP A 1 328 ? -10.672 -43.656 -21.328 1 89 328 ASP A O 1
ATOM 2546 N N . GLY A 1 329 ? -12.781 -44.344 -21.203 1 83.94 329 GLY A N 1
ATOM 2547 C CA . GLY A 1 329 ? -12.477 -45.594 -21.891 1 83.94 329 GLY A CA 1
ATOM 2548 C C . GLY A 1 329 ? -12.188 -46.75 -20.938 1 83.94 329 GLY A C 1
ATOM 2549 O O . GLY A 1 329 ? -12.336 -46.594 -19.719 1 83.94 329 GLY A O 1
ATOM 2550 N N . GLU A 1 330 ? -12.008 -47.969 -21.547 1 79.31 330 GLU A N 1
ATOM 2551 C CA . GLU A 1 330 ? -11.758 -49.188 -20.75 1 79.31 330 GLU A CA 1
ATOM 2552 C C . GLU A 1 330 ? -10.477 -49.875 -21.188 1 79.31 330 GLU A C 1
ATOM 2554 O O . GLU A 1 330 ? -10.031 -49.719 -22.328 1 79.31 330 GLU A O 1
ATOM 2559 N N . GLY A 1 331 ? -9.844 -50.531 -20.297 1 68 331 GLY A N 1
ATOM 2560 C CA . GLY A 1 331 ? -8.664 -51.344 -20.594 1 68 331 GLY A CA 1
ATOM 2561 C C . GLY A 1 331 ? -7.484 -50.5 -21.078 1 68 331 GLY A C 1
ATOM 2562 O O . GLY A 1 331 ? -7.137 -49.5 -20.469 1 68 331 GLY A O 1
ATOM 2563 N N . ASP A 1 332 ? -6.852 -50.969 -22.125 1 64.38 332 ASP A N 1
ATOM 2564 C CA . ASP A 1 332 ? -5.641 -50.406 -22.703 1 64.38 332 ASP A CA 1
ATOM 2565 C C . ASP A 1 332 ? -5.949 -49.062 -23.391 1 64.38 332 ASP A C 1
ATOM 2567 O O . ASP A 1 332 ? -5.051 -48.25 -23.625 1 64.38 332 ASP A O 1
ATOM 2571 N N . ALA A 1 333 ? -7.223 -48.812 -23.641 1 72.56 333 ALA A N 1
ATOM 2572 C CA . ALA A 1 333 ? -7.629 -47.625 -24.344 1 72.56 333 ALA A CA 1
ATOM 2573 C C . ALA A 1 333 ? -7.961 -46.5 -23.359 1 72.56 333 ALA A C 1
ATOM 2575 O O . ALA A 1 333 ? -8.328 -45.375 -23.766 1 72.56 333 ALA A O 1
ATOM 2576 N N . ARG A 1 334 ? -7.719 -46.844 -22.141 1 80.81 334 ARG A N 1
ATOM 2577 C CA . ARG A 1 334 ? -8.094 -45.875 -21.109 1 80.81 334 ARG A CA 1
ATOM 2578 C C . ARG A 1 334 ? -7.148 -44.688 -21.125 1 80.81 334 ARG A C 1
ATOM 2580 O O . ARG A 1 334 ? -5.93 -44.844 -21.172 1 80.81 334 ARG A O 1
ATOM 2587 N N . ARG A 1 335 ? -7.816 -43.5 -21.234 1 87.5 335 ARG A N 1
ATOM 2588 C CA . ARG A 1 335 ? -7.047 -42.281 -21.125 1 87.5 335 ARG A CA 1
ATOM 2589 C C . ARG A 1 335 ? -7.73 -41.312 -20.172 1 87.5 335 ARG A C 1
ATOM 2591 O O . ARG A 1 335 ? -8.938 -41.375 -19.953 1 87.5 335 ARG A O 1
ATOM 2598 N N . LEU A 1 336 ? -6.98 -40.5 -19.562 1 94.81 336 LEU A N 1
ATOM 2599 C CA . LEU A 1 336 ? -7.574 -39.469 -18.719 1 94.81 336 LEU A CA 1
ATOM 2600 C C . LEU A 1 336 ? -8.008 -38.25 -19.547 1 94.81 336 LEU A C 1
ATOM 2602 O O . LEU A 1 336 ? -7.27 -37.812 -20.438 1 94.81 336 LEU A O 1
ATOM 2606 N N . LYS A 1 337 ? -9.188 -37.844 -19.297 1 96.94 337 LYS A N 1
ATOM 2607 C CA . LYS A 1 337 ? -9.711 -36.625 -19.859 1 96.94 337 LYS A CA 1
ATOM 2608 C C . LYS A 1 337 ? -10.016 -35.594 -18.75 1 96.94 337 LYS A C 1
ATOM 2610 O O . LYS A 1 337 ? -10.07 -35.969 -17.578 1 96.94 337 LYS A O 1
ATOM 2615 N N . ALA A 1 338 ? -10.133 -34.375 -19.172 1 98.06 338 ALA A N 1
ATOM 2616 C CA . ALA A 1 338 ? -10.453 -33.312 -18.219 1 98.06 338 ALA A CA 1
ATOM 2617 C C . ALA A 1 338 ? -11.906 -32.875 -18.344 1 98.06 338 ALA A C 1
ATOM 2619 O O . ALA A 1 338 ? -12.414 -32.719 -19.453 1 98.06 338 ALA A O 1
ATOM 2620 N N . LYS A 1 339 ? -12.539 -32.75 -17.188 1 97.81 339 LYS A N 1
ATOM 2621 C CA . LYS A 1 339 ? -13.883 -32.188 -17.203 1 97.81 339 LYS A CA 1
ATOM 2622 C C . LYS A 1 339 ? -13.875 -30.781 -17.797 1 97.81 339 LYS A C 1
ATOM 2624 O O . LYS A 1 339 ? -13.156 -29.906 -17.328 1 97.81 339 LYS A O 1
ATOM 2629 N N . GLU A 1 340 ? -14.695 -30.578 -18.734 1 97.62 340 GLU A N 1
ATOM 2630 C CA . GLU A 1 340 ? -14.633 -29.406 -19.594 1 97.62 340 GLU A CA 1
ATOM 2631 C C . GLU A 1 340 ? -14.789 -28.125 -18.797 1 97.62 340 GLU A C 1
ATOM 2633 O O . GLU A 1 340 ? -13.938 -27.219 -18.875 1 97.62 340 GLU A O 1
ATOM 2638 N N . GLU A 1 341 ? -15.812 -28.016 -18 1 97.88 341 GLU A N 1
ATOM 2639 C CA . GLU A 1 341 ? -16.125 -26.781 -17.281 1 97.88 341 GLU A CA 1
ATOM 2640 C C . GLU A 1 341 ? -15 -26.406 -16.312 1 97.88 341 GLU A C 1
ATOM 2642 O O . GLU A 1 341 ? -14.523 -25.266 -16.328 1 97.88 341 GLU A O 1
ATOM 2647 N N . SER A 1 342 ? -14.516 -27.328 -15.562 1 98.06 342 SER A N 1
ATOM 2648 C CA . SER A 1 342 ? -13.461 -27.078 -14.586 1 98.06 342 SER A CA 1
ATOM 2649 C C . SER A 1 342 ? -12.125 -26.797 -15.266 1 98.06 342 SER A C 1
ATOM 2651 O O . SER A 1 342 ? -11.375 -25.922 -14.828 1 98.06 342 SER A O 1
ATOM 2653 N N . SER A 1 343 ? -11.852 -27.578 -16.297 1 98.19 343 SER A N 1
ATOM 2654 C CA . SER A 1 343 ? -10.625 -27.359 -17.062 1 98.19 343 SER A CA 1
ATOM 2655 C C . SER A 1 343 ? -10.594 -25.969 -17.672 1 98.19 343 SER A C 1
ATOM 2657 O O . SER A 1 343 ? -9.594 -25.25 -17.547 1 98.19 343 SER A O 1
ATOM 2659 N N . ARG A 1 344 ? -11.695 -25.531 -18.234 1 98.44 344 ARG A N 1
ATOM 2660 C CA . ARG A 1 344 ? -11.773 -24.234 -18.875 1 98.44 344 ARG A CA 1
ATOM 2661 C C . ARG A 1 344 ? -11.719 -23.109 -17.844 1 98.44 344 ARG A C 1
ATOM 2663 O O . ARG A 1 344 ? -11.164 -22.031 -18.109 1 98.44 344 ARG A O 1
ATOM 2670 N N . TYR A 1 345 ? -12.234 -23.328 -16.688 1 98.31 345 TYR A N 1
ATOM 2671 C CA . TYR A 1 345 ? -12.172 -22.344 -15.625 1 98.31 345 TYR A CA 1
ATOM 2672 C C . TYR A 1 345 ? -10.727 -22.031 -15.258 1 98.31 345 TYR A C 1
ATOM 2674 O O . TYR A 1 345 ? -10.312 -20.859 -15.281 1 98.31 345 TYR A O 1
ATOM 2682 N N . TRP A 1 346 ? -9.961 -23 -14.992 1 98.5 346 TRP A N 1
ATOM 2683 C CA . TRP A 1 346 ? -8.594 -22.781 -14.547 1 98.5 346 TRP A CA 1
ATOM 2684 C C . TRP A 1 346 ? -7.723 -22.25 -15.68 1 98.5 346 TRP A C 1
ATOM 2686 O O . TRP A 1 346 ? -6.805 -21.469 -15.445 1 98.5 346 TRP A O 1
ATOM 2696 N N . ALA A 1 347 ? -8.023 -22.703 -16.906 1 98.56 347 ALA A N 1
ATOM 2697 C CA . ALA A 1 347 ? -7.316 -22.141 -18.062 1 98.56 347 ALA A CA 1
ATOM 2698 C C . ALA A 1 347 ? -7.602 -20.656 -18.219 1 98.56 347 ALA A C 1
ATOM 2700 O O . ALA A 1 347 ? -6.695 -19.875 -18.516 1 98.56 347 ALA A O 1
ATOM 2701 N N . THR A 1 348 ? -8.844 -20.297 -18 1 98.25 348 THR A N 1
ATOM 2702 C CA . THR A 1 348 ? -9.258 -18.891 -18.109 1 98.25 348 THR A CA 1
ATOM 2703 C C . THR A 1 348 ? -8.594 -18.047 -17.031 1 98.25 348 THR A C 1
ATOM 2705 O O . THR A 1 348 ? -8.125 -16.938 -17.297 1 98.25 348 THR A O 1
ATOM 2708 N N . VAL A 1 349 ? -8.547 -18.562 -15.828 1 98.25 349 VAL A N 1
ATOM 2709 C CA . VAL A 1 349 ? -7.895 -17.891 -14.711 1 98.25 349 VAL A CA 1
ATOM 2710 C C . VAL A 1 349 ? -6.434 -17.609 -15.062 1 98.25 349 VAL A C 1
ATOM 2712 O O . VAL A 1 349 ? -5.93 -16.516 -14.828 1 98.25 349 VAL A O 1
ATOM 2715 N N . SER A 1 350 ? -5.82 -18.578 -15.641 1 98.75 350 SER A N 1
ATOM 2716 C CA . SER A 1 350 ? -4.422 -18.438 -16.031 1 98.75 350 SER A CA 1
ATOM 2717 C C . SER A 1 350 ? -4.254 -17.391 -17.125 1 98.75 350 SER A C 1
ATOM 2719 O O . SER A 1 350 ? -3.379 -16.531 -17.016 1 98.75 350 SER A O 1
ATOM 2721 N N . TRP A 1 351 ? -5.074 -17.438 -18.094 1 98.81 351 TRP A N 1
ATOM 2722 C CA . TRP A 1 351 ? -4.969 -16.531 -19.234 1 98.81 351 TRP A CA 1
ATOM 2723 C C . TRP A 1 351 ? -5.242 -15.094 -18.797 1 98.81 351 TRP A C 1
ATOM 2725 O O . TRP A 1 351 ? -4.523 -14.172 -19.188 1 98.81 351 TRP A O 1
ATOM 2735 N N . LYS A 1 352 ? -6.254 -14.898 -18 1 98.81 352 LYS A N 1
ATOM 2736 C CA . LYS A 1 352 ? -6.586 -13.547 -17.531 1 98.81 352 LYS A CA 1
ATOM 2737 C C . LYS A 1 352 ? -5.418 -12.93 -16.781 1 98.81 352 LYS A C 1
ATOM 2739 O O . LYS A 1 352 ? -5.098 -11.75 -16.969 1 98.81 352 LYS A O 1
ATOM 2744 N N . THR A 1 353 ? -4.816 -13.734 -15.953 1 98.88 353 THR A N 1
ATOM 2745 C CA . THR A 1 353 ? -3.689 -13.227 -15.172 1 98.88 353 THR A CA 1
ATOM 2746 C C . THR A 1 353 ? -2.531 -12.836 -16.094 1 98.88 353 THR A C 1
ATOM 2748 O O . THR A 1 353 ? -1.96 -11.75 -15.953 1 98.88 353 THR A O 1
ATOM 2751 N N . GLN A 1 354 ? -2.234 -13.695 -17.062 1 98.88 354 GLN A N 1
ATOM 2752 C CA . GLN A 1 354 ? -1.167 -13.422 -18.016 1 98.88 354 GLN A CA 1
ATOM 2753 C C . GLN A 1 354 ? -1.479 -12.188 -18.859 1 98.88 354 GLN A C 1
ATOM 2755 O O . GLN A 1 354 ? -0.598 -11.367 -19.109 1 98.88 354 GLN A O 1
ATOM 2760 N N . ALA A 1 355 ? -2.709 -12.07 -19.25 1 98.81 355 ALA A N 1
ATOM 2761 C CA . ALA A 1 355 ? -3.113 -10.945 -20.094 1 98.81 355 ALA A CA 1
ATOM 2762 C C . ALA A 1 355 ? -2.936 -9.617 -19.359 1 98.81 355 ALA A C 1
ATOM 2764 O O . ALA A 1 355 ? -2.434 -8.648 -19.938 1 98.81 355 ALA A O 1
ATOM 2765 N N . VAL A 1 356 ? -3.32 -9.562 -18.125 1 98.81 356 VAL A N 1
ATOM 2766 C CA . VAL A 1 356 ? -3.164 -8.352 -17.328 1 98.81 356 VAL A CA 1
ATOM 2767 C C . VAL A 1 356 ? -1.681 -8.039 -17.156 1 98.81 356 VAL A C 1
ATOM 2769 O O . VAL A 1 356 ? -1.266 -6.887 -17.312 1 98.81 356 VAL A O 1
ATOM 2772 N N . MET A 1 357 ? -0.898 -9.062 -16.844 1 98.75 357 MET A N 1
ATOM 2773 C CA . MET A 1 357 ? 0.538 -8.867 -16.656 1 98.75 357 MET A CA 1
ATOM 2774 C C . MET A 1 357 ? 1.182 -8.32 -17.922 1 98.75 357 MET A C 1
ATOM 2776 O O . MET A 1 357 ? 2.01 -7.406 -17.859 1 98.75 357 MET A O 1
ATOM 2780 N N . ASP A 1 358 ? 0.755 -8.875 -19.094 1 98.5 358 ASP A N 1
ATOM 2781 C CA . ASP A 1 358 ? 1.296 -8.43 -20.375 1 98.5 358 ASP A CA 1
ATOM 2782 C C . ASP A 1 358 ? 1.013 -6.953 -20.609 1 98.5 358 ASP A C 1
ATOM 2784 O O . ASP A 1 358 ? 1.898 -6.203 -21.031 1 98.5 358 ASP A O 1
ATOM 2788 N N . LYS A 1 359 ? -0.178 -6.582 -20.344 1 98 359 LYS A N 1
ATOM 2789 C CA . LYS A 1 359 ? -0.569 -5.191 -20.562 1 98 359 LYS A CA 1
ATOM 2790 C C . LYS A 1 359 ? 0.176 -4.254 -19.609 1 98 359 LYS A C 1
ATOM 2792 O O . LYS A 1 359 ? 0.51 -3.127 -19.984 1 98 359 LYS A O 1
ATOM 2797 N N . MET A 1 360 ? 0.391 -4.738 -18.469 1 97 360 MET A N 1
ATOM 2798 C CA . MET A 1 360 ? 1.141 -3.955 -17.5 1 97 360 MET A CA 1
ATOM 2799 C C . MET A 1 360 ? 2.58 -3.748 -17.953 1 97 360 MET A C 1
ATOM 2801 O O . MET A 1 360 ? 3.109 -2.637 -17.875 1 97 360 MET A O 1
ATOM 2805 N N . LEU A 1 361 ? 3.174 -4.797 -18.375 1 97.5 361 LEU A N 1
ATOM 2806 C CA . LEU A 1 361 ? 4.543 -4.715 -18.859 1 97.5 361 LEU A CA 1
ATOM 2807 C C . LEU A 1 361 ? 4.625 -3.816 -20.094 1 97.5 361 LEU A C 1
ATOM 2809 O O . LEU A 1 361 ? 5.559 -3.021 -20.234 1 97.5 361 LEU A O 1
ATOM 2813 N N . GLU A 1 362 ? 3.65 -3.93 -20.969 1 96.56 362 GLU A N 1
ATOM 2814 C CA . GLU A 1 362 ? 3.584 -3.066 -22.141 1 96.56 362 GLU A CA 1
ATOM 2815 C C . GLU A 1 362 ? 3.529 -1.594 -21.75 1 96.56 362 GLU A C 1
ATOM 2817 O O . GLU A 1 362 ? 4.234 -0.763 -22.312 1 96.56 362 GLU A O 1
ATOM 2822 N N . SER A 1 363 ? 2.715 -1.327 -20.797 1 94.19 363 SER A N 1
ATOM 2823 C CA . SER A 1 363 ? 2.605 0.037 -20.281 1 94.19 363 SER A CA 1
ATOM 2824 C C . SER A 1 363 ? 3.951 0.545 -19.781 1 94.19 363 SER A C 1
ATOM 2826 O O . SER A 1 363 ? 4.324 1.691 -20.031 1 94.19 363 SER A O 1
ATOM 2828 N N . ALA A 1 364 ? 4.652 -0.282 -19.062 1 94.12 364 ALA A N 1
ATOM 2829 C CA . ALA A 1 364 ? 5.949 0.087 -18.5 1 94.12 364 ALA A CA 1
ATOM 2830 C C . ALA A 1 364 ? 6.961 0.382 -19.594 1 94.12 364 ALA A C 1
ATOM 2832 O O . ALA A 1 364 ? 7.785 1.292 -19.469 1 94.12 364 ALA A O 1
ATOM 2833 N N . LEU A 1 365 ? 6.902 -0.336 -20.578 1 90.5 365 LEU A N 1
ATOM 2834 C CA . LEU A 1 365 ? 7.871 -0.197 -21.672 1 90.5 365 LEU A CA 1
ATOM 2835 C C . LEU A 1 365 ? 7.566 1.034 -22.516 1 90.5 365 LEU A C 1
ATOM 2837 O O . LEU A 1 365 ? 8.477 1.691 -23.016 1 90.5 365 LEU A O 1
ATOM 2841 N N . ILE A 1 366 ? 6.289 1.414 -22.609 1 80.94 366 ILE A N 1
ATOM 2842 C CA . ILE A 1 366 ? 5.891 2.617 -23.328 1 80.94 366 ILE A CA 1
ATOM 2843 C C . ILE A 1 366 ? 6.223 3.854 -22.5 1 80.94 366 ILE A C 1
ATOM 2845 O O . ILE A 1 366 ? 6.727 4.848 -23.031 1 80.94 366 ILE A O 1
ATOM 2849 N N . GLY A 1 367 ? 5.738 3.881 -21.203 1 65.69 367 GLY A N 1
ATOM 2850 C CA . GLY A 1 367 ? 6.023 5 -20.312 1 65.69 367 GLY A CA 1
ATOM 2851 C C . GLY A 1 367 ? 7.504 5.309 -20.203 1 65.69 367 GLY A C 1
ATOM 2852 O O . GLY A 1 367 ? 7.895 6.469 -20.062 1 65.69 367 GLY A O 1
ATOM 2853 N N . ARG A 1 368 ? 8.32 4.371 -20.031 1 57.28 368 ARG A N 1
ATOM 2854 C CA . ARG A 1 368 ? 9.766 4.57 -20.016 1 57.28 368 ARG A CA 1
ATOM 2855 C C . ARG A 1 368 ? 10.227 5.395 -21.203 1 57.28 368 ARG A C 1
ATOM 2857 O O . ARG A 1 368 ? 11.141 6.211 -21.094 1 57.28 368 ARG A O 1
ATOM 2864 N N . ASN A 1 369 ? 9.531 5.242 -22.172 1 42.78 369 ASN A N 1
ATOM 2865 C CA . ASN A 1 369 ? 9.906 5.988 -23.359 1 42.78 369 ASN A CA 1
ATOM 2866 C C . ASN A 1 369 ? 9.328 7.402 -23.344 1 42.78 369 ASN A C 1
ATOM 2868 O O . ASN A 1 369 ? 9.859 8.305 -24 1 42.78 369 ASN A O 1
ATOM 2872 N N . ALA A 1 370 ? 8.242 7.707 -22.516 1 42.88 370 ALA A N 1
ATOM 2873 C CA . ALA A 1 370 ? 7.59 9.016 -22.531 1 42.88 370 ALA A CA 1
ATOM 2874 C C . ALA A 1 370 ? 8.008 9.836 -21.312 1 42.88 370 ALA A C 1
ATOM 2876 O O . ALA A 1 370 ? 7.582 10.984 -21.156 1 42.88 370 ALA A O 1
ATOM 2877 N N . ALA A 1 371 ? 8.609 9.469 -20.25 1 41.53 371 ALA A N 1
ATOM 2878 C CA . ALA A 1 371 ? 8.852 10.289 -19.062 1 41.53 371 ALA A CA 1
ATOM 2879 C C . ALA A 1 371 ? 9.664 11.531 -19.422 1 41.53 371 ALA A C 1
ATOM 2881 O O . ALA A 1 371 ? 10.773 11.43 -19.938 1 41.53 371 ALA A O 1
ATOM 2882 N N . PRO A 1 372 ? 9.07 12.742 -19.25 1 32.31 372 PRO A N 1
ATOM 2883 C CA . PRO A 1 372 ? 9.883 13.938 -19.484 1 32.31 372 PRO A CA 1
ATOM 2884 C C . PRO A 1 372 ? 11.031 14.07 -18.484 1 32.31 372 PRO A C 1
ATOM 2886 O O . PRO A 1 372 ? 10.93 13.594 -17.344 1 32.31 372 PRO A O 1
ATOM 2889 N N . THR A 1 373 ? 12.328 14.07 -19.016 1 26.53 373 THR A N 1
ATOM 2890 C CA . THR A 1 373 ? 13.422 14.516 -18.156 1 26.53 373 THR A CA 1
ATOM 2891 C C . THR A 1 373 ? 13.062 15.812 -17.453 1 26.53 373 THR A C 1
ATOM 2893 O O . THR A 1 373 ? 12.641 16.781 -18.094 1 26.53 373 THR A O 1
ATOM 2896 N N . ALA A 1 374 ? 13 15.539 -16.156 1 24.55 374 ALA A N 1
ATOM 2897 C CA . ALA A 1 374 ? 12.867 16.828 -15.461 1 24.55 374 ALA A CA 1
ATOM 2898 C C . ALA A 1 374 ? 14.016 17.766 -15.828 1 24.55 374 ALA A C 1
ATOM 2900 O O . ALA A 1 374 ? 15.18 17.344 -15.852 1 24.55 374 ALA A O 1
ATOM 2901 N N . MET B 1 1 ? 11.594 40.031 34.562 1 30.83 1 MET B N 1
ATOM 2902 C CA . MET B 1 1 ? 10.211 40.062 34.094 1 30.83 1 MET B CA 1
ATOM 2903 C C . MET B 1 1 ? 9.922 38.875 33.156 1 30.83 1 MET B C 1
ATOM 2905 O O . MET B 1 1 ? 10.688 38.625 32.25 1 30.83 1 MET B O 1
ATOM 2909 N N . SER B 1 2 ? 9.461 37.75 33.531 1 40.25 2 SER B N 1
ATOM 2910 C CA . SER B 1 2 ? 9.234 36.438 32.938 1 40.25 2 SER B CA 1
ATOM 2911 C C . SER B 1 2 ? 8.664 36.562 31.531 1 40.25 2 SER B C 1
ATOM 2913 O O . SER B 1 2 ? 7.715 37.312 31.312 1 40.25 2 SER B O 1
ATOM 2915 N N . ALA B 1 3 ? 9.461 36.562 30.5 1 52.72 3 ALA B N 1
ATOM 2916 C CA . ALA B 1 3 ? 9.086 36.781 29.109 1 52.72 3 ALA B CA 1
ATOM 2917 C C . ALA B 1 3 ? 7.668 36.281 28.828 1 52.72 3 ALA B C 1
ATOM 2919 O O . ALA B 1 3 ? 7.348 35.125 29.094 1 52.72 3 ALA B O 1
ATOM 2920 N N . SER B 1 4 ? 6.602 37.188 28.766 1 73.69 4 SER B N 1
ATOM 2921 C CA . SER B 1 4 ? 5.18 36.875 28.688 1 73.69 4 SER B CA 1
ATOM 2922 C C . SER B 1 4 ? 4.891 35.906 27.562 1 73.69 4 SER B C 1
ATOM 2924 O O . SER B 1 4 ? 5.492 35.969 26.5 1 73.69 4 SER B O 1
ATOM 2926 N N . ALA B 1 5 ? 4.312 34.781 27.828 1 89.06 5 ALA B N 1
ATOM 2927 C CA . ALA B 1 5 ? 3.891 33.75 26.906 1 89.06 5 ALA B CA 1
ATOM 2928 C C . ALA B 1 5 ? 3.084 34.312 25.75 1 89.06 5 ALA B C 1
ATOM 2930 O O . ALA B 1 5 ? 2.318 35.281 25.922 1 89.06 5 ALA B O 1
ATOM 2931 N N . PRO B 1 6 ? 3.402 33.938 24.562 1 95.56 6 PRO B N 1
ATOM 2932 C CA . PRO B 1 6 ? 2.664 34.406 23.406 1 95.56 6 PRO B CA 1
ATOM 2933 C C . PRO B 1 6 ? 1.15 34.344 23.594 1 95.56 6 PRO B C 1
ATOM 2935 O O . PRO B 1 6 ? 0.636 33.406 24.203 1 95.56 6 PRO B O 1
ATOM 2938 N N . ARG B 1 7 ? 0.487 35.438 23.188 1 96.56 7 ARG B N 1
ATOM 2939 C CA . ARG B 1 7 ? -0.971 35.5 23.156 1 96.56 7 ARG B CA 1
ATOM 2940 C C . ARG B 1 7 ? -1.518 35.125 21.781 1 96.56 7 ARG B C 1
ATOM 2942 O O . ARG B 1 7 ? -1.108 35.688 20.766 1 96.56 7 ARG B O 1
ATOM 2949 N N . VAL B 1 8 ? -2.469 34.156 21.781 1 98.06 8 VAL B N 1
ATOM 2950 C CA . VAL B 1 8 ? -2.896 33.531 20.531 1 98.06 8 VAL B CA 1
ATOM 2951 C C . VAL B 1 8 ? -4.32 33.969 20.203 1 98.06 8 VAL B C 1
ATOM 2953 O O . VAL B 1 8 ? -5.191 34 21.062 1 98.06 8 VAL B O 1
ATOM 2956 N N . GLY B 1 9 ? -4.543 34.406 18.984 1 98.25 9 GLY B N 1
ATOM 2957 C CA . GLY B 1 9 ? -5.867 34.562 18.406 1 98.25 9 GLY B CA 1
ATOM 2958 C C . GLY B 1 9 ? -6.27 33.438 17.484 1 98.25 9 GLY B C 1
ATOM 2959 O O . GLY B 1 9 ? -5.488 33.031 16.609 1 98.25 9 GLY B O 1
ATOM 2960 N N . LEU B 1 10 ? -7.492 32.906 17.656 1 97.56 10 LEU B N 1
ATOM 2961 C CA . LEU B 1 10 ? -8.023 31.859 16.766 1 97.56 10 LEU B CA 1
ATOM 2962 C C . LEU B 1 10 ? -8.891 32.5 15.672 1 97.56 10 LEU B C 1
ATOM 2964 O O . LEU B 1 10 ? -9.938 33.062 15.961 1 97.56 10 LEU B O 1
ATOM 2968 N N . LEU B 1 11 ? -8.414 32.438 14.492 1 97.12 11 LEU B N 1
ATOM 2969 C CA . LEU B 1 11 ? -9.203 32.938 13.359 1 97.12 11 LEU B CA 1
ATOM 2970 C C . LEU B 1 11 ? -10.062 31.828 12.773 1 97.12 11 LEU B C 1
ATOM 2972 O O . LEU B 1 11 ? -9.609 31.078 11.898 1 97.12 11 LEU B O 1
ATOM 2976 N N . GLY B 1 12 ? -11.258 31.766 13.148 1 92.88 12 GLY B N 1
ATOM 2977 C CA . GLY B 1 12 ? -12.18 30.688 12.828 1 92.88 12 GLY B CA 1
ATOM 2978 C C . GLY B 1 12 ? -12.508 29.797 14.016 1 92.88 12 GLY B C 1
ATOM 2979 O O . GLY B 1 12 ? -11.672 29.625 14.906 1 92.88 12 GLY B O 1
ATOM 2980 N N . ALA B 1 13 ? -13.734 29.25 14.016 1 86 13 ALA B N 1
ATOM 2981 C CA . ALA B 1 13 ? -14.195 28.391 15.109 1 86 13 ALA B CA 1
ATOM 2982 C C . ALA B 1 13 ? -14.438 26.969 14.617 1 86 13 ALA B C 1
ATOM 2984 O O . ALA B 1 13 ? -15.477 26.375 14.914 1 86 13 ALA B O 1
ATOM 2985 N N . ALA B 1 14 ? -13.516 26.562 13.828 1 83.75 14 ALA B N 1
ATOM 2986 C CA . ALA B 1 14 ? -13.586 25.172 13.375 1 83.75 14 ALA B CA 1
ATOM 2987 C C . ALA B 1 14 ? -13.266 24.219 14.516 1 83.75 14 ALA B C 1
ATOM 2989 O O . ALA B 1 14 ? -12.648 24.609 15.516 1 83.75 14 ALA B O 1
ATOM 2990 N N . ASN B 1 15 ? -13.664 22.984 14.406 1 79 15 ASN B N 1
ATOM 2991 C CA . ASN B 1 15 ? -13.445 21.969 15.438 1 79 15 ASN B CA 1
ATOM 2992 C C . ASN B 1 15 ? -11.961 21.797 15.75 1 79 15 ASN B C 1
ATOM 2994 O O . ASN B 1 15 ? -11.586 21.562 16.906 1 79 15 ASN B O 1
ATOM 2998 N N . ILE B 1 16 ? -11.164 21.906 14.766 1 83 16 ILE B N 1
ATOM 2999 C CA . ILE B 1 16 ? -9.734 21.734 14.938 1 83 16 ILE B CA 1
ATOM 3000 C C . ILE B 1 16 ? -9.188 22.828 15.859 1 83 16 ILE B C 1
ATOM 3002 O O . ILE B 1 16 ? -8.133 22.656 16.484 1 83 16 ILE B O 1
ATOM 3006 N N . ALA B 1 17 ? -9.859 23.938 15.922 1 84.81 17 ALA B N 1
ATOM 3007 C CA . ALA B 1 17 ? -9.422 25.031 16.781 1 84.81 17 ALA B CA 1
ATOM 3008 C C . ALA B 1 17 ? -9.492 24.641 18.25 1 84.81 17 ALA B C 1
ATOM 3010 O O . ALA B 1 17 ? -8.75 25.156 19.078 1 84.81 17 ALA B O 1
ATOM 3011 N N . TRP B 1 18 ? -10.352 23.656 18.484 1 83.56 18 TRP B N 1
ATOM 3012 C CA . TRP B 1 18 ? -10.406 23.094 19.828 1 83.56 18 TRP B CA 1
ATOM 3013 C C . TRP B 1 18 ? -9.078 22.453 20.203 1 83.56 18 TRP B C 1
ATOM 3015 O O . TRP B 1 18 ? -8.562 22.672 21.312 1 83.56 18 TRP B O 1
ATOM 3025 N N . ARG B 1 19 ? -8.609 21.781 19.297 1 85.94 19 ARG B N 1
ATOM 3026 C CA . ARG B 1 19 ? -7.355 21.062 19.531 1 85.94 19 ARG B CA 1
ATOM 3027 C C . ARG B 1 19 ? -6.191 22.047 19.672 1 85.94 19 ARG B C 1
ATOM 3029 O O . ARG B 1 19 ? -5.328 21.875 20.531 1 85.94 19 ARG B O 1
ATOM 3036 N N . ALA B 1 20 ? -6.25 23 18.844 1 91.19 20 ALA B N 1
ATOM 3037 C CA . ALA B 1 20 ? -5.203 24.016 18.922 1 91.19 20 ALA B CA 1
ATOM 3038 C C . ALA B 1 20 ? -5.227 24.703 20.281 1 91.19 20 ALA B C 1
ATOM 3040 O O . ALA B 1 20 ? -4.172 24.953 20.875 1 91.19 20 ALA B O 1
ATOM 3041 N N . TRP B 1 21 ? -6.422 24.938 20.75 1 92.94 21 TRP B N 1
ATOM 3042 C CA . TRP B 1 21 ? -6.598 25.625 22.031 1 92.94 21 TRP B CA 1
ATOM 3043 C C . TRP B 1 21 ? -5.996 24.797 23.172 1 92.94 21 TRP B C 1
ATOM 3045 O O . TRP B 1 21 ? -5.301 25.344 24.031 1 92.94 21 TRP B O 1
ATOM 3055 N N . THR B 1 22 ? -6.172 23.531 23.109 1 90.81 22 THR B N 1
ATOM 3056 C CA . THR B 1 22 ? -5.625 22.656 24.141 1 90.81 22 THR B CA 1
ATOM 3057 C C . THR B 1 22 ? -4.102 22.688 24.125 1 90.81 22 THR B C 1
ATOM 3059 O O . THR B 1 22 ? -3.461 22.703 25.172 1 90.81 22 THR B O 1
ATOM 3062 N N . GLY B 1 23 ? -3.529 22.672 22.969 1 93.38 23 GLY B N 1
ATOM 3063 C CA . GLY B 1 23 ? -2.082 22.75 22.844 1 93.38 23 GLY B CA 1
ATOM 3064 C C . GLY B 1 23 ? -1.503 24.062 23.312 1 93.38 23 GLY B C 1
ATOM 3065 O O . GLY B 1 23 ? -0.46 24.094 23.969 1 93.38 23 GLY B O 1
ATOM 3066 N N . VAL B 1 24 ? -2.193 25.141 23 1 95.94 24 VAL B N 1
ATOM 3067 C CA . VAL B 1 24 ? -1.792 26.469 23.422 1 95.94 24 VAL B CA 1
ATOM 3068 C C . VAL B 1 24 ? -1.729 26.531 24.953 1 95.94 24 VAL B C 1
ATOM 3070 O O . VAL B 1 24 ? -0.72 26.953 25.516 1 95.94 24 VAL B O 1
ATOM 3073 N N . ARG B 1 25 ? -2.689 26.016 25.578 1 93.94 25 ARG B N 1
ATOM 3074 C CA . ARG B 1 25 ? -2.787 26.062 27.031 1 93.94 25 ARG B CA 1
ATOM 3075 C C . ARG B 1 25 ? -1.732 25.172 27.672 1 93.94 25 ARG B C 1
ATOM 3077 O O . ARG B 1 25 ? -1.137 25.531 28.688 1 93.94 25 ARG B O 1
ATOM 3084 N N . ALA B 1 26 ? -1.574 24.062 27.078 1 93.5 26 ALA B N 1
ATOM 3085 C CA . ALA B 1 26 ? -0.622 23.094 27.625 1 93.5 26 ALA B CA 1
ATOM 3086 C C . ALA B 1 26 ? 0.792 23.672 27.641 1 93.5 26 ALA B C 1
ATOM 3088 O O . ALA B 1 26 ? 1.655 23.188 28.375 1 93.5 26 ALA B O 1
ATOM 3089 N N . ASN B 1 27 ? 1.028 24.703 26.875 1 96.31 27 ASN B N 1
ATOM 3090 C CA . ASN B 1 27 ? 2.361 25.281 26.797 1 96.31 27 ASN B CA 1
ATOM 3091 C C . ASN B 1 27 ? 2.414 26.656 27.469 1 96.31 27 ASN B C 1
ATOM 3093 O O . ASN B 1 27 ? 3.299 27.453 27.188 1 96.31 27 ASN B O 1
ATOM 3097 N N . GLY B 1 28 ? 1.389 26.938 28.25 1 94 28 GLY B N 1
ATOM 3098 C CA . GLY B 1 28 ? 1.39 28.141 29.062 1 94 28 GLY B CA 1
ATOM 3099 C C . GLY B 1 28 ? 0.994 29.391 28.281 1 94 28 GLY B C 1
ATOM 3100 O O . GLY B 1 28 ? 1.124 30.5 28.781 1 94 28 GLY B O 1
ATOM 3101 N N . MET B 1 29 ? 0.541 29.219 27.109 1 95.75 29 MET B N 1
ATOM 3102 C CA . MET B 1 29 ? 0.048 30.328 26.297 1 95.75 29 MET B CA 1
ATOM 3103 C C . MET B 1 29 ? -1.44 30.562 26.531 1 95.75 29 MET B C 1
ATOM 3105 O O . MET B 1 29 ? -2.088 29.781 27.234 1 95.75 29 MET B O 1
ATOM 3109 N N . SER B 1 30 ? -1.916 31.688 26.016 1 95 30 SER B N 1
ATOM 3110 C CA . SER B 1 30 ? -3.328 32 26.203 1 95 30 SER B CA 1
ATOM 3111 C C . SER B 1 30 ? -4 32.375 24.891 1 95 30 SER B C 1
ATOM 3113 O O . SER B 1 30 ? -3.387 33.031 24.031 1 95 30 SER B O 1
ATOM 3115 N N . VAL B 1 31 ? -5.211 31.906 24.812 1 96.81 31 VAL B N 1
ATOM 3116 C CA . VAL B 1 31 ? -6.066 32.406 23.734 1 96.81 31 VAL B CA 1
ATOM 3117 C C . VAL B 1 31 ? -6.781 33.656 24.188 1 96.81 31 VAL B C 1
ATOM 3119 O O . VAL B 1 31 ? -7.531 33.656 25.172 1 96.81 31 VAL B O 1
ATOM 3122 N N . THR B 1 32 ? -6.578 34.75 23.438 1 96.81 32 THR B N 1
ATOM 3123 C CA . THR B 1 32 ? -7.121 36 23.906 1 96.81 32 THR B CA 1
ATOM 3124 C C . THR B 1 32 ? -8.32 36.438 23.062 1 96.81 32 THR B C 1
ATOM 3126 O O . THR B 1 32 ? -9.188 37.188 23.547 1 96.81 32 THR B O 1
ATOM 3129 N N . ARG B 1 33 ? -8.32 35.906 21.828 1 96.88 33 ARG B N 1
ATOM 3130 C CA . ARG B 1 33 ? -9.414 36.281 20.938 1 96.88 33 ARG B CA 1
ATOM 3131 C C . ARG B 1 33 ? -9.812 35.125 20.031 1 96.88 33 ARG B C 1
ATOM 3133 O O . ARG B 1 33 ? -8.961 34.281 19.672 1 96.88 33 ARG B O 1
ATOM 3140 N N . VAL B 1 34 ? -11.125 35.094 19.734 1 97.12 34 VAL B N 1
ATOM 3141 C CA . VAL B 1 34 ? -11.68 34.188 18.734 1 97.12 34 VAL B CA 1
ATOM 3142 C C . VAL B 1 34 ? -12.438 35 17.672 1 97.12 34 VAL B C 1
ATOM 3144 O O . VAL B 1 34 ? -13.422 35.656 17.984 1 97.12 34 VAL B O 1
ATOM 3147 N N . GLY B 1 35 ? -11.867 34.938 16.5 1 96.88 35 GLY B N 1
ATOM 3148 C CA . GLY B 1 35 ? -12.508 35.625 15.391 1 96.88 35 GLY B CA 1
ATOM 3149 C C . GLY B 1 35 ? -13.531 34.781 14.672 1 96.88 35 GLY B C 1
ATOM 3150 O O . GLY B 1 35 ? -13.211 33.688 14.188 1 96.88 35 GLY B O 1
ATOM 3151 N N . CYS B 1 36 ? -14.734 35.25 14.586 1 94.62 36 CYS B N 1
ATOM 3152 C CA . CYS B 1 36 ? -15.812 34.531 13.898 1 94.62 36 CYS B CA 1
ATOM 3153 C C . CYS B 1 36 ? -16.641 35.5 13.047 1 94.62 36 CYS B C 1
ATOM 3155 O O . CYS B 1 36 ? -16.859 36.656 13.438 1 94.62 36 CYS B O 1
ATOM 3157 N N . ARG B 1 37 ? -17.031 34.969 11.906 1 89.75 37 ARG B N 1
ATOM 3158 C CA . ARG B 1 37 ? -17.922 35.781 11.078 1 89.75 37 ARG B CA 1
ATOM 3159 C C . ARG B 1 37 ? -19.312 35.875 11.719 1 89.75 37 ARG B C 1
ATOM 3161 O O . ARG B 1 37 ? -19.953 36.938 11.648 1 89.75 37 ARG B O 1
ATOM 3168 N N . ASP B 1 38 ? -19.688 34.781 12.336 1 90.62 38 ASP B N 1
ATOM 3169 C CA . ASP B 1 38 ? -20.938 34.719 13.094 1 90.62 38 ASP B CA 1
ATOM 3170 C C . ASP B 1 38 ? -20.672 34.781 14.594 1 90.62 38 ASP B C 1
ATOM 3172 O O . ASP B 1 38 ? -20.234 33.812 15.195 1 90.62 38 ASP B O 1
ATOM 3176 N N . VAL B 1 39 ? -21.078 35.844 15.195 1 87.94 39 VAL B N 1
ATOM 3177 C CA . VAL B 1 39 ? -20.734 36.125 16.578 1 87.94 39 VAL B CA 1
ATOM 3178 C C . VAL B 1 39 ? -21.375 35.094 17.5 1 87.94 39 VAL B C 1
ATOM 3180 O O . VAL B 1 39 ? -20.766 34.656 18.469 1 87.94 39 VAL B O 1
ATOM 3183 N N . ASP B 1 40 ? -22.531 34.75 17.172 1 91.25 40 ASP B N 1
ATOM 3184 C CA . ASP B 1 40 ? -23.234 33.781 18.016 1 91.25 40 ASP B CA 1
ATOM 3185 C C . ASP B 1 40 ? -22.547 32.406 17.953 1 91.25 40 ASP B C 1
ATOM 3187 O O . ASP B 1 40 ? -22.422 31.719 18.969 1 91.25 40 ASP B O 1
ATOM 3191 N N . ARG B 1 41 ? -22.188 32.062 16.797 1 89 41 ARG B N 1
ATOM 3192 C CA . ARG B 1 41 ? -21.438 30.828 16.641 1 89 41 ARG B CA 1
ATOM 3193 C C . ARG B 1 41 ? -20.125 30.859 17.422 1 89 41 ARG B C 1
ATOM 3195 O O . ARG B 1 41 ? -19.734 29.875 18.047 1 89 41 ARG B O 1
ATOM 3202 N N . GLY B 1 42 ? -19.5 31.969 17.359 1 92.62 42 GLY B N 1
ATOM 3203 C CA . GLY B 1 42 ? -18.266 32.156 18.094 1 92.62 42 GLY B CA 1
ATOM 3204 C C . GLY B 1 42 ? -18.453 32.062 19.609 1 92.62 42 GLY B C 1
ATOM 3205 O O . GLY B 1 42 ? -17.656 31.422 20.297 1 92.62 42 GLY B O 1
ATOM 3206 N N . ARG B 1 43 ? -19.469 32.719 20.047 1 94.06 43 ARG B N 1
ATOM 3207 C CA . ARG B 1 43 ? -19.75 32.688 21.469 1 94.06 43 ARG B CA 1
ATOM 3208 C C . ARG B 1 43 ? -20.062 31.281 21.953 1 94.06 43 ARG B C 1
ATOM 3210 O O . ARG B 1 43 ? -19.609 30.875 23.031 1 94.06 43 ARG B O 1
ATOM 3217 N N . ASN B 1 44 ? -20.797 30.641 21.188 1 93.19 44 ASN B N 1
ATOM 3218 C CA . ASN B 1 44 ? -21.125 29.25 21.531 1 93.19 44 ASN B CA 1
ATOM 3219 C C . ASN B 1 44 ? -19.875 28.375 21.547 1 93.19 44 ASN B C 1
ATOM 3221 O O . ASN B 1 44 ? -19.719 27.516 22.422 1 93.19 44 ASN B O 1
ATOM 3225 N N . PHE B 1 45 ? -19.141 28.578 20.547 1 92.06 45 PHE B N 1
ATOM 3226 C CA . PHE B 1 45 ? -17.875 27.859 20.469 1 92.06 45 PHE B CA 1
ATOM 3227 C C . PHE B 1 45 ? -17.031 28.109 21.703 1 92.06 45 PHE B C 1
ATOM 3229 O O . PHE B 1 45 ? -16.547 27.172 22.344 1 92.06 45 PHE B O 1
ATOM 3236 N N . VAL B 1 46 ? -16.828 29.297 22.078 1 94.38 46 VAL B N 1
ATOM 3237 C CA . VAL B 1 46 ? -15.992 29.703 23.203 1 94.38 46 VAL B CA 1
ATOM 3238 C C . VAL B 1 46 ? -16.562 29.125 24.5 1 94.38 46 VAL B C 1
ATOM 3240 O O . VAL B 1 46 ? -15.82 28.578 25.328 1 94.38 46 VAL B O 1
ATOM 3243 N N . LYS B 1 47 ? -17.812 29.234 24.609 1 93.31 47 LYS B N 1
ATOM 3244 C CA . LYS B 1 47 ? -18.453 28.719 25.797 1 93.31 47 LYS B CA 1
ATOM 3245 C C . LYS B 1 47 ? -18.203 27.219 25.953 1 93.31 47 LYS B C 1
ATOM 3247 O O . LYS B 1 47 ? -17.844 26.75 27.031 1 93.31 47 LYS B O 1
ATOM 3252 N N . ARG B 1 48 ? -18.391 26.547 24.906 1 91 48 ARG B N 1
ATOM 3253 C CA . ARG B 1 48 ? -18.234 25.094 24.922 1 91 48 ARG B CA 1
ATOM 3254 C C . ARG B 1 48 ? -16.797 24.719 25.281 1 91 48 ARG B C 1
ATOM 3256 O O . ARG B 1 48 ? -16.578 23.812 26.094 1 91 48 ARG B O 1
ATOM 3263 N N . VAL B 1 49 ? -15.883 25.375 24.641 1 89.62 49 VAL B N 1
ATOM 3264 C CA . VAL B 1 49 ? -14.477 25.047 24.875 1 89.62 49 VAL B CA 1
ATOM 3265 C C . VAL B 1 49 ? -14.094 25.422 26.297 1 89.62 49 VAL B C 1
ATOM 3267 O O . VAL B 1 49 ? -13.406 24.656 26.984 1 89.62 49 VAL B O 1
ATOM 3270 N N . CYS B 1 50 ? -14.516 26.516 26.75 1 91.62 50 CYS B N 1
ATOM 3271 C CA . CYS B 1 50 ? -14.18 26.969 28.094 1 91.62 50 CYS B CA 1
ATOM 3272 C C . CYS B 1 50 ? -14.781 26.047 29.141 1 91.62 50 CYS B C 1
ATOM 3274 O O . CYS B 1 50 ? -14.141 25.75 30.156 1 91.62 50 CYS B O 1
ATOM 3276 N N . ASP B 1 51 ? -15.961 25.594 28.891 1 91.5 51 ASP B N 1
ATOM 3277 C CA . ASP B 1 51 ? -16.594 24.641 29.797 1 91.5 51 ASP B CA 1
ATOM 3278 C C . ASP B 1 51 ? -15.812 23.328 29.828 1 91.5 51 ASP B C 1
ATOM 3280 O O . ASP B 1 51 ? -15.547 22.781 30.906 1 91.5 51 ASP B O 1
ATOM 3284 N N . ALA B 1 52 ? -15.508 22.906 28.656 1 86.69 52 ALA B N 1
ATOM 3285 C CA . ALA B 1 52 ? -14.828 21.609 28.531 1 86.69 52 ALA B CA 1
ATOM 3286 C C . ALA B 1 52 ? -13.438 21.672 29.172 1 86.69 52 ALA B C 1
ATOM 3288 O O . ALA B 1 52 ? -12.992 20.703 29.781 1 86.69 52 ALA B O 1
ATOM 3289 N N . LEU B 1 53 ? -12.781 22.812 29 1 87.44 53 LEU B N 1
ATOM 3290 C CA . LEU B 1 53 ? -11.406 22.938 29.469 1 87.44 53 LEU B CA 1
ATOM 3291 C C . LEU B 1 53 ? -11.352 23.594 30.844 1 87.44 53 LEU B C 1
ATOM 3293 O O . LEU B 1 53 ? -10.273 23.797 31.406 1 87.44 53 LEU B O 1
ATOM 3297 N N . LYS B 1 54 ? -12.43 23.969 31.406 1 90.44 54 LYS B N 1
ATOM 3298 C CA . LYS B 1 54 ? -12.547 24.609 32.719 1 90.44 54 LYS B CA 1
ATOM 3299 C C . LYS B 1 54 ? -11.695 25.875 32.781 1 90.44 54 LYS B C 1
ATOM 3301 O O . LYS B 1 54 ? -10.898 26.047 33.719 1 90.44 54 LYS B O 1
ATOM 3306 N N . ILE B 1 55 ? -11.938 26.672 31.828 1 91.31 55 ILE B N 1
ATOM 3307 C CA . ILE B 1 55 ? -11.203 27.938 31.734 1 91.31 55 ILE B CA 1
ATOM 3308 C C . ILE B 1 55 ? -11.828 28.953 32.688 1 91.31 55 ILE B C 1
ATOM 3310 O O . ILE B 1 55 ? -13.055 29.125 32.719 1 91.31 55 ILE B O 1
ATOM 3314 N N . ASP B 1 56 ? -11.039 29.656 33.406 1 92.56 56 ASP B N 1
ATOM 3315 C CA . ASP B 1 56 ? -11.5 30.703 34.312 1 92.56 56 ASP B CA 1
ATOM 3316 C C . ASP B 1 56 ? -12.156 31.844 33.562 1 92.56 56 ASP B C 1
ATOM 3318 O O . ASP B 1 56 ? -11.703 32.219 32.469 1 92.56 56 ASP B O 1
ATOM 3322 N N . GLU B 1 57 ? -13.078 32.469 34.156 1 91.81 57 GLU B N 1
ATOM 3323 C CA . GLU B 1 57 ? -13.828 33.562 33.531 1 91.81 57 GLU B CA 1
ATOM 3324 C C . GLU B 1 57 ? -12.906 34.688 33.094 1 91.81 57 GLU B C 1
ATOM 3326 O O . GLU B 1 57 ? -13.125 35.312 32.031 1 91.81 57 GLU B O 1
ATOM 3331 N N . ALA B 1 58 ? -11.898 34.938 33.875 1 91.62 58 ALA B N 1
ATOM 3332 C CA . ALA B 1 58 ? -10.969 36.031 33.594 1 91.62 58 ALA B CA 1
ATOM 3333 C C . ALA B 1 58 ? -10.125 35.719 32.344 1 91.62 58 ALA B C 1
ATOM 3335 O O . ALA B 1 58 ? -9.555 36.625 31.75 1 91.62 58 ALA B O 1
ATOM 3336 N N . ALA B 1 59 ? -10.102 34.5 31.984 1 92.38 59 ALA B N 1
ATOM 3337 C CA . ALA B 1 59 ? -9.227 34.062 30.891 1 92.38 59 ALA B CA 1
ATOM 3338 C C . ALA B 1 59 ? -10.031 33.75 29.641 1 92.38 59 ALA B C 1
ATOM 3340 O O . ALA B 1 59 ? -9.477 33.281 28.641 1 92.38 59 ALA B O 1
ATOM 3341 N N . VAL B 1 60 ? -11.359 34 29.641 1 95.81 60 VAL B N 1
ATOM 3342 C CA . VAL B 1 60 ? -12.211 33.75 28.484 1 95.81 60 VAL B CA 1
ATOM 3343 C C . VAL B 1 60 ? -11.867 34.719 27.359 1 95.81 60 VAL B C 1
ATOM 3345 O O . VAL B 1 60 ? -11.844 35.938 27.562 1 95.81 60 VAL B O 1
ATOM 3348 N N . PRO B 1 61 ? -11.57 34.219 26.266 1 96.69 61 PRO B N 1
ATOM 3349 C CA . PRO B 1 61 ? -11.234 35.094 25.156 1 96.69 61 PRO B CA 1
ATOM 3350 C C . PRO B 1 61 ? -12.438 35.906 24.641 1 96.69 61 PRO B C 1
ATOM 3352 O O . PRO B 1 61 ? -13.57 35.406 24.734 1 96.69 61 PRO B O 1
ATOM 3355 N N . ALA B 1 62 ? -12.133 37.062 24.094 1 96 62 ALA B N 1
ATOM 3356 C CA . ALA B 1 62 ? -13.172 37.844 23.453 1 96 62 ALA B CA 1
ATOM 3357 C C . ALA B 1 62 ? -13.516 37.312 22.078 1 96 62 ALA B C 1
ATOM 3359 O O . ALA B 1 62 ? -12.625 36.906 21.328 1 96 62 ALA B O 1
ATOM 3360 N N . VAL B 1 63 ? -14.82 37.219 21.828 1 96.94 63 VAL B N 1
ATOM 3361 C CA . VAL B 1 63 ? -15.273 36.906 20.469 1 96.94 63 VAL B CA 1
ATOM 3362 C C . VAL B 1 63 ? -15.344 38.188 19.656 1 96.94 63 VAL B C 1
ATOM 3364 O O . VAL B 1 63 ? -15.891 39.219 20.109 1 96.94 63 VAL B O 1
ATOM 3367 N N . CYS B 1 64 ? -14.719 38.219 18.516 1 96.94 64 CYS B N 1
ATOM 3368 C CA . CYS B 1 64 ? -14.648 39.438 17.719 1 96.94 64 CYS B CA 1
ATOM 3369 C C . CYS B 1 64 ? -14.633 39.094 16.234 1 96.94 64 CYS B C 1
ATOM 3371 O O . CYS B 1 64 ? -14.836 37.938 15.844 1 96.94 64 CYS B O 1
ATOM 3373 N N . SER B 1 65 ? -14.547 40.156 15.422 1 96.75 65 SER B N 1
ATOM 3374 C CA . SER B 1 65 ? -14.414 39.938 13.977 1 96.75 65 SER B CA 1
ATOM 3375 C C . SER B 1 65 ? -12.992 39.531 13.609 1 96.75 65 SER B C 1
ATOM 3377 O O . SER B 1 65 ? -12.078 39.625 14.43 1 96.75 65 SER B O 1
ATOM 3379 N N . TYR B 1 66 ? -12.836 39.062 12.352 1 97.25 66 TYR B N 1
ATOM 3380 C CA . TYR B 1 66 ? -11.5 38.719 11.867 1 97.25 66 TYR B CA 1
ATOM 3381 C C . TYR B 1 66 ? -10.594 39.938 11.859 1 97.25 66 TYR B C 1
ATOM 3383 O O . TYR B 1 66 ? -9.43 39.875 12.258 1 97.25 66 TYR B O 1
ATOM 3391 N N . GLU B 1 67 ? -11.148 41.094 11.484 1 97.31 67 GLU B N 1
ATOM 3392 C CA . GLU B 1 67 ? -10.398 42.344 11.422 1 97.31 67 GLU B CA 1
ATOM 3393 C C . GLU B 1 67 ? -9.914 42.781 12.805 1 97.31 67 GLU B C 1
ATOM 3395 O O . GLU B 1 67 ? -8.758 43.188 12.969 1 97.31 67 GLU B O 1
ATOM 3400 N N . GLU B 1 68 ? -10.812 42.656 13.734 1 97.62 68 GLU B N 1
ATOM 3401 C CA . GLU B 1 68 ? -10.461 43.031 15.102 1 97.62 68 GLU B CA 1
ATOM 3402 C C . GLU B 1 68 ? -9.375 42.125 15.648 1 97.62 68 GLU B C 1
ATOM 3404 O O . GLU B 1 68 ? -8.484 42.562 16.375 1 97.62 68 GLU B O 1
ATOM 3409 N N . LEU B 1 69 ? -9.484 40.875 15.312 1 97.94 69 LEU B N 1
ATOM 3410 C CA . LEU B 1 69 ? -8.531 39.875 15.82 1 97.94 69 LEU B CA 1
ATOM 3411 C C . LEU B 1 69 ? -7.125 40.188 15.297 1 97.94 69 LEU B C 1
ATOM 3413 O O . LEU B 1 69 ? -6.176 40.281 16.078 1 97.94 69 LEU B O 1
ATOM 3417 N N . VAL B 1 70 ? -6.918 40.438 14.008 1 98.19 70 VAL B N 1
ATOM 3418 C CA . VAL B 1 70 ? -5.598 40.562 13.398 1 98.19 70 VAL B CA 1
ATOM 3419 C C . VAL B 1 70 ? -4.965 41.906 13.781 1 98.19 70 VAL B C 1
ATOM 3421 O O . VAL B 1 70 ? -3.74 42.062 13.742 1 98.19 70 VAL B O 1
ATOM 3424 N N . SER B 1 71 ? -5.785 42.875 14.188 1 97.81 71 SER B N 1
ATOM 3425 C CA . SER B 1 71 ? -5.25 44.188 14.539 1 97.81 71 SER B CA 1
ATOM 3426 C C . SER B 1 71 ? -5.117 44.344 16.047 1 97.81 71 SER B C 1
ATOM 3428 O O . SER B 1 71 ? -4.648 45.375 16.531 1 97.81 71 SER B O 1
ATOM 3430 N N . ALA B 1 72 ? -5.504 43.344 16.781 1 96.94 72 ALA B N 1
ATOM 3431 C CA . ALA B 1 72 ? -5.559 43.469 18.234 1 96.94 72 ALA B CA 1
ATOM 3432 C C . ALA B 1 72 ? -4.156 43.5 18.828 1 96.94 72 ALA B C 1
ATOM 3434 O O . ALA B 1 72 ? -3.279 42.75 18.438 1 96.94 72 ALA B O 1
ATOM 3435 N N . ALA B 1 73 ? -3.975 44.281 19.859 1 94.31 73 ALA B N 1
ATOM 3436 C CA . ALA B 1 73 ? -2.674 44.438 20.516 1 94.31 73 ALA B CA 1
ATOM 3437 C C . ALA B 1 73 ? -2.373 43.25 21.422 1 94.31 73 ALA B C 1
ATOM 3439 O O . ALA B 1 73 ? -1.212 42.969 21.734 1 94.31 73 ALA B O 1
ATOM 3440 N N . ASP B 1 74 ? -3.412 42.5 21.781 1 94.69 74 ASP B N 1
ATOM 3441 C CA . ASP B 1 74 ? -3.221 41.375 22.719 1 94.69 74 ASP B CA 1
ATOM 3442 C C . ASP B 1 74 ? -3.166 40.062 21.984 1 94.69 74 ASP B C 1
ATOM 3444 O O . ASP B 1 74 ? -3.506 39 22.547 1 94.69 74 ASP B O 1
ATOM 3448 N N . VAL B 1 75 ? -2.869 40.094 20.688 1 96.88 75 VAL B N 1
ATOM 3449 C CA . VAL B 1 75 ? -2.637 38.906 19.891 1 96.88 75 VAL B CA 1
ATOM 3450 C C . VAL B 1 75 ? -1.236 38.938 19.281 1 96.88 75 VAL B C 1
ATOM 3452 O O . VAL B 1 75 ? -0.879 39.906 18.594 1 96.88 75 VAL B O 1
ATOM 3455 N N . ASP B 1 76 ? -0.451 37.938 19.531 1 97.06 76 ASP B N 1
ATOM 3456 C CA . ASP B 1 76 ? 0.892 37.812 18.984 1 97.06 76 ASP B CA 1
ATOM 3457 C C . ASP B 1 76 ? 0.917 36.812 17.812 1 97.06 76 ASP B C 1
ATOM 3459 O O . ASP B 1 76 ? 1.606 37.031 16.812 1 97.06 76 ASP B O 1
ATOM 3463 N N . VAL B 1 77 ? 0.253 35.719 17.969 1 98.44 77 VAL B N 1
ATOM 3464 C CA . VAL B 1 77 ? 0.183 34.656 17 1 98.44 77 VAL B CA 1
ATOM 3465 C C . VAL B 1 77 ? -1.265 34.438 16.562 1 98.44 77 VAL B C 1
ATOM 3467 O O . VAL B 1 77 ? -2.174 34.406 17.391 1 98.44 77 VAL B O 1
ATOM 3470 N N . VAL B 1 78 ? -1.485 34.344 15.305 1 98.75 78 VAL B N 1
ATOM 3471 C CA . VAL B 1 78 ? -2.812 34.031 14.789 1 98.75 78 VAL B CA 1
ATOM 3472 C C . VAL B 1 78 ? -2.836 32.594 14.273 1 98.75 78 VAL B C 1
ATOM 3474 O O . VAL B 1 78 ? -2.021 32.219 13.43 1 98.75 78 VAL B O 1
ATOM 3477 N N . TYR B 1 79 ? -3.711 31.75 14.844 1 98.44 79 TYR B N 1
ATOM 3478 C CA . TYR B 1 79 ? -4.027 30.422 14.312 1 98.44 79 TYR B CA 1
ATOM 3479 C C . TYR B 1 79 ? -5.137 30.516 13.273 1 98.44 79 TYR B C 1
ATOM 3481 O O . TYR B 1 79 ? -6.262 30.922 13.586 1 98.44 79 TYR B O 1
ATOM 3489 N N . ILE B 1 80 ? -4.836 30.172 12.109 1 98.06 80 ILE B N 1
ATOM 3490 C CA . ILE B 1 80 ? -5.785 30.328 11.016 1 98.06 80 ILE B CA 1
ATOM 3491 C C . ILE B 1 80 ? -6.434 28.984 10.688 1 98.06 80 ILE B C 1
ATOM 3493 O O . ILE B 1 80 ? -5.789 28.109 10.125 1 98.06 80 ILE B O 1
ATOM 3497 N N . ALA B 1 81 ? -7.703 28.875 11.016 1 95.19 81 ALA B N 1
ATOM 3498 C CA . ALA B 1 81 ? -8.484 27.656 10.797 1 95.19 81 ALA B CA 1
ATOM 3499 C C . ALA B 1 81 ? -9.727 27.953 9.953 1 95.19 81 ALA B C 1
ATOM 3501 O O . ALA B 1 81 ? -10.844 27.578 10.328 1 95.19 81 ALA B O 1
ATOM 3502 N N . ILE B 1 82 ? -9.539 28.625 8.852 1 96 82 ILE B N 1
ATOM 3503 C CA . ILE B 1 82 ? -10.594 28.922 7.891 1 96 82 ILE B CA 1
ATOM 3504 C C . ILE B 1 82 ? -10.273 28.25 6.555 1 96 82 ILE B C 1
ATOM 3506 O O . ILE B 1 82 ? -9.18 27.734 6.363 1 96 82 ILE B O 1
ATOM 3510 N N . PRO B 1 83 ? -11.195 28.219 5.629 1 96.31 83 PRO B N 1
ATOM 3511 C CA . PRO B 1 83 ? -10.977 27.516 4.359 1 96.31 83 PRO B CA 1
ATOM 3512 C C . PRO B 1 83 ? -9.773 28.062 3.592 1 96.31 83 PRO B C 1
ATOM 3514 O O . PRO B 1 83 ? -9.484 29.266 3.658 1 96.31 83 PRO B O 1
ATOM 3517 N N . VAL B 1 84 ? -9.18 27.234 2.818 1 98.12 84 VAL B N 1
ATOM 3518 C CA . VAL B 1 84 ? -7.945 27.516 2.1 1 98.12 84 VAL B CA 1
ATOM 3519 C C . VAL B 1 84 ? -8.133 28.75 1.206 1 98.12 84 VAL B C 1
ATOM 3521 O O . VAL B 1 84 ? -7.281 29.641 1.167 1 98.12 84 VAL B O 1
ATOM 3524 N N . LYS B 1 85 ? -9.258 28.875 0.61 1 97.69 85 LYS B N 1
ATOM 3525 C CA . LYS B 1 85 ? -9.477 29.922 -0.385 1 97.69 85 LYS B CA 1
ATOM 3526 C C . LYS B 1 85 ? -9.594 31.297 0.273 1 97.69 85 LYS B C 1
ATOM 3528 O O . LYS B 1 85 ? -9.438 32.312 -0.39 1 97.69 85 LYS B O 1
ATOM 3533 N N . ALA B 1 86 ? -9.82 31.281 1.542 1 97.06 86 ALA B N 1
ATOM 3534 C CA . ALA B 1 86 ? -9.977 32.562 2.248 1 97.06 86 ALA B CA 1
ATOM 3535 C C . ALA B 1 86 ? -8.672 33 2.9 1 97.06 86 ALA B C 1
ATOM 3537 O O . ALA B 1 86 ? -8.555 34.125 3.369 1 97.06 86 ALA B O 1
ATOM 3538 N N . ARG B 1 87 ? -7.652 32.219 2.867 1 98.25 87 ARG B N 1
ATOM 3539 C CA . ARG B 1 87 ? -6.508 32.375 3.758 1 98.25 87 ARG B CA 1
ATOM 3540 C C . ARG B 1 87 ? -5.574 33.469 3.244 1 98.25 87 ARG B C 1
ATOM 3542 O O . ARG B 1 87 ? -4.926 34.156 4.031 1 98.25 87 ARG B O 1
ATOM 3549 N N . ASP B 1 88 ? -5.535 33.656 1.923 1 98.62 88 ASP B N 1
ATOM 3550 C CA . ASP B 1 88 ? -4.582 34.625 1.383 1 98.62 88 ASP B CA 1
ATOM 3551 C C . ASP B 1 88 ? -4.809 36 1.978 1 98.62 88 ASP B C 1
ATOM 3553 O O . ASP B 1 88 ? -3.873 36.625 2.477 1 98.62 88 ASP B O 1
ATOM 3557 N N . HIS B 1 89 ? -6.012 36.438 1.982 1 98.38 89 HIS B N 1
ATOM 3558 C CA . HIS B 1 89 ? -6.352 37.75 2.512 1 98.38 89 HIS B CA 1
ATOM 3559 C C . HIS B 1 89 ? -5.934 37.875 3.973 1 98.38 89 HIS B C 1
ATOM 3561 O O . HIS B 1 89 ? -5.305 38.875 4.355 1 98.38 89 HIS B O 1
ATOM 3567 N N . TRP B 1 90 ? -6.207 36.906 4.742 1 98.44 90 TRP B N 1
ATOM 3568 C CA . TRP B 1 90 ? -6.039 37.031 6.184 1 98.44 90 TRP B CA 1
ATOM 3569 C C . TRP B 1 90 ? -4.582 36.844 6.582 1 98.44 90 TRP B C 1
ATOM 3571 O O . TRP B 1 90 ? -4.113 37.438 7.562 1 98.44 90 TRP B O 1
ATOM 3581 N N . VAL B 1 91 ? -3.84 36 5.844 1 98.75 91 VAL B N 1
ATOM 3582 C CA . VAL B 1 91 ? -2.404 35.938 6.09 1 98.75 91 VAL B CA 1
ATOM 3583 C C . VAL B 1 91 ? -1.746 37.281 5.777 1 98.75 91 VAL B C 1
ATOM 3585 O O . VAL B 1 91 ? -0.883 37.719 6.523 1 98.75 91 VAL B O 1
ATOM 3588 N N . ARG B 1 92 ? -2.17 37.906 4.73 1 98.62 92 ARG B N 1
ATOM 3589 C CA . ARG B 1 92 ? -1.625 39.219 4.371 1 98.62 92 ARG B CA 1
ATOM 3590 C C . ARG B 1 92 ? -1.975 40.281 5.422 1 98.62 92 ARG B C 1
ATOM 3592 O O . ARG B 1 92 ? -1.17 41.156 5.711 1 98.62 92 ARG B O 1
ATOM 3599 N N . GLU B 1 93 ? -3.184 40.219 5.941 1 98.69 93 GLU B N 1
ATOM 3600 C CA . GLU B 1 93 ? -3.537 41.094 7.047 1 98.69 93 GLU B CA 1
ATOM 3601 C C . GLU B 1 93 ? -2.641 40.844 8.258 1 98.69 93 GLU B C 1
ATOM 3603 O O . GLU B 1 93 ? -2.236 41.781 8.938 1 98.69 93 GLU B O 1
ATOM 3608 N N . CYS B 1 94 ? -2.357 39.562 8.57 1 98.62 94 CYS B N 1
ATOM 3609 C CA . CYS B 1 94 ? -1.44 39.25 9.656 1 98.62 94 CYS B CA 1
ATOM 3610 C C . CYS B 1 94 ? -0.07 39.875 9.414 1 98.62 94 CYS B C 1
ATOM 3612 O O . CYS B 1 94 ? 0.559 40.375 10.344 1 98.62 94 CYS B O 1
ATOM 3614 N N . ILE B 1 95 ? 0.397 39.812 8.188 1 98.44 95 ILE B N 1
ATOM 3615 C CA . ILE B 1 95 ? 1.672 40.438 7.809 1 98.44 95 ILE B CA 1
ATOM 3616 C C . ILE B 1 95 ? 1.629 41.938 8.062 1 98.44 95 ILE B C 1
ATOM 3618 O O . ILE B 1 95 ? 2.547 42.5 8.664 1 98.44 95 ILE B O 1
ATOM 3622 N N . LYS B 1 96 ? 0.561 42.531 7.652 1 98.25 96 LYS B N 1
ATOM 3623 C CA . LYS B 1 96 ? 0.372 43.969 7.809 1 98.25 96 LYS B CA 1
ATOM 3624 C C . LYS B 1 96 ? 0.426 44.375 9.281 1 98.25 96 LYS B C 1
ATOM 3626 O O . LYS B 1 96 ? 1.04 45.406 9.625 1 98.25 96 LYS B O 1
ATOM 3631 N N . TYR B 1 97 ? -0.165 43.594 10.125 1 97.88 97 TYR B N 1
ATOM 3632 C CA . TYR B 1 97 ? -0.273 43.938 11.539 1 97.88 97 TYR B CA 1
ATOM 3633 C C . TYR B 1 97 ? 0.809 43.25 12.359 1 97.88 97 TYR B C 1
ATOM 3635 O O . TYR B 1 97 ? 0.752 43.219 13.586 1 97.88 97 TYR B O 1
ATOM 3643 N N . LYS B 1 98 ? 1.758 42.531 11.703 1 97 98 LYS B N 1
ATOM 3644 C CA . LYS B 1 98 ? 2.957 41.938 12.281 1 97 98 LYS B CA 1
ATOM 3645 C C . LYS B 1 98 ? 2.598 40.812 13.258 1 97 98 LYS B C 1
ATOM 3647 O O . LYS B 1 98 ? 3.105 40.781 14.383 1 97 98 LYS B O 1
ATOM 3652 N N . LYS B 1 99 ? 1.702 40 12.836 1 98.31 99 LYS B N 1
ATOM 3653 C CA . LYS B 1 99 ? 1.329 38.812 13.602 1 98.31 99 LYS B CA 1
ATOM 3654 C C . LYS B 1 99 ? 2.072 37.594 13.102 1 98.31 99 LYS B C 1
ATOM 3656 O O . LYS B 1 99 ? 2.262 37.406 11.891 1 98.31 99 LYS B O 1
ATOM 3661 N N . HIS B 1 100 ? 2.57 36.75 14.008 1 98.69 100 HIS B N 1
ATOM 3662 C CA . HIS B 1 100 ? 2.99 35.406 13.633 1 98.69 100 HIS B CA 1
ATOM 3663 C C . HIS B 1 100 ? 1.803 34.562 13.172 1 98.69 100 HIS B C 1
ATOM 3665 O O . HIS B 1 100 ? 0.668 34.781 13.594 1 98.69 100 HIS B O 1
ATOM 3671 N N . VAL B 1 101 ? 2.1 33.562 12.297 1 98.88 101 VAL B N 1
ATOM 3672 C CA . VAL B 1 101 ? 0.996 32.812 11.719 1 98.88 101 VAL B CA 1
ATOM 3673 C C . VAL B 1 101 ? 1.244 31.312 11.906 1 98.88 101 VAL B C 1
ATOM 3675 O O . VAL B 1 101 ? 2.324 30.812 11.578 1 98.88 101 VAL B O 1
ATOM 3678 N N . VAL B 1 102 ? 0.304 30.594 12.492 1 98.69 102 VAL B N 1
ATOM 3679 C CA . VAL B 1 102 ? 0.158 29.156 12.414 1 98.69 102 VAL B CA 1
ATOM 3680 C C . VAL B 1 102 ? -1.104 28.797 11.633 1 98.69 102 VAL B C 1
ATOM 3682 O O . VAL B 1 102 ? -2.221 29.016 12.109 1 98.69 102 VAL B O 1
ATOM 3685 N N . GLY B 1 103 ? -0.917 28.281 10.453 1 97.88 103 GLY B N 1
ATOM 3686 C CA . GLY B 1 103 ? -2.053 28.016 9.586 1 97.88 103 GLY B CA 1
ATOM 3687 C C . GLY B 1 103 ? -2.352 26.531 9.438 1 97.88 103 GLY B C 1
ATOM 3688 O O . GLY B 1 103 ? -1.434 25.719 9.391 1 97.88 103 GLY B O 1
ATOM 3689 N N . GLU B 1 104 ? -3.568 26.172 9.258 1 96.94 104 GLU B N 1
ATOM 3690 C CA . GLU B 1 104 ? -3.967 24.797 9.031 1 96.94 104 GLU B CA 1
ATOM 3691 C C . GLU B 1 104 ? -3.467 24.281 7.688 1 96.94 104 GLU B C 1
ATOM 3693 O O . GLU B 1 104 ? -3.068 25.062 6.828 1 96.94 104 GLU B O 1
ATOM 3698 N N . LYS B 1 105 ? -3.422 22.953 7.582 1 96.56 105 LYS B N 1
ATOM 3699 C CA . LYS B 1 105 ? -3.033 22.297 6.336 1 96.56 105 LYS B CA 1
ATOM 3700 C C . LYS B 1 105 ? -4.258 21.938 5.5 1 96.56 105 LYS B C 1
ATOM 3702 O O . LYS B 1 105 ? -5.336 21.703 6.043 1 96.56 105 LYS B O 1
ATOM 3707 N N . PRO B 1 106 ? -4.188 21.859 4.188 1 97.75 106 PRO B N 1
ATOM 3708 C CA . PRO B 1 106 ? -3.064 22.453 3.457 1 97.75 106 PRO B CA 1
ATOM 3709 C C . PRO B 1 106 ? -3.041 23.969 3.533 1 97.75 106 PRO B C 1
ATOM 3711 O O . PRO B 1 106 ? -4.09 24.609 3.705 1 97.75 106 PRO B O 1
ATOM 3714 N N . PRO B 1 107 ? -1.877 24.516 3.436 1 98.12 107 PRO B N 1
ATOM 3715 C CA . PRO B 1 107 ? -1.747 25.938 3.795 1 98.12 107 PRO B CA 1
ATOM 3716 C C . PRO B 1 107 ? -2.414 26.859 2.783 1 98.12 107 PRO B C 1
ATOM 3718 O O . PRO B 1 107 ? -3.275 27.672 3.15 1 98.12 107 PRO B O 1
ATOM 3721 N N . ALA B 1 108 ? -2.002 26.734 1.552 1 98.62 108 ALA B N 1
ATOM 3722 C CA . ALA B 1 108 ? -2.363 27.703 0.512 1 98.62 108 ALA B CA 1
ATOM 3723 C C . ALA B 1 108 ? -2.904 26.984 -0.726 1 98.62 108 ALA B C 1
ATOM 3725 O O . ALA B 1 108 ? -2.879 25.75 -0.807 1 98.62 108 ALA B O 1
ATOM 3726 N N . THR B 1 109 ? -3.336 27.781 -1.663 1 98.25 109 THR B N 1
ATOM 3727 C CA . THR B 1 109 ? -3.846 27.219 -2.908 1 98.25 109 THR B CA 1
ATOM 3728 C C . THR B 1 109 ? -2.709 26.656 -3.752 1 98.25 109 THR B C 1
A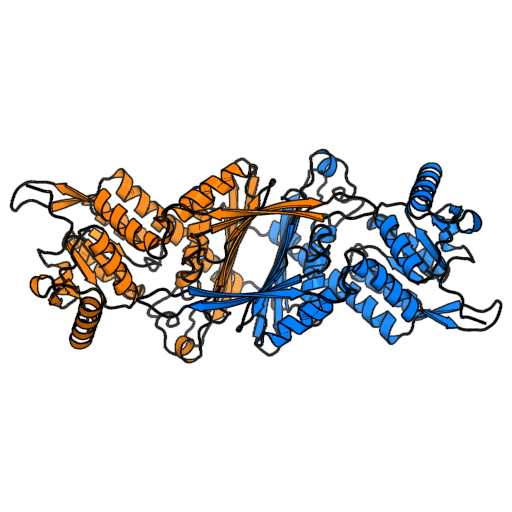TOM 3730 O O . THR B 1 109 ? -2.924 25.75 -4.562 1 98.25 109 THR B O 1
ATOM 3733 N N . ASP B 1 110 ? -1.563 27.219 -3.576 1 98.31 110 ASP B N 1
ATOM 3734 C CA . ASP B 1 110 ? -0.398 26.703 -4.285 1 98.31 110 ASP B CA 1
ATOM 3735 C C . ASP B 1 110 ? 0.898 27.141 -3.602 1 98.31 110 ASP B C 1
ATOM 3737 O O . ASP B 1 110 ? 0.882 27.984 -2.711 1 98.31 110 ASP B O 1
ATOM 3741 N N . ALA B 1 111 ? 1.967 26.562 -4.078 1 98.62 111 ALA B N 1
ATOM 3742 C CA . ALA B 1 111 ? 3.271 26.75 -3.449 1 98.62 111 ALA B CA 1
ATOM 3743 C C . ALA B 1 111 ? 3.779 28.172 -3.65 1 98.62 111 ALA B C 1
ATOM 3745 O O . ALA B 1 111 ? 4.496 28.703 -2.803 1 98.62 111 ALA B O 1
ATOM 3746 N N . GLU B 1 112 ? 3.441 28.781 -4.723 1 98.62 112 GLU B N 1
ATOM 3747 C CA . GLU B 1 112 ? 3.887 30.141 -4.98 1 98.62 112 GLU B CA 1
ATOM 3748 C C . GLU B 1 112 ? 3.26 31.125 -3.994 1 98.62 112 GLU B C 1
ATOM 3750 O O . GLU B 1 112 ? 3.938 32.031 -3.48 1 98.62 112 GLU B O 1
ATOM 3755 N N . MET B 1 113 ? 1.992 30.984 -3.777 1 98.69 113 MET B N 1
ATOM 3756 C CA . MET B 1 113 ? 1.319 31.797 -2.779 1 98.69 113 MET B CA 1
ATOM 3757 C C . MET B 1 113 ? 1.934 31.594 -1.398 1 98.69 113 MET B C 1
ATOM 3759 O O . MET B 1 113 ? 2.225 32.562 -0.692 1 98.69 113 MET B O 1
ATOM 3763 N N . LEU B 1 114 ? 2.152 30.391 -1.035 1 98.88 114 LEU B N 1
ATOM 3764 C CA . LEU B 1 114 ? 2.752 30.078 0.259 1 98.88 114 LEU B CA 1
ATOM 3765 C C . LEU B 1 114 ? 4.133 30.719 0.381 1 98.88 114 LEU B C 1
ATOM 3767 O O . LEU B 1 114 ? 4.473 31.281 1.421 1 98.88 114 LEU B O 1
ATOM 3771 N N . ARG B 1 115 ? 4.906 30.594 -0.657 1 98.75 115 ARG B N 1
ATOM 3772 C CA . ARG B 1 115 ? 6.234 31.188 -0.673 1 98.75 115 ARG B CA 1
ATOM 3773 C C . ARG B 1 115 ? 6.152 32.688 -0.43 1 98.75 115 ARG B C 1
ATOM 3775 O O . ARG B 1 115 ? 6.949 33.25 0.327 1 98.75 115 ARG B O 1
ATOM 3782 N N . SER B 1 116 ? 5.215 33.344 -1.033 1 98.75 116 SER B N 1
ATOM 3783 C CA . SER B 1 116 ? 5.059 34.781 -0.877 1 98.75 116 SER B CA 1
ATOM 3784 C C . SER B 1 116 ? 4.738 35.156 0.568 1 98.75 116 SER B C 1
ATOM 3786 O O . SER B 1 116 ? 5.227 36.156 1.078 1 98.75 116 SER B O 1
ATOM 3788 N N . TRP B 1 117 ? 3.85 34.344 1.222 1 98.88 117 TRP B N 1
ATOM 3789 C CA . TRP B 1 117 ? 3.566 34.562 2.639 1 98.88 117 TRP B CA 1
ATOM 3790 C C . TRP B 1 117 ? 4.836 34.406 3.471 1 98.88 117 TRP B C 1
ATOM 3792 O O . TRP B 1 117 ? 5.145 35.281 4.289 1 98.88 117 TRP B O 1
ATOM 3802 N N . ILE B 1 118 ? 5.566 33.312 3.217 1 98.75 118 ILE B N 1
ATOM 3803 C CA . ILE B 1 118 ? 6.742 32.969 4 1 98.75 118 ILE B CA 1
ATOM 3804 C C . ILE B 1 118 ? 7.797 34.062 3.891 1 98.75 118 ILE B C 1
ATOM 3806 O O . ILE B 1 118 ? 8.359 34.5 4.898 1 98.75 118 ILE B O 1
ATOM 3810 N N . GLU B 1 119 ? 8.039 34.5 2.717 1 98.69 119 GLU B N 1
ATOM 3811 C CA . GLU B 1 119 ? 9.055 35.531 2.49 1 98.69 119 GLU B CA 1
ATOM 3812 C C . GLU B 1 119 ? 8.68 36.844 3.176 1 98.69 119 GLU B C 1
ATOM 3814 O O . GLU B 1 119 ? 9.523 37.5 3.789 1 98.69 119 GLU B O 1
ATOM 3819 N N . ALA B 1 120 ? 7.418 37.219 3.064 1 98.81 120 ALA B N 1
ATOM 3820 C CA . ALA B 1 120 ? 6.953 38.469 3.68 1 98.81 120 ALA B CA 1
ATOM 3821 C C . ALA B 1 120 ? 7.059 38.406 5.199 1 98.81 120 ALA B C 1
ATOM 3823 O O . ALA B 1 120 ? 7.465 39.375 5.848 1 98.81 120 ALA B O 1
ATOM 3824 N N . LEU B 1 121 ? 6.699 37.281 5.766 1 98.75 121 LEU B N 1
ATOM 3825 C CA . LEU B 1 121 ? 6.789 37.094 7.211 1 98.75 121 LEU B CA 1
ATOM 3826 C C . LEU B 1 121 ? 8.242 37.062 7.664 1 98.75 121 LEU B C 1
ATOM 3828 O O . LEU B 1 121 ? 8.609 37.688 8.664 1 98.75 121 LEU B O 1
ATOM 3832 N N . ASP B 1 122 ? 9.031 36.344 6.922 1 98.56 122 ASP B N 1
ATOM 3833 C CA . ASP B 1 122 ? 10.445 36.188 7.25 1 98.56 122 ASP B CA 1
ATOM 3834 C C . ASP B 1 122 ? 11.148 37.531 7.281 1 98.56 122 ASP B C 1
ATOM 3836 O O . ASP B 1 122 ? 12 37.781 8.141 1 98.56 122 ASP B O 1
ATOM 3840 N N . GLN B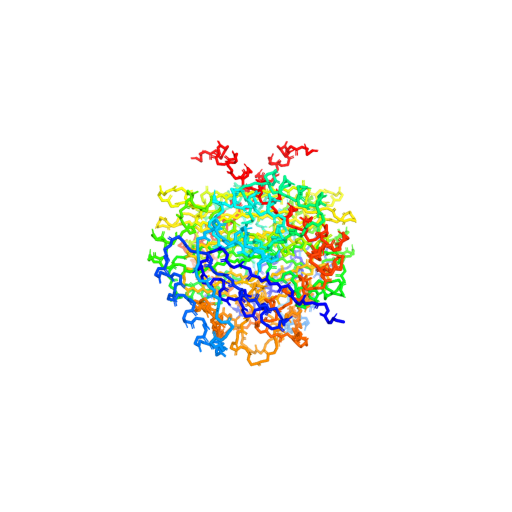 1 123 ? 10.797 38.438 6.398 1 98 123 GLN B N 1
ATOM 3841 C CA . GLN B 1 123 ? 11.398 39.75 6.312 1 98 123 GLN B CA 1
ATOM 3842 C C . GLN B 1 123 ? 11.148 40.562 7.582 1 98 123 GLN B C 1
ATOM 3844 O O . GLN B 1 123 ? 11.906 41.5 7.902 1 98 123 GLN B O 1
ATOM 3849 N N . GLN B 1 124 ? 10.156 40.219 8.305 1 97.31 124 GLN B N 1
ATOM 3850 C CA . GLN B 1 124 ? 9.789 40.938 9.523 1 97.31 124 GLN B CA 1
ATOM 3851 C C . GLN B 1 124 ? 10.117 40.125 10.766 1 97.31 124 GLN B C 1
ATOM 3853 O O . GLN B 1 124 ? 9.656 40.438 11.867 1 97.31 124 GLN B O 1
ATOM 3858 N N . ASN B 1 125 ? 10.812 38.969 10.562 1 97.69 125 ASN B N 1
ATOM 3859 C CA . ASN B 1 125 ? 11.156 38.031 11.633 1 97.69 125 ASN B CA 1
ATOM 3860 C C . ASN B 1 125 ? 9.906 37.438 12.281 1 97.69 125 ASN B C 1
ATOM 3862 O O . ASN B 1 125 ? 9.844 37.312 13.508 1 97.69 125 ASN B O 1
ATOM 3866 N N . LEU B 1 126 ? 8.945 37.25 11.453 1 98.38 126 LEU B N 1
ATOM 3867 C CA . LEU B 1 126 ? 7.715 36.594 11.906 1 98.38 126 LEU B CA 1
ATOM 3868 C C . LEU B 1 126 ? 7.676 35.125 11.5 1 98.38 126 LEU B C 1
ATOM 3870 O O . LEU B 1 126 ? 8.195 34.781 10.445 1 98.38 126 LEU B O 1
ATOM 3874 N N . LEU B 1 127 ? 7.004 34.344 12.312 1 98.69 127 LEU B N 1
ATOM 3875 C CA . LEU B 1 127 ? 6.863 32.906 12.102 1 98.69 127 LEU B CA 1
ATOM 3876 C C . LEU B 1 127 ? 5.738 32.594 11.125 1 98.69 127 LEU B C 1
ATOM 3878 O O . LEU B 1 127 ? 4.66 33.188 11.211 1 98.69 127 LEU B O 1
ATOM 3882 N N . TYR B 1 128 ? 6.031 31.766 10.195 1 98.75 128 TYR B N 1
ATOM 3883 C CA . TYR B 1 128 ? 4.992 30.953 9.555 1 98.75 128 TYR B CA 1
ATOM 3884 C C . TYR B 1 128 ? 5.199 29.484 9.844 1 98.75 128 TYR B C 1
ATOM 3886 O O . TYR B 1 128 ? 6.305 28.953 9.672 1 98.75 128 TYR B O 1
ATOM 3894 N N . MET B 1 129 ? 4.133 28.828 10.211 1 98.62 129 MET B N 1
ATOM 3895 C CA . MET B 1 129 ? 4.145 27.391 10.438 1 98.62 129 MET B CA 1
ATOM 3896 C C . MET B 1 129 ? 2.795 26.766 10.094 1 98.62 129 MET B C 1
ATOM 3898 O O . MET B 1 129 ? 1.747 27.312 10.438 1 98.62 129 MET B O 1
ATOM 3902 N N . ASP B 1 130 ? 2.861 25.672 9.297 1 98.5 130 ASP B N 1
ATOM 3903 C CA . ASP B 1 130 ? 1.588 25 9.07 1 98.5 130 ASP B CA 1
ATOM 3904 C C . ASP B 1 130 ? 1.204 24.141 10.273 1 98.5 130 ASP B C 1
ATOM 3906 O O . ASP B 1 130 ? 2.068 23.719 11.039 1 98.5 130 ASP B O 1
ATOM 3910 N N . GLY B 1 131 ? -0.048 23.875 10.375 1 96.75 131 GLY B N 1
ATOM 3911 C CA . GLY B 1 131 ? -0.594 23.203 11.539 1 96.75 131 GLY B CA 1
ATOM 3912 C C . GLY B 1 131 ? -0.538 21.688 11.438 1 96.75 131 GLY B C 1
ATOM 3913 O O . GLY B 1 131 ? -1.426 21 11.93 1 96.75 131 GLY B O 1
ATOM 3914 N N . THR B 1 132 ? 0.458 21.078 10.773 1 97 132 THR B N 1
ATOM 3915 C CA . THR B 1 132 ? 0.597 19.625 10.695 1 97 132 THR B CA 1
ATOM 3916 C C . THR B 1 132 ? 1.166 19.078 11.992 1 97 132 THR B C 1
ATOM 3918 O O . THR B 1 132 ? 2.379 18.891 12.117 1 97 132 THR B O 1
ATOM 3921 N N . MET B 1 133 ? 0.342 18.688 12.891 1 94.62 133 MET B N 1
ATOM 3922 C CA . MET B 1 133 ? 0.698 18.359 14.266 1 94.62 133 MET B CA 1
ATOM 3923 C C . MET B 1 133 ? 1.619 17.141 14.32 1 94.62 133 MET B C 1
ATOM 3925 O O . MET B 1 133 ? 2.516 17.078 15.164 1 94.62 133 MET B O 1
ATOM 3929 N N . LEU B 1 134 ? 1.45 16.172 13.414 1 92.62 134 LEU B N 1
ATOM 3930 C CA . LEU B 1 134 ? 2.217 14.93 13.492 1 92.62 134 LEU B CA 1
ATOM 3931 C C . LEU B 1 134 ? 3.709 15.195 13.328 1 92.62 134 LEU B C 1
ATOM 3933 O O . LEU B 1 134 ? 4.539 14.484 13.891 1 92.62 134 LEU B O 1
ATOM 3937 N N . SER B 1 135 ? 4.043 16.281 12.633 1 97.06 135 SER B N 1
ATOM 3938 C CA . SER B 1 135 ? 5.438 16.609 12.367 1 97.06 135 SER B CA 1
ATOM 3939 C C . SER B 1 135 ? 6.172 17 13.648 1 97.06 135 SER B C 1
ATOM 3941 O O . SER B 1 135 ? 7.402 17.031 13.68 1 97.06 135 SER B O 1
ATOM 3943 N N . HIS B 1 136 ? 5.441 17.328 14.648 1 95.75 136 HIS B N 1
ATOM 3944 C CA . HIS B 1 136 ? 6.027 17.859 15.875 1 95.75 136 HIS B CA 1
ATOM 3945 C C . HIS B 1 136 ? 6.105 16.797 16.953 1 95.75 136 HIS B C 1
ATOM 3947 O O . HIS B 1 136 ? 6.742 17 18 1 95.75 136 HIS B O 1
ATOM 3953 N N . GLY B 1 137 ? 5.438 15.68 16.672 1 89.88 137 GLY B N 1
ATOM 3954 C CA . GLY B 1 137 ? 5.391 14.625 17.688 1 89.88 137 GLY B CA 1
ATOM 3955 C C . GLY B 1 137 ? 6.672 13.828 17.766 1 89.88 137 GLY B C 1
ATOM 3956 O O . GLY B 1 137 ? 7.449 13.773 16.812 1 89.88 137 GLY B O 1
ATOM 3957 N N . LYS B 1 138 ? 6.836 13.172 18.922 1 89.69 138 LYS B N 1
ATOM 3958 C CA . LYS B 1 138 ? 7.984 12.297 19.125 1 89.69 138 LYS B CA 1
ATOM 3959 C C . LYS B 1 138 ? 7.918 11.078 18.219 1 89.69 138 LYS B C 1
ATOM 3961 O O . LYS B 1 138 ? 8.953 10.547 17.797 1 89.69 138 LYS B O 1
ATOM 3966 N N . ARG B 1 139 ? 6.812 10.68 17.875 1 88.94 139 ARG B N 1
ATOM 3967 C CA . ARG B 1 139 ? 6.602 9.43 17.156 1 88.94 139 ARG B CA 1
ATOM 3968 C C . ARG B 1 139 ? 7.234 9.484 15.766 1 88.94 139 ARG B C 1
ATOM 3970 O O . ARG B 1 139 ? 7.941 8.555 15.367 1 88.94 139 ARG B O 1
ATOM 3977 N N . VAL B 1 140 ? 6.926 10.562 15.047 1 92.75 140 VAL B N 1
ATOM 3978 C CA . VAL B 1 140 ? 7.48 10.664 13.703 1 92.75 140 VAL B CA 1
ATOM 3979 C C . VAL B 1 140 ? 9.008 10.609 13.766 1 92.75 140 VAL B C 1
ATOM 3981 O O . VAL B 1 140 ? 9.648 9.961 12.938 1 92.75 140 VAL B O 1
ATOM 3984 N N . LYS B 1 141 ? 9.57 11.258 14.773 1 92.69 141 LYS B N 1
ATOM 3985 C CA . LYS B 1 141 ? 11.023 11.25 14.945 1 92.69 141 LYS B CA 1
ATOM 3986 C C . LYS B 1 141 ? 11.539 9.852 15.25 1 92.69 141 LYS B C 1
ATOM 3988 O O . LYS B 1 141 ? 12.547 9.414 14.688 1 92.69 141 LYS B O 1
ATOM 3993 N N . GLU B 1 142 ? 10.891 9.211 16.109 1 91.88 142 GLU B N 1
ATOM 3994 C CA . GLU B 1 142 ? 11.289 7.859 16.5 1 91.88 142 GLU B CA 1
ATOM 3995 C C . GLU B 1 142 ? 11.148 6.887 15.328 1 91.88 142 GLU B C 1
ATOM 3997 O O . GLU B 1 142 ? 11.984 5.996 15.148 1 91.88 142 GLU B O 1
ATOM 4002 N N . ILE B 1 143 ? 10.094 6.992 14.578 1 92.75 143 ILE B N 1
ATOM 4003 C CA . ILE B 1 143 ? 9.883 6.125 13.422 1 92.75 143 ILE B CA 1
ATOM 4004 C C . ILE B 1 143 ? 10.984 6.355 12.398 1 92.75 143 ILE B C 1
ATOM 4006 O O . ILE B 1 143 ? 11.547 5.398 11.852 1 92.75 143 ILE B O 1
ATOM 4010 N N . CYS B 1 144 ? 11.297 7.625 12.125 1 94.88 144 CYS B N 1
ATOM 4011 C CA . CYS B 1 144 ? 12.391 7.922 11.203 1 94.88 144 CYS B CA 1
ATOM 4012 C C . CYS B 1 144 ? 13.688 7.293 11.688 1 94.88 144 CYS B C 1
ATOM 4014 O O . CYS B 1 144 ? 14.43 6.707 10.898 1 94.88 144 CYS B O 1
ATOM 4016 N N . ALA B 1 145 ? 13.945 7.395 13 1 94.31 145 ALA B N 1
ATOM 4017 C CA . ALA B 1 145 ? 15.148 6.801 13.578 1 94.31 145 ALA B CA 1
ATOM 4018 C C . ALA B 1 145 ? 15.117 5.281 13.469 1 94.31 145 ALA B C 1
ATOM 4020 O O . ALA B 1 145 ? 16.141 4.656 13.164 1 94.31 145 ALA B O 1
ATOM 4021 N N . ALA B 1 146 ? 13.977 4.715 13.727 1 92.75 146 ALA B N 1
ATOM 4022 C CA . ALA B 1 146 ? 13.82 3.264 13.672 1 92.75 146 ALA B CA 1
ATOM 4023 C C . ALA B 1 146 ? 14.062 2.738 12.258 1 92.75 146 ALA B C 1
ATOM 4025 O O . ALA B 1 146 ? 14.664 1.679 12.078 1 92.75 146 ALA B O 1
ATOM 4026 N N . VAL B 1 147 ? 13.555 3.428 11.273 1 93.5 147 VAL B N 1
ATOM 4027 C CA . VAL B 1 147 ? 13.742 3.033 9.883 1 93.5 147 VAL B CA 1
ATOM 4028 C C . VAL B 1 147 ? 15.234 3.035 9.547 1 93.5 147 VAL B C 1
ATOM 4030 O O . VAL B 1 147 ? 15.734 2.109 8.898 1 93.5 147 VAL B O 1
ATOM 4033 N N . LYS B 1 148 ? 15.93 4.031 10 1 91.56 148 LYS B N 1
ATOM 4034 C CA . LYS B 1 148 ? 17.375 4.086 9.789 1 91.56 148 LYS B CA 1
ATOM 4035 C C . LYS B 1 148 ? 18.078 2.936 10.508 1 91.56 148 LYS B C 1
ATOM 4037 O O . LYS B 1 148 ? 19.016 2.35 9.977 1 91.56 148 LYS B O 1
ATOM 4042 N N . GLN B 1 149 ? 17.625 2.617 11.633 1 90.38 149 GLN B N 1
ATOM 4043 C CA . GLN B 1 149 ? 18.219 1.562 12.445 1 90.38 149 GLN B CA 1
ATOM 4044 C C . GLN B 1 149 ? 17.969 0.188 11.828 1 90.38 149 GLN B C 1
ATOM 4046 O O . GLN B 1 149 ? 18.797 -0.722 11.977 1 90.38 149 GLN B O 1
ATOM 4051 N N . MET B 1 150 ? 16.797 -0.07 11.227 1 86.25 150 MET B N 1
ATOM 4052 C CA . MET B 1 150 ? 16.5 -1.332 10.555 1 86.25 150 MET B CA 1
ATOM 4053 C C . MET B 1 150 ? 17.594 -1.682 9.547 1 86.25 150 MET B C 1
ATOM 4055 O O . MET B 1 150 ? 17.875 -2.857 9.312 1 86.25 150 MET B O 1
ATOM 4059 N N . GLY B 1 151 ? 18.203 -0.583 8.984 1 84.81 151 GLY B N 1
ATOM 4060 C CA . GLY B 1 151 ? 19.297 -0.784 8.047 1 84.81 151 GLY B CA 1
ATOM 4061 C C . GLY B 1 151 ? 18.828 -0.838 6.602 1 84.81 151 GLY B C 1
ATOM 4062 O O . GLY B 1 151 ? 17.641 -1.026 6.332 1 84.81 151 GLY B O 1
ATOM 4063 N N . GLY B 1 152 ? 19.781 -0.517 5.707 1 90.12 152 GLY B N 1
ATOM 4064 C CA . GLY B 1 152 ? 19.531 -0.553 4.273 1 90.12 152 GLY B CA 1
ATOM 4065 C C . GLY B 1 152 ? 18.703 0.615 3.781 1 90.12 152 GLY B C 1
ATOM 4066 O O . GLY B 1 152 ? 18.047 1.299 4.574 1 90.12 152 GLY B O 1
ATOM 4067 N N . PRO B 1 153 ? 18.703 0.833 2.559 1 94.44 153 PRO B N 1
ATOM 4068 C CA . PRO B 1 153 ? 17.938 1.932 1.972 1 94.44 153 PRO B CA 1
ATOM 4069 C C . PRO B 1 153 ? 16.438 1.642 1.928 1 94.44 153 PRO B C 1
ATOM 4071 O O . PRO B 1 153 ? 16.031 0.484 1.797 1 94.44 153 PRO B O 1
ATOM 4074 N N . VAL B 1 154 ? 15.633 2.684 2.068 1 96.19 154 VAL B N 1
ATOM 4075 C CA . VAL B 1 154 ? 14.195 2.578 1.865 1 96.19 154 VAL B CA 1
ATOM 4076 C C . VAL B 1 154 ? 13.906 2.211 0.412 1 96.19 154 VAL B C 1
ATOM 4078 O O . VAL B 1 154 ? 14.469 2.807 -0.51 1 96.19 154 VAL B O 1
ATOM 4081 N N . LYS B 1 155 ? 13.055 1.193 0.205 1 96.19 155 LYS B N 1
ATOM 4082 C CA . LYS B 1 155 ? 12.688 0.785 -1.146 1 96.19 155 LYS B CA 1
ATOM 4083 C C . LYS B 1 155 ? 11.25 1.191 -1.47 1 96.19 155 LYS B C 1
ATOM 4085 O O . LYS B 1 155 ? 10.953 1.584 -2.6 1 96.19 155 LYS B O 1
ATOM 4090 N N . HIS B 1 156 ? 10.398 1.098 -0.473 1 97.38 156 HIS B N 1
ATOM 4091 C CA . HIS B 1 156 ? 9 1.423 -0.714 1 97.38 156 HIS B CA 1
ATOM 4092 C C . HIS B 1 156 ? 8.328 1.945 0.551 1 97.38 156 HIS B C 1
ATOM 4094 O O . HIS B 1 156 ? 8.562 1.424 1.644 1 97.38 156 HIS B O 1
ATOM 4100 N N . ILE B 1 157 ? 7.598 3.016 0.425 1 97.69 157 ILE B N 1
ATOM 4101 C CA . ILE B 1 157 ? 6.691 3.533 1.444 1 97.69 157 ILE B CA 1
ATOM 4102 C C . ILE B 1 157 ? 5.258 3.516 0.917 1 97.69 157 ILE B C 1
ATOM 4104 O O . ILE B 1 157 ? 4.988 4.02 -0.175 1 97.69 157 ILE B O 1
ATOM 4108 N N . PHE B 1 158 ? 4.391 2.906 1.634 1 96.56 158 PHE B N 1
ATOM 4109 C CA . PHE B 1 158 ? 2.973 2.912 1.299 1 96.56 158 PHE B CA 1
ATOM 4110 C C . PHE B 1 158 ? 2.158 3.564 2.41 1 96.56 158 PHE B C 1
ATOM 4112 O O . PHE B 1 158 ? 2.359 3.27 3.59 1 96.56 158 PHE B O 1
ATOM 4119 N N . ALA B 1 159 ? 1.242 4.445 1.977 1 96.94 159 ALA B N 1
ATOM 4120 C CA . ALA B 1 159 ? 0.367 5.078 2.959 1 96.94 159 ALA B CA 1
ATOM 4121 C C . ALA B 1 159 ? -1.071 5.141 2.455 1 96.94 159 ALA B C 1
ATOM 4123 O O . ALA B 1 159 ? -1.318 5.523 1.309 1 96.94 159 ALA B O 1
ATOM 4124 N N . ASN B 1 160 ? -2.061 4.699 3.283 1 95.12 160 ASN B N 1
ATOM 4125 C CA . ASN B 1 160 ? -3.486 4.918 3.072 1 95.12 160 ASN B CA 1
ATOM 4126 C C . ASN B 1 160 ? -4.09 5.785 4.176 1 95.12 160 ASN B C 1
ATOM 4128 O O . ASN B 1 160 ? -3.98 5.453 5.355 1 95.12 160 ASN B O 1
ATOM 4132 N N . VAL B 1 161 ? -4.656 6.859 3.812 1 95.69 161 VAL B N 1
ATOM 4133 C CA . VAL B 1 161 ? -5.41 7.691 4.746 1 95.69 161 VAL B CA 1
ATOM 4134 C C . VAL B 1 161 ? -6.816 7.938 4.199 1 95.69 161 VAL B C 1
ATOM 4136 O O . VAL B 1 161 ? -6.98 8.594 3.168 1 95.69 161 VAL B O 1
ATOM 4139 N N . THR B 1 162 ? -7.805 7.402 4.949 1 93.88 162 THR B N 1
ATOM 4140 C CA . THR B 1 162 ? -9.188 7.484 4.496 1 93.88 162 THR B CA 1
ATOM 4141 C C . THR B 1 162 ? -10.117 7.836 5.66 1 93.88 162 THR B C 1
ATOM 4143 O O . THR B 1 162 ? -9.758 7.637 6.824 1 93.88 162 THR B O 1
ATOM 4146 N N . LEU B 1 163 ? -11.281 8.469 5.551 1 88 163 LEU B N 1
ATOM 4147 C CA . LEU B 1 163 ? -12.117 9.031 6.605 1 88 163 LEU B CA 1
ATOM 4148 C C . LEU B 1 163 ? -13.445 8.289 6.699 1 88 163 LEU B C 1
ATOM 4150 O O . LEU B 1 163 ? -14.086 8.289 7.754 1 88 163 LEU B O 1
ATOM 4154 N N . GLY B 1 164 ? -13.969 7.539 5.648 1 84.38 164 GLY B N 1
ATOM 4155 C CA . GLY B 1 164 ? -15.258 6.875 5.691 1 84.38 164 GLY B CA 1
ATOM 4156 C C . GLY B 1 164 ? -16.422 7.844 5.754 1 84.38 164 GLY B C 1
ATOM 4157 O O . GLY B 1 164 ? -17.312 7.699 6.59 1 84.38 164 GLY B O 1
ATOM 4158 N N . GLY B 1 165 ? -16.422 8.852 5.07 1 85.56 165 GLY B N 1
ATOM 4159 C CA . GLY B 1 165 ? -17.469 9.859 5.086 1 85.56 165 GLY B CA 1
ATOM 4160 C C . GLY B 1 165 ? -18.828 9.305 4.699 1 85.56 165 GLY B C 1
ATOM 4161 O O . GLY B 1 165 ? -18.938 8.555 3.725 1 85.56 165 GLY B O 1
ATOM 4162 N N . ASP B 1 166 ? -19.781 9.695 5.543 1 85.31 166 ASP B N 1
ATOM 4163 C CA . ASP B 1 166 ? -21.141 9.289 5.211 1 85.31 166 ASP B CA 1
ATOM 4164 C C . ASP B 1 166 ? -21.766 10.258 4.211 1 85.31 166 ASP B C 1
ATOM 4166 O O . ASP B 1 166 ? -21.109 11.172 3.717 1 85.31 166 ASP B O 1
ATOM 4170 N N . GLU B 1 167 ? -23 10 3.945 1 87.38 167 GLU B N 1
ATOM 4171 C CA . GLU B 1 167 ? -23.688 10.781 2.93 1 87.38 167 GLU B CA 1
ATOM 4172 C C . GLU B 1 167 ? -23.75 12.258 3.316 1 87.38 167 GLU B C 1
ATOM 4174 O O . GLU B 1 167 ? -23.594 13.141 2.467 1 87.38 167 GLU B O 1
ATOM 4179 N N . ALA B 1 168 ? -24.031 12.43 4.539 1 88.88 168 ALA B N 1
ATOM 4180 C CA . ALA B 1 168 ? -24.125 13.812 5.016 1 88.88 168 ALA B CA 1
ATOM 4181 C C . ALA B 1 168 ? -22.797 14.547 4.867 1 88.88 168 ALA B C 1
ATOM 4183 O O . ALA B 1 168 ? -22.781 15.703 4.449 1 88.88 168 ALA B O 1
ATOM 4184 N N . PHE B 1 169 ? -21.734 13.922 5.172 1 89.25 169 PHE B N 1
ATOM 4185 C CA . PHE B 1 169 ? -20.406 14.484 5.016 1 89.25 169 PHE B CA 1
ATOM 4186 C C . PHE B 1 169 ? -20.109 14.789 3.553 1 89.25 169 PHE B C 1
ATOM 4188 O O . PHE B 1 169 ? -19.719 15.906 3.213 1 89.25 169 PHE B O 1
ATOM 4195 N N . LEU B 1 170 ? -20.375 13.914 2.748 1 89.69 170 LEU B N 1
ATOM 4196 C CA . LEU B 1 170 ? -20.031 14.023 1.336 1 89.69 170 LEU B CA 1
ATOM 4197 C C . LEU B 1 170 ? -20.844 15.133 0.667 1 89.69 170 LEU B C 1
ATOM 4199 O O . LEU B 1 170 ? -20.375 15.781 -0.266 1 89.69 170 LEU B O 1
ATOM 4203 N N . ALA B 1 171 ? -21.984 15.375 1.237 1 90.25 171 ALA B N 1
ATOM 4204 C CA . ALA B 1 171 ? -22.875 16.359 0.628 1 90.25 171 ALA B CA 1
ATOM 4205 C C . ALA B 1 171 ? -22.609 17.75 1.168 1 90.25 171 ALA B C 1
ATOM 4207 O O . ALA B 1 171 ? -22.75 18.75 0.445 1 90.25 171 ALA B O 1
ATOM 4208 N N . ASN B 1 172 ? -22.062 17.812 2.426 1 90.44 172 ASN B N 1
ATOM 4209 C CA . ASN B 1 172 ? -22.188 19.109 3.076 1 90.44 172 ASN B CA 1
ATOM 4210 C C . ASN B 1 172 ? -20.844 19.609 3.621 1 90.44 172 ASN B C 1
ATOM 4212 O O . ASN B 1 172 ? -20.688 20.797 3.926 1 90.44 172 ASN B O 1
ATOM 4216 N N . ASN B 1 173 ? -19.953 18.719 3.764 1 92.25 173 ASN B N 1
ATOM 4217 C CA . ASN B 1 173 ? -18.703 19.125 4.391 1 92.25 173 ASN B CA 1
ATOM 4218 C C . ASN B 1 173 ? -17.906 20.078 3.5 1 92.25 173 ASN B C 1
ATOM 4220 O O . ASN B 1 173 ? -17.875 19.906 2.279 1 92.25 173 ASN B O 1
ATOM 4224 N N . ILE B 1 174 ? -17.281 21.078 4.137 1 92.12 174 ILE B N 1
ATOM 4225 C CA . ILE B 1 174 ? -16.547 22.094 3.373 1 92.12 174 ILE B CA 1
ATOM 4226 C C . ILE B 1 174 ? -15.438 21.422 2.566 1 92.12 174 ILE B C 1
ATOM 4228 O O . ILE B 1 174 ? -15.047 21.906 1.504 1 92.12 174 ILE B O 1
ATOM 4232 N N . ARG B 1 175 ? -14.938 20.344 2.959 1 93.81 175 ARG B N 1
ATOM 4233 C CA . ARG B 1 175 ? -13.844 19.625 2.307 1 93.81 175 ARG B CA 1
ATOM 4234 C C . ARG B 1 175 ? -14.289 19.062 0.96 1 93.81 175 ARG B C 1
ATOM 4236 O O . ARG B 1 175 ? -13.453 18.734 0.115 1 93.81 175 ARG B O 1
ATOM 4243 N N . THR B 1 176 ? -15.547 18.938 0.834 1 96.44 176 THR B N 1
ATOM 4244 C CA . THR B 1 176 ? -16.078 18.422 -0.427 1 96.44 176 THR B CA 1
ATOM 4245 C C . THR B 1 176 ? -16.578 19.562 -1.301 1 96.44 176 THR B C 1
ATOM 4247 O O . THR B 1 176 ? -17.359 19.344 -2.227 1 96.44 176 THR B O 1
ATOM 4250 N N . ASN B 1 177 ? -16.234 20.797 -0.983 1 97.38 177 ASN B N 1
ATOM 4251 C CA . ASN B 1 177 ? -16.531 22 -1.755 1 97.38 177 ASN B CA 1
ATOM 4252 C C . ASN B 1 177 ? -15.266 22.656 -2.291 1 97.38 177 ASN B C 1
ATOM 4254 O O . ASN B 1 177 ? -14.555 23.328 -1.552 1 97.38 177 ASN B O 1
ATOM 4258 N N . PRO B 1 178 ? -15 22.516 -3.605 1 96.88 178 PRO B N 1
ATOM 4259 C CA . PRO B 1 178 ? -13.734 23 -4.156 1 96.88 178 PRO B CA 1
ATOM 4260 C C . PRO B 1 178 ? -13.633 24.516 -4.156 1 96.88 178 PRO B C 1
ATOM 4262 O O . PRO B 1 178 ? -12.547 25.078 -4.328 1 96.88 178 PRO B O 1
ATOM 4265 N N . GLU B 1 179 ? -14.695 25.203 -3.916 1 97.12 179 GLU B N 1
ATOM 4266 C CA . GLU B 1 179 ? -14.672 26.656 -3.811 1 97.12 179 GLU B CA 1
ATOM 4267 C C . GLU B 1 179 ? -14.094 27.109 -2.471 1 97.12 179 GLU B C 1
ATOM 4269 O O . GLU B 1 179 ? -13.695 28.266 -2.314 1 97.12 179 GLU B O 1
ATOM 4274 N N . LEU B 1 180 ? -14.133 26.203 -1.555 1 97.44 180 LEU B N 1
ATOM 4275 C CA . LEU B 1 180 ? -13.578 26.469 -0.233 1 97.44 180 LEU B CA 1
ATOM 4276 C C . LEU B 1 180 ? -12.258 25.734 -0.034 1 97.44 180 LEU B C 1
ATOM 4278 O O . LEU B 1 180 ? -11.273 26.328 0.415 1 97.44 180 LEU B O 1
ATOM 4282 N N . GLU B 1 181 ? -12.289 24.453 -0.386 1 97.88 181 GLU B N 1
ATOM 4283 C CA . GLU B 1 181 ? -11.141 23.562 -0.268 1 97.88 181 GLU B CA 1
ATOM 4284 C C . GLU B 1 181 ? -10.758 22.984 -1.623 1 97.88 181 GLU B C 1
ATOM 4286 O O . GLU B 1 181 ? -11.164 21.875 -1.962 1 97.88 181 GLU B O 1
ATOM 4291 N N . PRO B 1 182 ? -9.898 23.625 -2.324 1 97.62 182 PRO B N 1
ATOM 4292 C CA . PRO B 1 182 ? -9.664 23.266 -3.727 1 97.62 182 PRO B CA 1
ATOM 4293 C C . PRO B 1 182 ? -8.922 21.938 -3.885 1 97.62 182 PRO B C 1
ATOM 4295 O O . PRO B 1 182 ? -8.93 21.359 -4.969 1 97.62 182 PRO B O 1
ATOM 4298 N N . HIS B 1 183 ? -8.297 21.438 -2.828 1 98.38 183 HIS B N 1
ATOM 4299 C CA . HIS B 1 183 ? -7.469 20.25 -2.979 1 98.38 183 HIS B CA 1
ATOM 4300 C C . HIS B 1 183 ? -8.195 19 -2.492 1 98.38 183 HIS B C 1
ATOM 4302 O O . HIS B 1 183 ? -7.668 17.891 -2.584 1 98.38 183 HIS B O 1
ATOM 4308 N N . GLY B 1 184 ? -9.406 19.141 -1.894 1 97.94 184 GLY B N 1
ATOM 4309 C CA . GLY B 1 184 ? -10.219 18.016 -1.455 1 97.94 184 GLY B CA 1
ATOM 4310 C C . GLY B 1 184 ? -9.438 16.984 -0.658 1 97.94 184 GLY B C 1
ATOM 4311 O O . GLY B 1 184 ? -8.695 17.344 0.265 1 97.94 184 GLY B O 1
ATOM 4312 N N . ALA B 1 185 ? -9.602 15.719 -1.03 1 98.06 185 ALA B N 1
ATOM 4313 C CA . ALA B 1 185 ? -8.969 14.609 -0.324 1 98.06 185 ALA B CA 1
ATOM 4314 C C . ALA B 1 185 ? -7.445 14.688 -0.437 1 98.06 185 ALA B C 1
ATOM 4316 O O . ALA B 1 185 ? -6.73 14.289 0.484 1 98.06 185 ALA B O 1
ATOM 4317 N N . LEU B 1 186 ? -6.949 15.164 -1.511 1 98.56 186 LEU B N 1
ATOM 4318 C CA . LEU B 1 186 ? -5.504 15.312 -1.669 1 98.56 186 LEU B CA 1
ATOM 4319 C C . LEU B 1 186 ? -4.941 16.281 -0.64 1 98.56 186 LEU B C 1
ATOM 4321 O O . LEU B 1 186 ? -3.92 16 -0.01 1 98.56 186 LEU B O 1
ATOM 4325 N N . GLY B 1 187 ? -5.613 17.375 -0.475 1 98.31 187 GLY B N 1
ATOM 4326 C CA . GLY B 1 187 ? -5.16 18.375 0.47 1 98.31 187 GLY B CA 1
ATOM 4327 C C . GLY B 1 187 ? -5.391 17.984 1.917 1 98.31 187 GLY B C 1
ATOM 4328 O O . GLY B 1 187 ? -4.539 18.234 2.775 1 98.31 187 GLY B O 1
ATOM 4329 N N . ASP B 1 188 ? -6.5 17.406 2.188 1 96.94 188 ASP B N 1
ATOM 4330 C CA . ASP B 1 188 ? -6.867 17.078 3.562 1 96.94 188 ASP B CA 1
ATOM 4331 C C . ASP B 1 188 ? -6.117 15.852 4.059 1 96.94 188 ASP B C 1
ATOM 4333 O O . ASP B 1 188 ? -5.645 15.82 5.195 1 96.94 188 ASP B O 1
ATOM 4337 N N . LEU B 1 189 ? -6.078 14.844 3.229 1 97.69 189 LEU B N 1
ATOM 4338 C CA . LEU B 1 189 ? -5.539 13.547 3.625 1 97.69 189 LEU B CA 1
ATOM 4339 C C . LEU B 1 189 ? -4.195 13.289 2.955 1 97.69 189 LEU B C 1
ATOM 4341 O O . LEU B 1 189 ? -3.246 12.852 3.609 1 97.69 189 LEU B O 1
ATOM 4345 N N . GLY B 1 190 ? -4.098 13.562 1.668 1 98.56 190 GLY B N 1
ATOM 4346 C CA . GLY B 1 190 ? -2.861 13.359 0.932 1 98.56 190 GLY B CA 1
ATOM 4347 C C . GLY B 1 190 ? -1.699 14.164 1.479 1 98.56 190 GLY B C 1
ATOM 4348 O O . GLY B 1 190 ? -0.549 13.727 1.42 1 98.56 190 GLY B O 1
ATOM 4349 N N . TRP B 1 191 ? -2.002 15.297 2.01 1 98.62 191 TRP B N 1
ATOM 4350 C CA . TRP B 1 191 ? -1.005 16.141 2.662 1 98.62 191 TRP B CA 1
ATOM 4351 C C . TRP B 1 191 ? -0.217 15.344 3.701 1 98.62 191 TRP B C 1
ATOM 4353 O O . TRP B 1 191 ? 1.012 15.43 3.752 1 98.62 191 TRP B O 1
ATOM 4363 N N . TYR B 1 192 ? -0.894 14.531 4.512 1 97.94 192 TYR B N 1
ATOM 4364 C CA . TYR B 1 192 ? -0.238 13.742 5.547 1 97.94 192 TYR B CA 1
ATOM 4365 C C . TYR B 1 192 ? 0.685 12.695 4.934 1 97.94 192 TYR B C 1
ATOM 4367 O O . TYR B 1 192 ? 1.776 12.438 5.449 1 97.94 192 TYR B O 1
ATOM 4375 N N . CYS B 1 193 ? 0.244 12.094 3.889 1 98.5 193 CYS B N 1
ATOM 4376 C CA . CYS B 1 193 ? 1.057 11.086 3.215 1 98.5 193 CYS B CA 1
ATOM 4377 C C . CYS B 1 193 ? 2.34 11.695 2.666 1 98.5 193 CYS B C 1
ATOM 4379 O O . CYS B 1 193 ? 3.43 11.164 2.883 1 98.5 193 CYS B O 1
ATOM 4381 N N . ILE B 1 194 ? 2.199 12.828 2.027 1 98.81 194 ILE B N 1
ATOM 4382 C CA . ILE B 1 194 ? 3.338 13.516 1.436 1 98.81 194 ILE B CA 1
ATOM 4383 C C . ILE B 1 194 ? 4.289 13.977 2.537 1 98.81 194 ILE B C 1
ATOM 4385 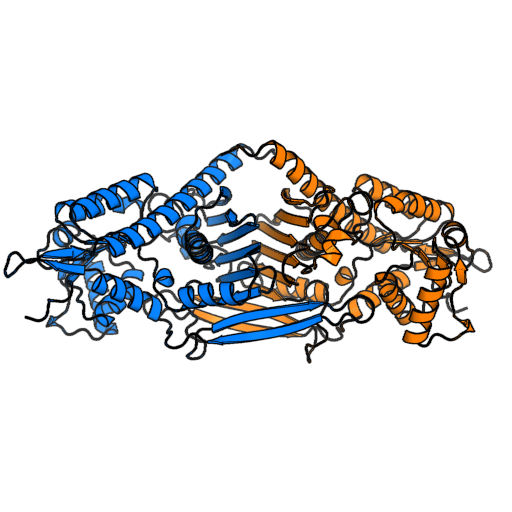O O . ILE B 1 194 ? 5.5 13.742 2.463 1 98.81 194 ILE B O 1
ATOM 4389 N N . ARG B 1 195 ? 3.748 14.594 3.549 1 98.75 195 ARG B N 1
ATOM 4390 C CA . ARG B 1 195 ? 4.559 15.109 4.648 1 98.75 195 ARG B CA 1
ATOM 4391 C C . ARG B 1 195 ? 5.332 13.992 5.336 1 98.75 195 ARG B C 1
ATOM 4393 O O . ARG B 1 195 ? 6.527 14.133 5.602 1 98.75 195 ARG B O 1
ATOM 4400 N N . TYR B 1 196 ? 4.648 12.898 5.629 1 98.44 196 TYR B N 1
ATOM 4401 C CA . TYR B 1 196 ? 5.305 11.797 6.312 1 98.44 196 TYR B CA 1
ATOM 4402 C C . TYR B 1 196 ? 6.426 11.211 5.457 1 98.44 196 TYR B C 1
ATOM 4404 O O . TYR B 1 196 ? 7.508 10.914 5.961 1 98.44 196 TYR B O 1
ATOM 4412 N N . ALA B 1 197 ? 6.168 11.055 4.164 1 98.38 197 ALA B N 1
ATOM 4413 C CA . ALA B 1 197 ? 7.195 10.578 3.246 1 98.38 197 ALA B CA 1
ATOM 4414 C C . ALA B 1 197 ? 8.414 11.492 3.264 1 98.38 197 ALA B C 1
ATOM 4416 O O . ALA B 1 197 ? 9.555 11.016 3.293 1 98.38 197 ALA B O 1
ATOM 4417 N N . LEU B 1 198 ? 8.172 12.805 3.23 1 98.56 198 LEU B N 1
ATOM 4418 C CA . LEU B 1 198 ? 9.273 13.758 3.242 1 98.56 198 LEU B CA 1
ATOM 4419 C C . LEU B 1 198 ? 10.078 13.656 4.539 1 98.56 198 LEU B C 1
ATOM 4421 O O . LEU B 1 198 ? 11.305 13.758 4.527 1 98.56 198 LEU B O 1
ATOM 4425 N N . HIS B 1 199 ? 9.383 13.438 5.672 1 98.38 199 HIS B N 1
ATOM 4426 C CA . HIS B 1 199 ? 10.102 13.18 6.918 1 98.38 199 HIS B CA 1
ATOM 4427 C C . HIS B 1 199 ? 11.008 11.969 6.785 1 98.38 199 HIS B C 1
ATOM 4429 O O . HIS B 1 199 ? 12.188 12.023 7.16 1 98.38 199 HIS B O 1
ATOM 4435 N N . LEU B 1 200 ? 10.484 10.898 6.242 1 97.44 200 LEU B N 1
ATOM 4436 C CA . LEU B 1 200 ? 11.219 9.641 6.121 1 97.44 200 LEU B CA 1
ATOM 4437 C C . LEU B 1 200 ? 12.398 9.797 5.164 1 97.44 200 LEU B C 1
ATOM 4439 O O . LEU B 1 200 ? 13.414 9.117 5.312 1 97.44 200 LEU B O 1
ATOM 4443 N N . MET B 1 201 ? 12.227 10.68 4.203 1 97.31 201 MET B N 1
ATOM 4444 C CA . MET B 1 201 ? 13.258 10.883 3.193 1 97.31 201 MET B CA 1
ATOM 4445 C C . MET B 1 201 ? 14.125 12.094 3.529 1 97.31 201 MET B C 1
ATOM 4447 O O . MET B 1 201 ? 14.805 12.641 2.656 1 97.31 201 MET B O 1
ATOM 4451 N N . ASP B 1 202 ? 14.031 12.602 4.723 1 96.12 202 ASP B N 1
ATOM 4452 C CA . ASP B 1 202 ? 14.844 13.688 5.25 1 96.12 202 ASP B CA 1
ATOM 4453 C C . ASP B 1 202 ? 14.617 14.977 4.449 1 96.12 202 ASP B C 1
ATOM 4455 O O . ASP B 1 202 ? 15.57 15.695 4.152 1 96.12 202 ASP B O 1
ATOM 4459 N N . PHE B 1 203 ? 13.367 15.117 3.922 1 97.25 203 PHE B N 1
ATOM 4460 C CA . PHE B 1 203 ? 12.867 16.297 3.232 1 97.25 203 PHE B CA 1
ATOM 4461 C C . PHE B 1 203 ? 13.648 16.547 1.949 1 97.25 203 PHE B C 1
ATOM 4463 O O . PHE B 1 203 ? 13.773 17.688 1.504 1 97.25 203 PHE B O 1
ATOM 4470 N N . GLN B 1 204 ? 14.219 15.5 1.447 1 96.25 204 GLN B N 1
ATOM 4471 C CA . GLN B 1 204 ? 14.633 15.539 0.047 1 96.25 204 GLN B CA 1
ATOM 4472 C C . GLN B 1 204 ? 13.422 15.609 -0.878 1 96.25 204 GLN B C 1
ATOM 4474 O O . GLN B 1 204 ? 12.375 15.016 -0.588 1 96.25 204 GLN B O 1
ATOM 4479 N N . MET B 1 205 ? 13.648 16.328 -1.941 1 97.69 205 MET B N 1
ATOM 4480 C CA . MET B 1 205 ? 12.539 16.406 -2.889 1 97.69 205 MET B CA 1
ATOM 4481 C C . MET B 1 205 ? 12.508 15.188 -3.805 1 97.69 205 MET B C 1
ATOM 4483 O O . MET B 1 205 ? 13.562 14.68 -4.195 1 97.69 205 MET B O 1
ATOM 4487 N N . PRO B 1 206 ? 11.344 14.656 -4.109 1 98 206 PRO B N 1
ATOM 4488 C CA . PRO B 1 206 ? 11.273 13.57 -5.082 1 98 206 PRO B CA 1
ATOM 4489 C C . PRO B 1 206 ? 11.734 13.992 -6.477 1 98 206 PRO B C 1
ATOM 4491 O O . PRO B 1 206 ? 11.602 15.164 -6.844 1 98 206 PRO B O 1
ATOM 4494 N N . THR B 1 207 ? 12.219 13.062 -7.262 1 96.38 207 THR B N 1
ATOM 4495 C CA . THR B 1 207 ? 12.656 13.312 -8.633 1 96.38 207 THR B CA 1
ATOM 4496 C C . THR B 1 207 ? 11.477 13.25 -9.594 1 96.38 207 THR B C 1
ATOM 4498 O O . THR B 1 207 ? 11.508 13.867 -10.664 1 96.38 207 THR B O 1
ATOM 4501 N N . GLU B 1 208 ? 10.492 12.484 -9.242 1 94.31 208 GLU B N 1
ATOM 4502 C CA . GLU B 1 208 ? 9.273 12.352 -10.031 1 94.31 208 GLU B CA 1
ATOM 4503 C C . GLU B 1 208 ? 8.047 12.203 -9.133 1 94.31 208 GLU B C 1
ATOM 4505 O O . GLU B 1 208 ? 8.117 11.562 -8.086 1 94.31 208 GLU B O 1
ATOM 4510 N N . VAL B 1 209 ? 6.926 12.836 -9.602 1 96.25 209 VAL B N 1
ATOM 4511 C CA . VAL B 1 209 ? 5.652 12.656 -8.906 1 96.25 209 VAL B CA 1
ATOM 4512 C C . VAL B 1 209 ? 4.539 12.43 -9.93 1 96.25 209 VAL B C 1
ATOM 4514 O O . VAL B 1 209 ? 4.562 13 -11.023 1 96.25 209 VAL B O 1
ATOM 4517 N N . THR B 1 210 ? 3.67 11.539 -9.633 1 93.25 210 THR B N 1
ATOM 4518 C CA . THR B 1 210 ? 2.471 11.32 -10.43 1 93.25 210 THR B CA 1
ATOM 4519 C C . THR B 1 210 ? 1.226 11.305 -9.547 1 93.25 210 THR B C 1
ATOM 4521 O O . THR B 1 210 ? 1.304 10.977 -8.359 1 93.25 210 THR B O 1
ATOM 4524 N N . GLY B 1 211 ? 0.151 11.789 -10.109 1 94.56 211 GLY B N 1
ATOM 4525 C CA . GLY B 1 211 ? -1.133 11.75 -9.422 1 94.56 211 GLY B CA 1
ATOM 4526 C C . GLY B 1 211 ? -2.287 11.398 -10.344 1 94.56 211 GLY B C 1
ATOM 4527 O O . GLY B 1 211 ? -2.184 11.555 -11.562 1 94.56 211 GLY B O 1
ATOM 4528 N N . ARG B 1 212 ? -3.295 10.852 -9.758 1 94.06 212 ARG B N 1
ATOM 4529 C CA . ARG B 1 212 ? -4.539 10.562 -10.469 1 94.06 212 ARG B CA 1
ATOM 4530 C C . ARG B 1 212 ? -5.746 10.836 -9.586 1 94.06 212 ARG B C 1
ATOM 4532 O O . ARG B 1 212 ? -5.801 10.383 -8.438 1 94.06 212 ARG B O 1
ATOM 4539 N N . ILE B 1 213 ? -6.668 11.594 -10.156 1 96 213 ILE B N 1
ATOM 4540 C CA . ILE B 1 213 ? -7.965 11.758 -9.508 1 96 213 ILE B CA 1
ATOM 4541 C C . ILE B 1 213 ? -8.859 10.562 -9.828 1 96 213 ILE B C 1
ATOM 4543 O O . ILE B 1 213 ? -9.195 10.32 -10.992 1 96 213 ILE B O 1
ATOM 4547 N N . LEU B 1 214 ? -9.242 9.828 -8.82 1 93.81 214 LEU B N 1
ATOM 4548 C CA . LEU B 1 214 ? -10.023 8.609 -9.031 1 93.81 214 LEU B CA 1
ATOM 4549 C C . LEU B 1 214 ? -11.516 8.922 -9.055 1 93.81 214 LEU B C 1
ATOM 4551 O O . LEU B 1 214 ? -12.289 8.227 -9.711 1 93.81 214 LEU B O 1
ATOM 4555 N N . LYS B 1 215 ? -11.875 9.922 -8.242 1 94.19 215 LYS B N 1
ATOM 4556 C CA . LYS B 1 215 ? -13.289 10.297 -8.148 1 94.19 215 LYS B CA 1
ATOM 4557 C C . LYS B 1 215 ? -13.438 11.766 -7.758 1 94.19 215 LYS B C 1
ATOM 4559 O O . LYS B 1 215 ? -12.719 12.258 -6.895 1 94.19 215 LYS B O 1
ATOM 4564 N N . GLN B 1 216 ? -14.359 12.391 -8.375 1 95.69 216 GLN B N 1
ATOM 4565 C CA . GLN B 1 216 ? -14.812 13.734 -8.016 1 95.69 216 GLN B CA 1
ATOM 4566 C C . GLN B 1 216 ? -16.312 13.758 -7.785 1 95.69 216 GLN B C 1
ATOM 4568 O O . GLN B 1 216 ? -17.047 12.938 -8.336 1 95.69 216 GLN B O 1
ATOM 4573 N N . ASN B 1 217 ? -16.688 14.625 -6.836 1 95.38 217 ASN B N 1
ATOM 4574 C CA . ASN B 1 217 ? -18.125 14.797 -6.715 1 95.38 217 ASN B CA 1
ATOM 4575 C C . ASN B 1 217 ? -18.672 15.734 -7.789 1 95.38 217 ASN B C 1
ATOM 4577 O O . ASN B 1 217 ? -17.938 16.156 -8.688 1 95.38 217 ASN B O 1
ATOM 4581 N N . ASP B 1 218 ? -19.953 16.062 -7.66 1 94.69 218 ASP B N 1
ATOM 4582 C CA . ASP B 1 218 ? -20.625 16.828 -8.695 1 94.69 218 ASP B CA 1
ATOM 4583 C C . ASP B 1 218 ? -20.078 18.266 -8.758 1 94.69 218 ASP B C 1
ATOM 4585 O O . ASP B 1 218 ? -20.156 18.922 -9.797 1 94.69 218 ASP B O 1
ATOM 4589 N N . LYS B 1 219 ? -19.484 18.703 -7.68 1 95.56 219 LYS B N 1
ATOM 4590 C CA . LYS B 1 219 ? -18.953 20.062 -7.613 1 95.56 219 LYS B CA 1
ATOM 4591 C C . LYS B 1 219 ? -17.516 20.109 -8.102 1 95.56 219 LYS B C 1
ATOM 4593 O O . LYS B 1 219 ? -16.906 21.172 -8.188 1 95.56 219 LYS B O 1
ATOM 4598 N N . GLY B 1 220 ? -16.938 18.938 -8.336 1 96.19 220 GLY B N 1
ATOM 4599 C CA . GLY B 1 220 ? -15.57 18.875 -8.805 1 96.19 220 GLY B CA 1
ATOM 4600 C C . GLY B 1 220 ? -14.562 18.656 -7.688 1 96.19 220 GLY B C 1
ATOM 4601 O O . GLY B 1 220 ? -13.352 18.703 -7.918 1 96.19 220 GLY B O 1
ATOM 4602 N N . ALA B 1 221 ? -15.055 18.406 -6.516 1 97.62 221 ALA B N 1
ATOM 4603 C CA . ALA B 1 221 ? -14.148 18.172 -5.391 1 97.62 221 ALA B CA 1
ATOM 4604 C C . ALA B 1 221 ? -13.492 16.812 -5.496 1 97.62 221 ALA B C 1
ATOM 4606 O O . ALA B 1 221 ? -14.133 15.828 -5.871 1 97.62 221 ALA B O 1
ATOM 4607 N N . ILE B 1 222 ? -12.258 16.734 -5.234 1 97.81 222 ILE B N 1
ATOM 4608 C CA . ILE B 1 222 ? -11.539 15.477 -5.227 1 97.81 222 ILE B CA 1
ATOM 4609 C C . ILE B 1 222 ? -11.992 14.625 -4.043 1 97.81 222 ILE B C 1
ATOM 4611 O O . ILE B 1 222 ? -11.805 15.008 -2.887 1 97.81 222 ILE B O 1
ATOM 4615 N N . ILE B 1 223 ? -12.562 13.516 -4.367 1 97.19 223 ILE B N 1
ATOM 4616 C CA . ILE B 1 223 ? -13.094 12.633 -3.334 1 97.19 223 ILE B CA 1
ATOM 4617 C C . ILE B 1 223 ? -12.102 11.508 -3.057 1 97.19 223 ILE B C 1
ATOM 4619 O O . ILE B 1 223 ? -11.977 11.047 -1.921 1 97.19 223 ILE B O 1
ATOM 4623 N N . SER B 1 224 ? -11.461 11.023 -4.109 1 96.94 224 SER B N 1
ATOM 4624 C CA . SER B 1 224 ? -10.43 9.984 -4.008 1 96.94 224 SER B CA 1
ATOM 4625 C C . SER B 1 224 ? -9.258 10.281 -4.934 1 96.94 224 SER B C 1
ATOM 4627 O O . SER B 1 224 ? -9.445 10.781 -6.047 1 96.94 224 SER B O 1
ATOM 4629 N N . PHE B 1 225 ? -8.07 9.961 -4.434 1 97.25 225 PHE B N 1
ATOM 4630 C CA . PHE B 1 225 ? -6.844 10.32 -5.133 1 97.25 225 PHE B CA 1
ATOM 4631 C C . PHE B 1 225 ? -5.742 9.305 -4.852 1 97.25 225 PHE B C 1
ATOM 4633 O O . PHE B 1 225 ? -5.656 8.766 -3.742 1 97.25 225 PHE B O 1
ATOM 4640 N N . ILE B 1 226 ? -4.953 8.969 -5.867 1 96.25 226 ILE B N 1
ATOM 4641 C CA . ILE B 1 226 ? -3.742 8.18 -5.68 1 96.25 226 ILE B CA 1
ATOM 4642 C C . ILE B 1 226 ? -2.529 8.977 -6.156 1 96.25 226 ILE B C 1
ATOM 4644 O O . ILE B 1 226 ? -2.615 9.727 -7.133 1 96.25 226 ILE B O 1
ATOM 4648 N N . GLY B 1 227 ? -1.42 8.852 -5.398 1 96.38 227 GLY B N 1
ATOM 4649 C CA . GLY B 1 227 ? -0.189 9.539 -5.754 1 96.38 227 GLY B CA 1
ATOM 4650 C C . GLY B 1 227 ? 1.049 8.688 -5.566 1 96.38 227 GLY B C 1
ATOM 4651 O O . GLY B 1 227 ? 1.085 7.82 -4.684 1 96.38 227 GLY B O 1
ATOM 4652 N N . ASP B 1 228 ? 2.055 8.945 -6.426 1 96 228 ASP B N 1
ATOM 4653 C CA . ASP B 1 228 ? 3.363 8.305 -6.324 1 96 228 ASP B CA 1
ATOM 4654 C C . ASP B 1 228 ? 4.484 9.344 -6.332 1 96 228 ASP B C 1
ATOM 4656 O O . ASP B 1 228 ? 4.395 10.352 -7.027 1 96 228 ASP B O 1
ATOM 4660 N N . MET B 1 229 ? 5.43 9.07 -5.508 1 97.5 229 MET B N 1
ATOM 4661 C CA . MET B 1 229 ? 6.668 9.852 -5.504 1 97.5 229 MET B CA 1
ATOM 4662 C C . MET B 1 229 ? 7.879 8.938 -5.688 1 97.5 229 MET B C 1
ATOM 4664 O O . MET B 1 229 ? 7.988 7.902 -5.031 1 97.5 229 MET B O 1
ATOM 4668 N N . THR B 1 230 ? 8.781 9.328 -6.551 1 96 230 THR B N 1
ATOM 4669 C CA . THR B 1 230 ? 10.047 8.625 -6.727 1 96 230 THR B CA 1
ATOM 4670 C C . THR B 1 230 ? 11.203 9.453 -6.172 1 96 230 THR B C 1
ATOM 4672 O O . THR B 1 230 ? 11.336 10.633 -6.484 1 96 230 THR B O 1
ATOM 4675 N N . PHE B 1 231 ? 11.914 8.844 -5.297 1 96.75 231 PHE B N 1
ATOM 4676 C CA . PHE B 1 231 ? 13.117 9.461 -4.75 1 96.75 231 PHE B CA 1
ATOM 4677 C C . PHE B 1 231 ? 14.367 8.742 -5.234 1 96.75 231 PHE B C 1
ATOM 4679 O O . PHE B 1 231 ? 14.352 7.531 -5.461 1 96.75 231 PHE B O 1
ATOM 4686 N N . GLU B 1 232 ? 15.375 9.461 -5.473 1 93.75 232 GLU B N 1
ATOM 4687 C CA . GLU B 1 232 ? 16.719 8.938 -5.703 1 93.75 232 GLU B CA 1
ATOM 4688 C C . GLU B 1 232 ? 17.703 9.43 -4.641 1 93.75 232 GLU B C 1
ATOM 4690 O O . GLU B 1 232 ? 18.062 10.609 -4.621 1 93.75 232 GLU B O 1
ATOM 4695 N N . VAL B 1 233 ? 18.047 8.555 -3.809 1 88.75 233 VAL B N 1
ATOM 4696 C CA . VAL B 1 233 ? 18.922 8.906 -2.693 1 88.75 233 VAL B CA 1
ATOM 4697 C C . VAL B 1 233 ? 20.125 7.957 -2.658 1 88.75 233 VAL B C 1
ATOM 4699 O O . VAL B 1 233 ? 19.969 6.746 -2.496 1 88.75 233 VAL B O 1
ATOM 4702 N N . GLY B 1 234 ? 21.344 8.43 -2.73 1 87.44 234 GLY B N 1
ATOM 4703 C CA . GLY B 1 234 ? 22.547 7.613 -2.672 1 87.44 234 GLY B CA 1
ATOM 4704 C C . GLY B 1 234 ? 22.578 6.535 -3.74 1 87.44 234 GLY B C 1
ATOM 4705 O O . GLY B 1 234 ? 23 5.406 -3.475 1 87.44 234 GLY B O 1
ATOM 4706 N N . GLY B 1 235 ? 22 6.789 -4.789 1 87.62 235 GLY B N 1
ATOM 4707 C CA . GLY B 1 235 ? 22.016 5.828 -5.883 1 87.62 235 GLY B CA 1
ATOM 4708 C C . GLY B 1 235 ? 20.906 4.801 -5.797 1 87.62 235 GLY B C 1
ATOM 4709 O O . GLY B 1 235 ? 20.812 3.916 -6.645 1 87.62 235 GLY B O 1
ATOM 4710 N N . GLU B 1 236 ? 20.094 4.918 -4.746 1 91.12 236 GLU B N 1
ATOM 4711 C CA . GLU B 1 236 ? 18.984 3.996 -4.562 1 91.12 236 GLU B CA 1
ATOM 4712 C C . GLU B 1 236 ? 17.656 4.664 -4.906 1 91.12 236 GLU B C 1
ATOM 4714 O O . GLU B 1 236 ? 17.469 5.859 -4.664 1 91.12 236 GLU B O 1
ATOM 4719 N N . VAL B 1 237 ? 16.812 3.852 -5.484 1 93.5 237 VAL B N 1
ATOM 4720 C CA . VAL B 1 237 ? 15.469 4.348 -5.801 1 93.5 237 VAL B CA 1
ATOM 4721 C C . VAL B 1 237 ? 14.492 3.941 -4.703 1 93.5 237 VAL B C 1
ATOM 4723 O O . VAL B 1 237 ? 14.484 2.787 -4.266 1 93.5 237 VAL B O 1
ATOM 4726 N N . ALA B 1 238 ? 13.773 4.91 -4.234 1 95.94 238 ALA B N 1
ATOM 4727 C CA . ALA B 1 238 ? 12.68 4.676 -3.297 1 95.94 238 ALA B CA 1
ATOM 4728 C C . ALA B 1 238 ? 11.352 5.156 -3.877 1 95.94 238 ALA B C 1
ATOM 4730 O O . ALA B 1 238 ? 11.281 6.234 -4.473 1 95.94 238 ALA B O 1
ATOM 4731 N N . LEU B 1 239 ? 10.367 4.324 -3.734 1 96.75 239 LEU B N 1
ATOM 4732 C CA . LEU B 1 239 ? 9.039 4.676 -4.223 1 96.75 239 LEU B CA 1
ATOM 4733 C C . LEU B 1 239 ? 8.078 4.895 -3.061 1 96.75 239 LEU B C 1
ATOM 4735 O O . LEU B 1 239 ? 8.062 4.117 -2.105 1 96.75 239 LEU B O 1
ATOM 4739 N N . VAL B 1 240 ? 7.355 5.957 -3.166 1 97.88 240 VAL B N 1
ATOM 4740 C CA . VAL B 1 240 ? 6.254 6.219 -2.246 1 97.88 240 VAL B CA 1
ATOM 4741 C C . VAL B 1 240 ? 4.926 6.16 -2.996 1 97.88 240 VAL B C 1
ATOM 4743 O O . VAL B 1 240 ? 4.77 6.789 -4.043 1 97.88 240 VAL B O 1
ATOM 4746 N N . SER B 1 241 ? 4.027 5.359 -2.49 1 97.38 241 SER B N 1
ATOM 4747 C CA . SER B 1 241 ? 2.678 5.277 -3.033 1 97.38 241 SER B CA 1
ATOM 4748 C C . SER B 1 241 ? 1.631 5.531 -1.951 1 97.38 241 SER B C 1
ATOM 4750 O O . SER B 1 241 ? 1.763 5.043 -0.827 1 97.38 241 SER B O 1
ATOM 4752 N N . PHE B 1 242 ? 0.606 6.359 -2.314 1 98.06 242 PHE B N 1
ATOM 4753 C CA . PHE B 1 242 ? -0.441 6.523 -1.313 1 98.06 242 PHE B CA 1
ATOM 4754 C C . PHE B 1 242 ? -1.814 6.59 -1.972 1 98.06 242 PHE B C 1
ATOM 4756 O O . PHE B 1 242 ? -1.924 6.902 -3.16 1 98.06 242 PHE B O 1
ATOM 4763 N N . PHE B 1 243 ? -2.832 6.203 -1.189 1 97.75 243 PHE B N 1
ATOM 4764 C CA . PHE B 1 243 ? -4.25 6.285 -1.525 1 97.75 243 PHE B CA 1
ATOM 4765 C C . PHE B 1 243 ? -5.016 7.047 -0.453 1 97.75 243 PHE B C 1
ATOM 4767 O O . PHE B 1 243 ? -4.828 6.809 0.742 1 97.75 243 PHE B O 1
ATOM 4774 N N . VAL B 1 244 ? -5.836 7.988 -0.935 1 98.12 244 VAL B N 1
ATOM 4775 C CA . VAL B 1 244 ? -6.66 8.75 0 1 98.12 244 VAL B CA 1
ATOM 4776 C C . VAL B 1 244 ? -8.094 8.828 -0.521 1 98.12 244 VAL B C 1
ATOM 4778 O O . VAL B 1 244 ? -8.32 8.859 -1.733 1 98.12 244 VAL B O 1
ATOM 4781 N N . SER B 1 245 ? -9.023 8.828 0.465 1 97.25 245 SER B N 1
ATOM 4782 C CA . SER B 1 245 ? -10.43 8.875 0.076 1 97.25 245 SER B CA 1
ATOM 4783 C C . SER B 1 245 ? -11.312 9.344 1.229 1 97.25 245 SER B C 1
ATOM 4785 O O . SER B 1 245 ? -11.062 9 2.387 1 97.25 245 SER B O 1
ATOM 4787 N N . PHE B 1 246 ? -12.352 10.141 0.851 1 96.19 246 PHE B N 1
ATOM 4788 C CA . PHE B 1 246 ? -13.367 10.516 1.825 1 96.19 246 PHE B CA 1
ATOM 4789 C C . PHE B 1 246 ? -14.43 9.422 1.944 1 96.19 246 PHE B C 1
ATOM 4791 O O . PHE B 1 246 ? -15.273 9.469 2.842 1 96.19 246 PHE B O 1
ATOM 4798 N N . GLU B 1 247 ? -14.344 8.43 1.092 1 93.19 247 GLU B N 1
ATOM 4799 C CA . GLU B 1 247 ? -15.469 7.508 1.042 1 93.19 247 GLU B CA 1
ATOM 4800 C C . GLU B 1 247 ? -15.031 6.086 1.382 1 93.19 247 GLU B C 1
ATOM 4802 O O . GLU B 1 247 ? -15.844 5.156 1.344 1 93.19 247 GLU B O 1
ATOM 4807 N N . ALA B 1 248 ? -13.836 5.82 1.62 1 93.06 248 ALA B N 1
ATOM 4808 C CA . ALA B 1 248 ? -13.352 4.523 2.092 1 93.06 248 ALA B CA 1
ATOM 4809 C C . ALA B 1 248 ? -13.32 4.473 3.617 1 93.06 248 ALA B C 1
ATOM 4811 O O . ALA B 1 248 ? -13.273 5.516 4.277 1 93.06 248 ALA B O 1
ATOM 4812 N N . ALA B 1 249 ? -13.375 3.24 4.168 1 90.44 249 ALA B N 1
ATOM 4813 C CA . ALA B 1 249 ? -13.375 3.066 5.617 1 90.44 249 ALA B CA 1
ATOM 4814 C C . ALA B 1 249 ? -12.195 3.793 6.258 1 90.44 249 ALA B C 1
ATOM 4816 O O . ALA B 1 249 ? -11.117 3.877 5.668 1 90.44 249 ALA B O 1
ATOM 4817 N N . PHE B 1 250 ? -12.398 4.266 7.473 1 88.62 250 PHE B N 1
ATOM 4818 C CA . PHE B 1 250 ? -11.383 5.039 8.188 1 88.62 250 PHE B CA 1
ATOM 4819 C C . PHE B 1 250 ? -10.102 4.23 8.359 1 88.62 250 PHE B C 1
ATOM 4821 O O . PHE B 1 250 ? -10.125 3.133 8.914 1 88.62 250 PHE B O 1
ATOM 4828 N N . GLU B 1 251 ? -9.023 4.812 7.797 1 88.31 251 GLU B N 1
ATOM 4829 C CA . GLU B 1 251 ? -7.73 4.16 7.938 1 88.31 251 GLU B CA 1
ATOM 4830 C C . GLU B 1 251 ? -6.594 5.18 7.914 1 88.31 251 GLU B C 1
ATOM 4832 O O . GLU B 1 251 ? -6.711 6.23 7.285 1 88.31 251 GLU B O 1
ATOM 4837 N N . GLN B 1 252 ? -5.516 4.934 8.617 1 91.44 252 GLN B N 1
ATOM 4838 C CA . GLN B 1 252 ? -4.27 5.691 8.633 1 91.44 252 GLN B CA 1
ATOM 4839 C C . GLN B 1 252 ? -3.061 4.762 8.625 1 91.44 252 GLN B C 1
ATOM 4841 O O . GLN B 1 252 ? -2.188 4.855 9.492 1 91.44 252 GLN B O 1
ATOM 4846 N N . THR B 1 253 ? -2.934 4.051 7.609 1 91.5 253 THR B N 1
ATOM 4847 C CA . THR B 1 253 ? -1.959 2.971 7.488 1 91.5 253 THR B CA 1
ATOM 4848 C C . THR B 1 253 ? -0.659 3.48 6.875 1 91.5 253 THR B C 1
ATOM 4850 O O . THR B 1 253 ? -0.682 4.266 5.926 1 91.5 253 THR B O 1
ATOM 4853 N N . LEU B 1 254 ? 0.467 3.043 7.438 1 94.25 254 LEU B N 1
ATOM 4854 C CA . LEU B 1 254 ? 1.796 3.326 6.906 1 94.25 254 LEU B CA 1
ATOM 4855 C C . LEU B 1 254 ? 2.662 2.07 6.918 1 94.25 254 LEU B C 1
ATOM 4857 O O . LEU B 1 254 ? 2.764 1.391 7.941 1 94.25 254 LEU B O 1
ATOM 4861 N N . HIS B 1 255 ? 3.219 1.72 5.746 1 94.38 255 HIS B N 1
ATOM 4862 C CA . HIS B 1 255 ? 4.195 0.649 5.582 1 94.38 255 HIS B CA 1
ATOM 4863 C C . HIS B 1 255 ? 5.5 1.179 4.992 1 94.38 255 HIS B C 1
ATOM 4865 O O . HIS B 1 255 ? 5.484 1.905 3.998 1 94.38 255 HIS B O 1
ATOM 4871 N N . ILE B 1 256 ? 6.586 0.823 5.641 1 95.62 256 ILE B N 1
ATOM 4872 C CA . ILE B 1 256 ? 7.918 1.179 5.156 1 95.62 256 ILE B CA 1
ATOM 4873 C C . ILE B 1 256 ? 8.75 -0.086 4.957 1 95.62 256 ILE B C 1
ATOM 4875 O O . ILE B 1 256 ? 8.938 -0.868 5.895 1 95.62 256 ILE B O 1
ATOM 4879 N N . THR B 1 257 ? 9.242 -0.24 3.746 1 94.31 257 THR B N 1
ATOM 4880 C CA . THR B 1 257 ? 10.055 -1.405 3.416 1 94.31 257 THR B CA 1
ATOM 4881 C C . THR B 1 257 ? 11.477 -0.985 3.033 1 94.31 257 THR B C 1
ATOM 4883 O O . THR B 1 257 ? 11.664 -0.196 2.105 1 94.31 257 THR B O 1
ATOM 4886 N N . THR B 1 258 ? 12.453 -1.494 3.771 1 93.56 258 THR B N 1
ATOM 4887 C CA . THR B 1 258 ? 13.852 -1.368 3.393 1 93.56 258 THR B CA 1
ATOM 4888 C C . THR B 1 258 ? 14.391 -2.689 2.85 1 93.56 258 THR B C 1
ATOM 4890 O O . THR B 1 258 ? 13.625 -3.637 2.645 1 93.56 258 THR B O 1
ATOM 4893 N N . THR B 1 259 ? 15.648 -2.727 2.541 1 90.31 259 THR B N 1
ATOM 4894 C CA . THR B 1 259 ? 16.266 -3.982 2.113 1 90.31 259 THR B CA 1
ATOM 4895 C C . THR B 1 259 ? 16.422 -4.938 3.293 1 90.31 259 THR B C 1
ATOM 4897 O O . THR B 1 259 ? 16.672 -6.125 3.105 1 90.31 259 THR B O 1
ATOM 4900 N N . GLU B 1 260 ? 16.156 -4.441 4.543 1 88.25 260 GLU B N 1
ATOM 4901 C CA . GLU B 1 260 ? 16.531 -5.238 5.707 1 88.25 260 GLU B CA 1
ATOM 4902 C C . GLU B 1 260 ? 15.32 -5.527 6.59 1 88.25 260 GLU B C 1
ATOM 4904 O O . GLU B 1 260 ? 15.391 -6.363 7.496 1 88.25 260 GLU B O 1
ATOM 4909 N N . GLY B 1 261 ? 14.266 -4.848 6.285 1 88.19 261 GLY B N 1
ATOM 4910 C CA . GLY B 1 261 ? 13.102 -5.066 7.125 1 88.19 261 GLY B CA 1
ATOM 4911 C C . GLY B 1 261 ? 11.922 -4.184 6.75 1 88.19 261 GLY B C 1
ATOM 4912 O O . GLY B 1 261 ? 11.984 -3.451 5.762 1 88.19 261 GLY B O 1
ATOM 4913 N N . MET B 1 262 ? 10.867 -4.414 7.566 1 90.12 262 MET B N 1
ATOM 4914 C CA . MET B 1 262 ? 9.641 -3.656 7.348 1 90.12 262 MET B CA 1
ATOM 4915 C C . MET B 1 262 ? 9.141 -3.041 8.648 1 90.12 262 MET B C 1
ATOM 4917 O O . MET B 1 262 ? 9.242 -3.66 9.711 1 90.12 262 MET B O 1
ATOM 4921 N N . LEU B 1 263 ? 8.688 -1.807 8.57 1 91.75 263 LEU B N 1
ATOM 4922 C CA . LEU B 1 263 ? 8.039 -1.107 9.68 1 91.75 263 LEU B CA 1
ATOM 4923 C C . LEU B 1 263 ? 6.609 -0.728 9.312 1 91.75 263 LEU B C 1
ATOM 4925 O O . LEU B 1 263 ? 6.344 -0.281 8.195 1 91.75 263 LEU B O 1
ATOM 4929 N N . GLN B 1 264 ? 5.625 -0.996 10.281 1 89.19 264 GLN B N 1
ATOM 4930 C CA . GLN B 1 264 ? 4.238 -0.643 9.977 1 89.19 264 GLN B CA 1
ATOM 4931 C C . GLN B 1 264 ? 3.566 0.008 11.188 1 89.19 264 GLN B C 1
ATOM 4933 O O . GLN B 1 264 ? 3.938 -0.261 12.328 1 89.19 264 GLN B O 1
ATOM 4938 N N . LEU B 1 265 ? 2.613 0.866 10.945 1 85.75 265 LEU B N 1
ATOM 4939 C CA . LEU B 1 265 ? 1.681 1.381 11.945 1 85.75 265 LEU B CA 1
ATOM 4940 C C . LEU B 1 265 ? 0.326 1.688 11.312 1 85.75 265 LEU B C 1
ATOM 4942 O O . LEU B 1 265 ? 0.231 1.883 10.102 1 85.75 265 LEU B O 1
ATOM 4946 N N . ASP B 1 266 ? -0.732 1.65 12.102 1 83.94 266 ASP B N 1
ATOM 4947 C CA . ASP B 1 266 ? -2.094 1.821 11.602 1 83.94 266 ASP B CA 1
ATOM 4948 C C . ASP B 1 266 ? -2.738 3.078 12.18 1 83.94 266 ASP B C 1
ATOM 4950 O O . ASP B 1 266 ? -3.963 3.215 12.172 1 83.94 266 ASP B O 1
ATOM 4954 N N . ASP B 1 267 ? -2 4 12.719 1 85.62 267 ASP B N 1
ATOM 4955 C CA . ASP B 1 267 ? -2.48 5.27 13.258 1 85.62 267 ASP B CA 1
ATOM 4956 C C . ASP B 1 267 ? -1.475 6.391 13 1 85.62 267 ASP B C 1
ATOM 4958 O O . ASP B 1 267 ? -1.153 7.164 13.906 1 85.62 267 ASP B O 1
ATOM 4962 N N . MET B 1 268 ? -0.991 6.5 11.758 1 88.19 268 MET B N 1
ATOM 4963 C CA . MET B 1 268 ? 0.134 7.359 11.406 1 88.19 268 MET B CA 1
ATOM 4964 C C . MET B 1 268 ? -0.192 8.82 11.68 1 88.19 268 MET B C 1
ATOM 4966 O O . MET B 1 268 ? 0.691 9.602 12.047 1 88.19 268 MET B O 1
ATOM 4970 N N . CYS B 1 269 ? -1.46 9.195 11.516 1 88.5 269 CYS B N 1
ATOM 4971 C CA . CYS B 1 269 ? -1.814 10.609 11.617 1 88.5 269 CYS B CA 1
ATOM 4972 C C . CYS B 1 269 ? -2.262 10.953 13.031 1 88.5 269 CYS B C 1
ATOM 4974 O O . CYS B 1 269 ? -1.845 11.969 13.586 1 88.5 269 CYS B O 1
ATOM 4976 N N . LEU B 1 270 ? -3.16 10.117 13.547 1 78.88 270 LEU B N 1
ATOM 4977 C CA . LEU B 1 270 ? -3.748 10.32 14.867 1 78.88 270 LEU B CA 1
ATOM 4978 C C . LEU B 1 270 ? -3.607 9.062 15.719 1 78.88 270 LEU B C 1
ATOM 4980 O O . LEU B 1 270 ? -4.277 8.062 15.469 1 78.88 270 LEU B O 1
ATOM 4984 N N . PRO B 1 271 ? -2.869 9.188 16.734 1 77.12 271 PRO B N 1
ATOM 4985 C CA . PRO B 1 271 ? -2.721 8 17.578 1 77.12 271 PRO B CA 1
ATOM 4986 C C . PRO B 1 271 ? -4.055 7.492 18.125 1 77.12 271 PRO B C 1
ATOM 4988 O O . PRO B 1 271 ? -4.93 8.289 18.469 1 77.12 271 PRO B O 1
ATOM 4991 N N . MET B 1 272 ? -4.199 6.141 18.203 1 71.06 272 MET B N 1
ATOM 4992 C CA . MET B 1 272 ? -5.41 5.523 18.734 1 71.06 272 MET B CA 1
ATOM 4993 C C . MET B 1 272 ? -5.469 5.652 20.25 1 71.06 272 MET B C 1
ATOM 4995 O O . MET B 1 272 ? -4.535 5.246 20.953 1 71.06 272 MET B O 1
ATOM 4999 N N . THR B 1 273 ? -6.559 6.141 20.75 1 66.81 273 THR B N 1
ATOM 5000 C CA . THR B 1 273 ? -6.711 6.434 22.172 1 66.81 273 THR B CA 1
ATOM 5001 C C . THR B 1 273 ? -7.07 5.168 22.938 1 66.81 273 THR B C 1
ATOM 5003 O O . THR B 1 273 ? -6.867 5.102 24.156 1 66.81 273 THR B O 1
ATOM 5006 N N . SER B 1 274 ? -7.688 4.242 22.312 1 62.84 274 SER B N 1
ATOM 5007 C CA . SER B 1 274 ? -8.156 3.033 22.984 1 62.84 274 SER B CA 1
ATOM 5008 C C . SER B 1 274 ? -7.02 2.047 23.219 1 62.84 274 SER B C 1
ATOM 5010 O O . SER B 1 274 ? -7.191 1.04 23.906 1 62.84 274 SER B O 1
ATOM 5012 N N . ARG B 1 275 ? -5.961 2.262 22.594 1 65 275 ARG B N 1
ATOM 5013 C CA . ARG B 1 275 ? -4.852 1.327 22.766 1 65 275 ARG B CA 1
ATOM 5014 C C . ARG B 1 275 ? -4.188 1.515 24.125 1 65 275 ARG B C 1
ATOM 5016 O O . ARG B 1 275 ? -3.92 2.645 24.547 1 65 275 ARG B O 1
ATOM 5023 N N . PRO B 1 276 ? -4.559 0.394 25 1 55.56 276 PRO B N 1
ATOM 5024 C CA . PRO B 1 276 ? -4.016 0.541 26.344 1 55.56 276 PRO B CA 1
ATOM 5025 C C . PRO B 1 276 ? -2.623 1.168 26.359 1 55.56 276 PRO B C 1
ATOM 5027 O O . PRO B 1 276 ? -2.312 1.972 27.234 1 55.56 276 PRO B O 1
ATOM 5030 N N . GLU B 1 277 ? -1.744 0.318 25.766 1 56.03 277 GLU B N 1
ATOM 5031 C CA . GLU B 1 277 ? -0.387 0.851 25.828 1 56.03 277 GLU B CA 1
ATOM 5032 C C . GLU B 1 277 ? -0.185 1.962 24.797 1 56.03 277 GLU B C 1
ATOM 5034 O O . GLU B 1 277 ? -1.019 2.152 23.906 1 56.03 277 GLU B O 1
ATOM 5039 N N . THR B 1 278 ? 1.121 2.553 24.875 1 57.81 278 THR B N 1
ATOM 5040 C CA . THR B 1 278 ? 1.733 3.688 24.188 1 57.81 278 THR B CA 1
ATOM 5041 C C . THR B 1 278 ? 1.693 3.498 22.672 1 57.81 278 THR B C 1
ATOM 5043 O O . THR B 1 278 ? 1.593 2.369 22.188 1 57.81 278 THR B O 1
ATOM 5046 N N . VAL B 1 279 ? 1.401 4.652 21.984 1 62.72 279 VAL B N 1
ATOM 5047 C CA . VAL B 1 279 ? 1.646 4.73 20.547 1 62.72 279 VAL B CA 1
ATOM 5048 C C . VAL B 1 279 ? 2.811 3.814 20.172 1 62.72 279 VAL B C 1
ATOM 5050 O O . VAL B 1 279 ? 3.848 3.812 20.844 1 62.72 279 VAL B O 1
ATOM 5053 N N . TYR B 1 280 ? 2.436 2.785 19.344 1 71.75 280 TYR B N 1
ATOM 5054 C CA . TYR B 1 280 ? 3.506 1.87 18.953 1 71.75 280 TYR B CA 1
ATOM 5055 C C . TYR B 1 280 ? 3.604 1.755 17.438 1 71.75 280 TYR B C 1
ATOM 5057 O O . TYR B 1 280 ? 2.758 2.283 16.719 1 71.75 280 TYR B O 1
ATOM 5065 N N . TYR B 1 281 ? 4.684 1.254 17.031 1 68.69 281 TYR B N 1
ATOM 5066 C CA . TYR B 1 281 ? 4.914 0.771 15.672 1 68.69 281 TYR B CA 1
ATOM 5067 C C . TYR B 1 281 ? 5.5 -0.637 15.68 1 68.69 281 TYR B C 1
ATOM 5069 O O . TYR B 1 281 ? 6.027 -1.087 16.703 1 68.69 281 TYR B O 1
ATOM 5077 N N . GLU B 1 282 ? 5.25 -1.315 14.57 1 75.12 282 GLU B N 1
ATOM 5078 C CA . GLU B 1 282 ? 5.727 -2.691 14.469 1 75.12 282 GLU B CA 1
ATOM 5079 C C . GLU B 1 282 ? 6.855 -2.811 13.453 1 75.12 282 GLU B C 1
ATOM 5081 O O . GLU B 1 282 ? 6.789 -2.221 12.367 1 75.12 282 GLU B O 1
ATOM 5086 N N . VAL B 1 283 ? 7.91 -3.523 13.836 1 62.19 283 VAL B N 1
ATOM 5087 C CA . VAL B 1 283 ? 8.984 -3.889 12.914 1 62.19 283 VAL B CA 1
ATOM 5088 C C . VAL B 1 283 ? 8.914 -5.383 12.609 1 62.19 283 VAL B C 1
ATOM 5090 O O . VAL B 1 283 ? 8.812 -6.207 13.523 1 62.19 283 VAL B O 1
ATOM 5093 N N . HIS B 1 284 ? 8.867 -5.66 11.336 1 70.56 284 HIS B N 1
ATOM 5094 C CA . HIS B 1 284 ? 8.773 -7.043 10.875 1 70.56 284 HIS B CA 1
ATOM 5095 C C . HIS B 1 284 ? 10.008 -7.449 10.086 1 70.56 284 HIS B C 1
ATOM 5097 O O . HIS B 1 284 ? 10.516 -6.668 9.281 1 70.56 284 HIS B O 1
ATOM 5103 N N . ASN B 1 285 ? 10.555 -8.586 10.406 1 62.88 285 ASN B N 1
ATOM 5104 C CA . ASN B 1 285 ? 11.594 -9.25 9.625 1 62.88 285 ASN B CA 1
ATOM 5105 C C . ASN B 1 285 ? 11.188 -10.672 9.25 1 62.88 285 ASN B C 1
ATOM 5107 O O . ASN B 1 285 ? 10.727 -11.438 10.094 1 62.88 285 ASN B O 1
ATOM 5111 N N . SER B 1 286 ? 11.07 -10.82 7.945 1 61.28 286 SER B N 1
ATOM 5112 C CA . SER B 1 286 ? 10.688 -12.15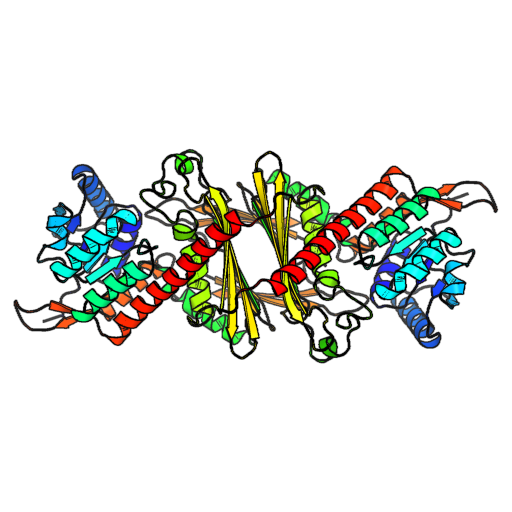6 7.492 1 61.28 286 SER B CA 1
ATOM 5113 C C . SER B 1 286 ? 11.734 -12.734 6.547 1 61.28 286 SER B C 1
ATOM 5115 O O . SER B 1 286 ? 12.477 -11.992 5.895 1 61.28 286 SER B O 1
ATOM 5117 N N . SER B 1 287 ? 12.078 -13.922 6.793 1 57.72 287 SER B N 1
ATOM 5118 C CA . SER B 1 287 ? 12.945 -14.656 5.879 1 57.72 287 SER B CA 1
ATOM 5119 C C . SER B 1 287 ? 12.289 -15.953 5.414 1 57.72 287 SER B C 1
ATOM 5121 O O . SER B 1 287 ? 11.305 -16.406 6 1 57.72 287 SER B O 1
ATOM 5123 N N . TYR B 1 288 ? 12.445 -16.156 4.102 1 58.22 288 TYR B N 1
ATOM 5124 C CA . TYR B 1 288 ? 11.953 -17.438 3.596 1 58.22 288 TYR B CA 1
ATOM 5125 C C . TYR B 1 288 ? 13.102 -18.422 3.377 1 58.22 288 TYR B C 1
ATOM 5127 O O . TYR B 1 288 ? 14.203 -18.016 3 1 58.22 288 TYR B O 1
ATOM 5135 N N . ASP B 1 289 ? 13.078 -19.375 4.105 1 50.53 289 ASP B N 1
ATOM 5136 C CA . ASP B 1 289 ? 14.047 -20.422 3.814 1 50.53 289 ASP B CA 1
ATOM 5137 C C . ASP B 1 289 ? 13.539 -21.359 2.715 1 50.53 289 ASP B C 1
ATOM 5139 O O . ASP B 1 289 ? 12.336 -21.562 2.574 1 50.53 289 ASP B O 1
ATOM 5143 N N . ASN B 1 290 ? 14.18 -21.219 1.552 1 46.94 290 ASN B N 1
ATOM 5144 C CA . ASN B 1 290 ? 13.977 -21.844 0.25 1 46.94 290 ASN B CA 1
ATOM 5145 C C . ASN B 1 290 ? 13.078 -23.078 0.353 1 46.94 290 ASN B C 1
ATOM 5147 O O . ASN B 1 290 ? 12.188 -23.266 -0.472 1 46.94 290 ASN B O 1
ATOM 5151 N N . VAL B 1 291 ? 13.57 -24.25 0.741 1 42 291 VAL B N 1
ATOM 5152 C CA . VAL B 1 291 ? 13.445 -25.547 0.08 1 42 291 VAL B CA 1
ATOM 5153 C C . VAL B 1 291 ? 12.062 -26.125 0.348 1 42 291 VAL B C 1
ATOM 5155 O O . VAL B 1 291 ? 11.242 -25.516 1.034 1 42 291 VAL B O 1
ATOM 5158 N N . CYS B 1 292 ? 11.922 -27.516 0.623 1 42.03 292 CYS B N 1
ATOM 5159 C CA . CYS B 1 292 ? 10.914 -28.547 0.801 1 42.03 292 CYS B CA 1
ATOM 5160 C C . CYS B 1 292 ? 9.867 -28.141 1.826 1 42.03 292 CYS B C 1
ATOM 5162 O O . CYS B 1 292 ? 8.688 -28.453 1.681 1 42.03 292 CYS B O 1
ATOM 5164 N N . GLU B 1 293 ? 10.352 -27.453 2.979 1 45.44 293 GLU B N 1
ATOM 5165 C CA . GLU B 1 293 ? 9.5 -27.031 4.086 1 45.44 293 GLU B CA 1
ATOM 5166 C C . GLU B 1 293 ? 9.5 -25.516 4.23 1 45.44 293 GLU B C 1
ATOM 5168 O O . GLU B 1 293 ? 10.516 -24.922 4.59 1 45.44 293 GLU B O 1
ATOM 5173 N N . SER B 1 294 ? 8.859 -24.859 3.391 1 50.47 294 SER B N 1
ATOM 5174 C CA . SER B 1 294 ? 8.812 -23.406 3.371 1 50.47 294 SER B CA 1
ATOM 5175 C C . SER B 1 294 ? 8.602 -22.844 4.773 1 50.47 294 SER B C 1
ATOM 5177 O O . SER B 1 294 ? 7.535 -23.031 5.367 1 50.47 294 SER B O 1
ATOM 5179 N N . HIS B 1 295 ? 9.727 -22.766 5.559 1 50.59 295 HIS B N 1
ATOM 5180 C CA . HIS B 1 295 ? 9.594 -22.047 6.824 1 50.59 295 HIS B CA 1
ATOM 5181 C C . HIS B 1 295 ? 9.625 -20.531 6.605 1 50.59 295 HIS B C 1
ATOM 5183 O O . HIS B 1 295 ? 10.633 -20 6.145 1 50.59 295 HIS B O 1
ATOM 5189 N N . ASN B 1 296 ? 8.43 -20.062 6.473 1 60.59 296 ASN B N 1
ATOM 5190 C CA . ASN B 1 296 ? 8.32 -18.609 6.559 1 60.59 296 ASN B CA 1
ATOM 5191 C C . ASN B 1 296 ? 8.367 -18.125 8 1 60.59 296 ASN B C 1
ATOM 5193 O O . ASN B 1 296 ? 7.445 -18.359 8.781 1 60.59 296 ASN B O 1
ATOM 5197 N N . LEU B 1 297 ? 9.734 -17.719 8.328 1 55.22 297 LEU B N 1
ATOM 5198 C CA . LEU B 1 297 ? 9.906 -17.203 9.68 1 55.22 297 LEU B CA 1
ATOM 5199 C C . LEU B 1 297 ? 9.578 -15.711 9.742 1 55.22 297 LEU B C 1
ATOM 5201 O O . LEU B 1 297 ? 9.906 -14.953 8.82 1 55.22 297 LEU B O 1
ATOM 5205 N N . HIS B 1 298 ? 8.695 -15.484 10.688 1 66 298 HIS B N 1
ATOM 5206 C CA . HIS B 1 298 ? 8.305 -14.094 10.867 1 66 298 HIS B CA 1
ATOM 5207 C C . HIS B 1 298 ? 8.5 -13.648 12.312 1 66 298 HIS B C 1
ATOM 5209 O O . HIS B 1 298 ? 8.125 -14.375 13.242 1 66 298 HIS B O 1
ATOM 5215 N N . THR B 1 299 ? 9.344 -12.586 12.438 1 66.56 299 THR B N 1
ATOM 5216 C CA . THR B 1 299 ? 9.383 -11.93 13.742 1 66.56 299 THR B CA 1
ATOM 5217 C C . THR B 1 299 ? 8.672 -10.586 13.695 1 66.56 299 THR B C 1
ATOM 5219 O O . THR B 1 299 ? 8.758 -9.859 12.703 1 66.56 299 THR B O 1
ATOM 5222 N N . GLU B 1 300 ? 7.859 -10.422 14.719 1 72.31 300 GLU B N 1
ATOM 5223 C CA . GLU B 1 300 ? 7.164 -9.156 14.914 1 72.31 300 GLU B CA 1
ATOM 5224 C C . GLU B 1 300 ? 7.48 -8.562 16.281 1 72.31 300 GLU B C 1
ATOM 5226 O O . GLU B 1 300 ? 7.34 -9.234 17.312 1 72.31 300 GLU B O 1
ATOM 5231 N N . VAL B 1 301 ? 8.055 -7.285 16.234 1 73.44 301 VAL B N 1
ATOM 5232 C CA . VAL B 1 301 ? 8.344 -6.605 17.5 1 73.44 301 VAL B CA 1
ATOM 5233 C C . VAL B 1 301 ? 7.555 -5.301 17.578 1 73.44 301 VAL B C 1
ATOM 5235 O O . VAL B 1 301 ? 7.625 -4.473 16.656 1 73.44 301 VAL B O 1
ATOM 5238 N N . LYS B 1 302 ? 6.797 -5.156 18.625 1 79.94 302 LYS B N 1
ATOM 5239 C CA . LYS B 1 302 ? 6.102 -3.9 18.922 1 79.94 302 LYS B CA 1
ATOM 5240 C C . LYS B 1 302 ? 6.977 -2.967 19.75 1 79.94 302 LYS B C 1
ATOM 5242 O O . LYS B 1 302 ? 7.527 -3.373 20.781 1 79.94 302 LYS B O 1
ATOM 5247 N N . HIS B 1 303 ? 7.145 -1.729 19.172 1 78.5 303 HIS B N 1
ATOM 5248 C CA . HIS B 1 303 ? 7.91 -0.707 19.875 1 78.5 303 HIS B CA 1
ATOM 5249 C C . HIS B 1 303 ? 7 0.407 20.391 1 78.5 303 HIS B C 1
ATOM 5251 O O . HIS B 1 303 ? 6.195 0.951 19.641 1 78.5 303 HIS B O 1
ATOM 5257 N N . THR B 1 304 ? 7.203 0.72 21.641 1 81.88 304 THR B N 1
ATOM 5258 C CA . THR B 1 304 ? 6.426 1.798 22.234 1 81.88 304 THR B CA 1
ATOM 5259 C C . THR B 1 304 ? 7.191 3.117 22.172 1 81.88 304 THR B C 1
ATOM 5261 O O . THR B 1 304 ? 8.414 3.137 22.297 1 81.88 304 THR B O 1
ATOM 5264 N N . VAL B 1 305 ? 6.461 4.188 21.953 1 81 305 VAL B N 1
ATOM 5265 C CA . VAL B 1 305 ? 7.039 5.527 22 1 81 305 VAL B CA 1
ATOM 5266 C C . VAL B 1 305 ? 6.859 6.129 23.391 1 81 305 VAL B C 1
ATOM 5268 O O . VAL B 1 305 ? 5.773 6.605 23.734 1 81 305 VAL B O 1
ATOM 5271 N N . ASN B 1 306 ? 7.922 6.262 24.078 1 78.88 306 ASN B N 1
ATOM 5272 C CA . ASN B 1 306 ? 7.867 6.719 25.469 1 78.88 306 ASN B CA 1
ATOM 5273 C C . ASN B 1 306 ? 7.441 8.18 25.562 1 78.88 306 ASN B C 1
ATOM 5275 O O . ASN B 1 306 ? 8.016 9.039 24.891 1 78.88 306 ASN B O 1
ATOM 5279 N N . GLY B 1 307 ? 6.414 8.391 26.375 1 76.62 307 GLY B N 1
ATOM 5280 C CA . GLY B 1 307 ? 5.969 9.75 26.641 1 76.62 307 GLY B CA 1
ATOM 5281 C C . GLY B 1 307 ? 4.996 10.273 25.594 1 76.62 307 GLY B C 1
ATOM 5282 O O . GLY B 1 307 ? 4.555 11.422 25.672 1 76.62 307 GLY B O 1
ATOM 5283 N N . ASP B 1 308 ? 4.734 9.391 24.672 1 79.75 308 ASP B N 1
ATOM 5284 C CA . ASP B 1 308 ? 3.754 9.797 23.672 1 79.75 308 ASP B CA 1
ATOM 5285 C C . ASP B 1 308 ? 2.33 9.578 24.172 1 79.75 308 ASP B C 1
ATOM 5287 O O . ASP B 1 308 ? 2.072 8.656 24.953 1 79.75 308 ASP B O 1
ATOM 5291 N N . ALA B 1 309 ? 1.503 10.578 23.906 1 76.25 309 ALA B N 1
ATOM 5292 C CA . ALA B 1 309 ? 0.081 10.539 24.234 1 76.25 309 ALA B CA 1
ATOM 5293 C C . ALA B 1 309 ? -0.768 11.023 23.062 1 76.25 309 ALA B C 1
ATOM 5295 O O . ALA B 1 309 ? -0.251 11.625 22.125 1 76.25 309 ALA B O 1
ATOM 5296 N N . PRO B 1 310 ? -2 10.688 23.109 1 72.31 310 PRO B N 1
ATOM 5297 C CA . PRO B 1 310 ? -2.861 11.07 21.984 1 72.31 310 PRO B CA 1
ATOM 5298 C C . PRO B 1 310 ? -2.828 12.57 21.703 1 72.31 310 PRO B C 1
ATOM 5300 O O . PRO B 1 310 ? -2.986 12.992 20.547 1 72.31 310 PRO B O 1
ATOM 5303 N N . ASN B 1 311 ? -2.516 13.352 22.719 1 78.62 311 ASN B N 1
ATOM 5304 C CA . ASN B 1 311 ? -2.516 14.797 22.531 1 78.62 311 ASN B CA 1
ATOM 5305 C C . ASN B 1 311 ? -1.099 15.336 22.375 1 78.62 311 ASN B C 1
ATOM 5307 O O . ASN B 1 311 ? -0.905 16.547 22.25 1 78.62 311 ASN B O 1
ATOM 5311 N N . SER B 1 312 ? -0.152 14.461 22.328 1 85.44 312 SER B N 1
ATOM 5312 C CA . SER B 1 312 ? 1.243 14.891 22.297 1 85.44 312 SER B CA 1
ATOM 5313 C C . SER B 1 312 ? 1.557 15.688 21.031 1 85.44 312 SER B C 1
ATOM 5315 O O . SER B 1 312 ? 2.324 16.656 21.078 1 85.44 312 SER B O 1
ATOM 5317 N N . GLN B 1 313 ? 0.939 15.344 19.969 1 89.12 313 GLN B N 1
ATOM 5318 C CA . GLN B 1 313 ? 1.267 16 18.703 1 89.12 313 GLN B CA 1
ATOM 5319 C C . GLN B 1 313 ? 0.863 17.469 18.734 1 89.12 313 GLN B C 1
ATOM 5321 O O . GLN B 1 313 ? 1.644 18.344 18.344 1 89.12 313 GLN B O 1
ATOM 5326 N N . CYS B 1 314 ? -0.307 17.734 19.234 1 90.06 314 CYS B N 1
ATOM 5327 C CA . CYS B 1 314 ? -0.787 19.109 19.328 1 90.06 314 CYS B CA 1
ATOM 5328 C C . CYS B 1 314 ? 0.019 19.906 20.344 1 90.06 314 CYS B C 1
ATOM 5330 O O . CYS B 1 314 ? 0.388 21.047 20.094 1 90.06 314 CYS B O 1
ATOM 5332 N N . THR B 1 315 ? 0.267 19.266 21.453 1 93.31 315 THR B N 1
ATOM 5333 C CA . THR B 1 315 ? 1.052 19.922 22.5 1 93.31 315 THR B CA 1
ATOM 5334 C C . THR B 1 315 ? 2.445 20.266 22 1 93.31 315 THR B C 1
ATOM 5336 O O . THR B 1 315 ? 2.936 21.375 22.234 1 93.31 315 THR B O 1
ATOM 5339 N N . GLU B 1 316 ? 3.002 19.391 21.266 1 95.19 316 GLU B N 1
ATOM 5340 C CA . GLU B 1 316 ? 4.371 19.594 20.812 1 95.19 316 GLU B CA 1
ATOM 5341 C C . GLU B 1 316 ? 4.434 20.656 19.703 1 95.19 316 GLU B C 1
ATOM 5343 O O . GLU B 1 316 ? 5.41 21.391 19.609 1 95.19 316 GLU B O 1
ATOM 5348 N N . LEU B 1 317 ? 3.422 20.75 18.875 1 97.06 317 LEU B N 1
ATOM 5349 C CA . LEU B 1 317 ? 3.369 21.812 17.875 1 97.06 317 LEU B CA 1
ATOM 5350 C C . LEU B 1 317 ? 3.443 23.172 18.547 1 97.06 317 LEU B C 1
ATOM 5352 O O . LEU B 1 317 ? 4.289 24 18.188 1 97.06 317 LEU B O 1
ATOM 5356 N N . TRP B 1 318 ? 2.68 23.406 19.531 1 97.5 318 TRP B N 1
ATOM 5357 C CA . TRP B 1 318 ? 2.641 24.703 20.203 1 97.5 318 TRP B CA 1
ATOM 5358 C C . TRP B 1 318 ? 3.859 24.891 21.094 1 97.5 318 TRP B C 1
ATOM 5360 O O . TRP B 1 318 ? 4.277 26.016 21.359 1 97.5 318 TRP B O 1
ATOM 5370 N N . GLY B 1 319 ? 4.418 23.703 21.562 1 97.5 319 GLY B N 1
ATOM 5371 C CA . GLY B 1 319 ? 5.723 23.797 22.203 1 97.5 319 GLY B CA 1
ATOM 5372 C C . GLY B 1 319 ? 6.801 24.344 21.297 1 97.5 319 GLY B C 1
ATOM 5373 O O . GLY B 1 319 ? 7.613 25.172 21.719 1 97.5 319 GLY B O 1
ATOM 5374 N N . ASP B 1 320 ? 6.758 23.906 20.078 1 97.81 320 ASP B N 1
ATOM 5375 C CA . ASP B 1 320 ? 7.707 24.422 19.094 1 97.81 320 ASP B CA 1
ATOM 5376 C C . ASP B 1 320 ? 7.48 25.906 18.844 1 97.81 320 ASP B C 1
ATOM 5378 O O . ASP B 1 320 ? 8.438 26.688 18.75 1 97.81 320 ASP B O 1
ATOM 5382 N N . VAL B 1 321 ? 6.227 26.328 18.734 1 98.25 321 VAL B N 1
ATOM 5383 C CA . VAL B 1 321 ? 5.914 27.75 18.547 1 98.25 321 VAL B CA 1
ATOM 5384 C C . VAL B 1 321 ? 6.504 28.562 19.703 1 98.25 321 VAL B C 1
ATOM 5386 O O . VAL B 1 321 ? 7.184 29.562 19.484 1 98.25 321 VAL B O 1
ATOM 5389 N N . ALA B 1 322 ? 6.316 28.094 20.906 1 97.25 322 ALA B N 1
ATOM 5390 C CA . ALA B 1 322 ? 6.805 28.781 22.109 1 97.25 322 ALA B CA 1
ATOM 5391 C C . ALA B 1 322 ? 8.328 28.875 22.109 1 97.25 322 ALA B C 1
ATOM 5393 O O . ALA B 1 322 ? 8.891 29.891 22.516 1 97.25 322 ALA B O 1
ATOM 5394 N N . ARG B 1 323 ? 8.953 27.828 21.656 1 97.06 323 ARG B N 1
ATOM 5395 C CA . ARG B 1 323 ? 10.414 27.766 21.688 1 97.06 323 ARG B CA 1
ATOM 5396 C C . ARG B 1 323 ? 11.008 28.656 20.594 1 97.06 323 ARG B C 1
ATOM 5398 O O . ARG B 1 323 ? 12.102 29.188 20.75 1 97.06 323 ARG B O 1
ATOM 5405 N N . ILE B 1 324 ? 10.305 28.844 19.531 1 98.06 324 ILE B N 1
ATOM 5406 C CA . ILE B 1 324 ? 10.805 29.578 18.391 1 98.06 324 ILE B CA 1
ATOM 5407 C C . ILE B 1 324 ? 10.68 31.078 18.641 1 98.06 324 ILE B C 1
ATOM 5409 O O . ILE B 1 324 ? 11.523 31.859 18.203 1 98.06 324 ILE B O 1
ATOM 5413 N N . LEU B 1 325 ? 9.617 31.5 19.328 1 97.44 325 LEU B N 1
ATOM 5414 C CA . LEU B 1 325 ? 9.336 32.906 19.531 1 97.44 325 LEU B CA 1
ATOM 5415 C C . LEU B 1 325 ? 10.094 33.438 20.75 1 97.44 325 LEU B C 1
ATOM 5417 O O . LEU B 1 325 ? 10.211 32.75 21.75 1 97.44 325 LEU B O 1
ATOM 5421 N N . TYR B 1 326 ? 10.594 34.625 20.641 1 94.81 326 TYR B N 1
ATOM 5422 C CA . TYR B 1 326 ? 11.281 35.281 21.75 1 94.81 326 TYR B CA 1
ATOM 5423 C C . TYR B 1 326 ? 10.977 36.781 21.781 1 94.81 326 TYR B C 1
ATOM 5425 O O . TYR B 1 326 ? 10.711 37.375 20.734 1 94.81 326 TYR B O 1
ATOM 5433 N N . ALA B 1 327 ? 11.031 37.281 22.922 1 92.19 327 ALA B N 1
ATOM 5434 C CA . ALA B 1 327 ? 10.758 38.719 23.109 1 92.19 327 ALA B CA 1
ATOM 5435 C C . ALA B 1 327 ? 11.945 39.562 22.672 1 92.19 327 ALA B C 1
ATOM 5437 O O . ALA B 1 327 ? 13.094 39.25 23 1 92.19 327 ALA B O 1
ATOM 5438 N N . ASP B 1 328 ? 11.555 40.406 21.844 1 89.12 328 ASP B N 1
ATOM 5439 C CA . ASP B 1 328 ? 12.523 41.406 21.406 1 89.12 328 ASP B CA 1
ATOM 5440 C C . ASP B 1 328 ? 12.109 42.812 21.859 1 89.12 328 ASP B C 1
ATOM 5442 O O . ASP B 1 328 ? 10.977 43.219 21.609 1 89.12 328 ASP B O 1
ATOM 5446 N N . GLY B 1 329 ? 13.023 43.469 22.453 1 84 329 GLY B N 1
ATOM 5447 C CA . GLY B 1 329 ? 12.727 44.781 22.938 1 84 329 GLY B CA 1
ATOM 5448 C C . GLY B 1 329 ? 12.273 44.812 24.391 1 84 329 GLY B C 1
ATOM 5449 O O . GLY B 1 329 ? 12.305 43.781 25.078 1 84 329 GLY B O 1
ATOM 5450 N N . GLU B 1 330 ? 12.094 46.062 24.938 1 79.88 330 GLU B N 1
ATOM 5451 C CA . GLU B 1 330 ? 11.695 46.25 26.328 1 79.88 330 GLU B CA 1
ATOM 5452 C C . GLU B 1 330 ? 10.445 47.125 26.438 1 79.88 330 GLU B C 1
ATOM 5454 O O . GLU B 1 330 ? 10.141 47.906 25.547 1 79.88 330 GLU B O 1
ATOM 5459 N N . GLY B 1 331 ? 9.695 46.875 27.438 1 68.38 331 GLY B N 1
ATOM 5460 C CA . GLY B 1 331 ? 8.523 47.688 27.734 1 68.38 331 GLY B CA 1
ATOM 5461 C C . GLY B 1 331 ? 7.449 47.594 26.656 1 68.38 331 GLY B C 1
ATOM 5462 O O . GLY B 1 331 ? 7.082 46.5 26.234 1 68.38 331 GLY B O 1
ATOM 5463 N N . ASP B 1 332 ? 6.93 48.75 26.281 1 64.62 332 ASP B N 1
ATOM 5464 C CA . ASP B 1 332 ? 5.828 48.875 25.328 1 64.62 332 ASP B CA 1
ATOM 5465 C C . ASP B 1 332 ? 6.281 48.531 23.922 1 64.62 332 ASP B C 1
ATOM 5467 O O . ASP B 1 332 ? 5.457 48.25 23.047 1 64.62 332 ASP B O 1
ATOM 5471 N N . ALA B 1 333 ? 7.59 48.5 23.719 1 73.38 333 ALA B N 1
ATOM 5472 C CA . ALA B 1 333 ? 8.141 48.25 22.391 1 73.38 333 ALA B CA 1
ATOM 5473 C C . ALA B 1 333 ? 8.406 46.75 22.203 1 73.38 333 ALA B C 1
ATOM 5475 O O . ALA B 1 333 ? 8.875 46.312 21.141 1 73.38 333 ALA B O 1
ATOM 5476 N N . ARG B 1 334 ? 8.008 46.062 23.203 1 81.25 334 ARG B N 1
ATOM 5477 C CA . ARG B 1 334 ? 8.305 44.625 23.156 1 81.25 334 ARG B CA 1
ATOM 5478 C C . ARG B 1 334 ? 7.434 43.938 22.109 1 81.25 334 ARG B C 1
ATOM 5480 O O . ARG B 1 334 ? 6.223 44.156 22.062 1 81.25 334 ARG B O 1
ATOM 5487 N N . ARG B 1 335 ? 8.156 43.219 21.234 1 87.75 335 ARG B N 1
ATOM 5488 C CA . ARG B 1 335 ? 7.445 42.375 20.281 1 87.75 335 ARG B CA 1
ATOM 5489 C C . ARG B 1 335 ? 8.062 41 20.188 1 87.75 335 ARG B C 1
ATOM 5491 O O . ARG B 1 335 ? 9.234 40.812 20.531 1 87.75 335 ARG B O 1
ATOM 5498 N N . LEU B 1 336 ? 7.305 40.062 19.844 1 94.94 336 LEU B N 1
ATOM 5499 C CA . LEU B 1 336 ? 7.848 38.719 19.656 1 94.94 336 LEU B CA 1
ATOM 5500 C C . LEU B 1 336 ? 8.438 38.562 18.25 1 94.94 336 LEU B C 1
ATOM 5502 O O . LEU B 1 336 ? 7.84 39.031 17.266 1 94.94 336 LEU B O 1
ATOM 5506 N N . LYS B 1 337 ? 9.594 38.062 18.234 1 97 337 LYS B N 1
ATOM 5507 C CA . LYS B 1 337 ? 10.25 37.688 16.984 1 97 337 LYS B CA 1
ATOM 5508 C C . LYS B 1 337 ? 10.484 36.156 16.922 1 97 337 LYS B C 1
ATOM 5510 O O . LYS B 1 337 ? 10.375 35.469 17.938 1 97 337 LYS B O 1
ATOM 5515 N N . ALA B 1 338 ? 10.711 35.688 15.727 1 98.06 338 ALA B N 1
ATOM 5516 C CA . ALA B 1 338 ? 10.977 34.281 15.547 1 98.06 338 ALA B CA 1
ATOM 5517 C C . ALA B 1 338 ? 12.461 34.031 15.289 1 98.06 338 ALA B C 1
ATOM 5519 O O . ALA B 1 338 ? 13.102 34.75 14.539 1 98.06 338 ALA B O 1
ATOM 5520 N N . LYS B 1 339 ? 12.953 33 16.016 1 97.88 339 LYS B N 1
ATOM 5521 C CA . LYS B 1 339 ? 14.312 32.594 15.711 1 97.88 339 LYS B CA 1
ATOM 5522 C C . LYS B 1 339 ? 14.453 32.188 14.25 1 97.88 339 LYS B C 1
ATOM 5524 O O . LYS B 1 339 ? 13.742 31.281 13.773 1 97.88 339 LYS B O 1
ATOM 5529 N N . GLU B 1 340 ? 15.391 32.719 13.609 1 97.62 340 GLU B N 1
ATOM 5530 C CA . GLU B 1 340 ? 15.5 32.656 12.148 1 97.62 340 GLU B CA 1
ATOM 5531 C C . GLU B 1 340 ? 15.625 31.203 11.68 1 97.62 340 GLU B C 1
ATOM 5533 O O . GLU B 1 340 ? 14.852 30.75 10.828 1 97.62 340 GLU B O 1
ATOM 5538 N N . GLU B 1 341 ? 16.547 30.469 12.219 1 97.88 341 GLU B N 1
ATOM 5539 C CA . GLU B 1 341 ? 16.844 29.109 11.742 1 97.88 341 GLU B CA 1
ATOM 5540 C C . GLU B 1 341 ? 15.633 28.203 11.922 1 97.88 341 GLU B C 1
ATOM 5542 O O . GLU B 1 341 ? 15.227 27.516 10.984 1 97.88 341 GLU B O 1
ATOM 5547 N N . SER B 1 342 ? 15.023 28.219 13.055 1 98 342 SER B N 1
ATOM 5548 C CA . SER B 1 342 ? 13.875 27.359 13.344 1 98 342 SER B CA 1
ATOM 5549 C C . SER B 1 342 ? 12.648 27.797 12.539 1 98 342 SER B C 1
ATOM 5551 O O . SER B 1 342 ? 11.898 26.953 12.047 1 98 342 SER B O 1
ATOM 5553 N N . SER B 1 343 ? 12.453 29.094 12.469 1 98.19 343 SER B N 1
ATOM 5554 C CA . SER B 1 343 ? 11.336 29.625 11.68 1 98.19 343 SER B CA 1
ATOM 5555 C C . SER B 1 343 ? 11.461 29.219 10.219 1 98.19 343 SER B C 1
ATOM 5557 O O . SER B 1 343 ? 10.492 28.734 9.625 1 98.19 343 SER B O 1
ATOM 5559 N N . ARG B 1 344 ? 12.648 29.312 9.672 1 98.44 344 ARG B N 1
ATOM 5560 C CA . ARG B 1 344 ? 12.867 28.984 8.273 1 98.44 344 ARG B CA 1
ATOM 5561 C C . ARG B 1 344 ? 12.758 27.484 8.039 1 98.44 344 ARG B C 1
ATOM 5563 O O . ARG B 1 344 ? 12.297 27.047 6.98 1 98.44 344 ARG B O 1
ATOM 5570 N N . TYR B 1 345 ? 13.117 26.703 9 1 98.25 345 TYR B N 1
ATOM 5571 C CA . TYR B 1 345 ? 12.984 25.266 8.883 1 98.25 345 TYR B CA 1
ATOM 5572 C C . TYR B 1 345 ? 11.523 24.859 8.695 1 98.25 345 TYR B C 1
ATOM 5574 O O . TYR B 1 345 ? 11.188 24.172 7.738 1 98.25 345 TYR B O 1
ATOM 5582 N N . TRP B 1 346 ? 10.68 25.312 9.523 1 98.5 346 TRP B N 1
ATOM 5583 C CA . TRP B 1 346 ? 9.281 24.906 9.477 1 98.5 346 TRP B CA 1
ATOM 5584 C C . TRP B 1 346 ? 8.586 25.5 8.25 1 98.5 346 TRP B C 1
ATOM 5586 O O . TRP B 1 346 ? 7.691 24.875 7.68 1 98.5 346 TRP B O 1
ATOM 5596 N N . ALA B 1 347 ? 9.008 26.703 7.863 1 98.5 347 ALA B N 1
ATOM 5597 C CA . ALA B 1 347 ? 8.477 27.297 6.633 1 98.5 347 ALA B CA 1
ATOM 5598 C C . ALA B 1 347 ? 8.867 26.453 5.418 1 98.5 347 ALA B C 1
ATOM 5600 O O . ALA B 1 347 ? 8.047 26.234 4.523 1 98.5 347 ALA B O 1
ATOM 5601 N N . THR B 1 348 ? 10.086 25.984 5.422 1 98.25 348 THR B N 1
ATOM 5602 C CA . THR B 1 348 ? 10.586 25.156 4.324 1 98.25 348 THR B CA 1
ATOM 5603 C C . THR B 1 348 ? 9.844 23.828 4.262 1 98.25 348 THR B C 1
ATOM 5605 O O . THR B 1 348 ? 9.477 23.359 3.182 1 98.25 348 THR B O 1
ATOM 5608 N N . VAL B 1 349 ? 9.625 23.234 5.406 1 98.25 349 VAL B N 1
ATOM 5609 C CA . VAL B 1 349 ? 8.883 21.984 5.508 1 98.25 349 VAL B CA 1
ATOM 5610 C C . VAL B 1 349 ? 7.492 22.156 4.906 1 98.25 349 VAL B C 1
ATOM 5612 O O . VAL B 1 349 ? 7.027 21.312 4.145 1 98.25 349 VAL B O 1
ATOM 5615 N N . SER B 1 350 ? 6.898 23.25 5.211 1 98.75 350 SER B N 1
ATOM 5616 C CA . SER B 1 350 ? 5.566 23.547 4.699 1 98.75 350 SER B CA 1
ATOM 5617 C C . SER B 1 350 ? 5.586 23.734 3.186 1 98.75 350 SER B C 1
ATOM 5619 O O . SER B 1 350 ? 4.754 23.156 2.477 1 98.75 350 SER B O 1
ATOM 5621 N N . TRP B 1 351 ? 6.512 24.484 2.721 1 98.81 351 TRP B N 1
ATOM 5622 C CA . TRP B 1 351 ? 6.59 24.781 1.296 1 98.81 351 TRP B CA 1
ATOM 5623 C C . TRP B 1 351 ? 6.891 23.531 0.486 1 98.81 351 TRP B C 1
ATOM 5625 O O . TRP B 1 351 ? 6.273 23.297 -0.556 1 98.81 351 TRP B O 1
ATOM 5635 N N . LYS B 1 352 ? 7.812 22.719 0.956 1 98.81 352 LYS B N 1
ATOM 5636 C CA . LYS B 1 352 ? 8.164 21.5 0.243 1 98.81 352 LYS B CA 1
ATOM 5637 C C . LYS B 1 352 ? 6.949 20.578 0.095 1 98.81 352 LYS B C 1
ATOM 5639 O O . LYS B 1 352 ? 6.723 20.016 -0.974 1 98.81 352 LYS B O 1
ATOM 5644 N N . THR B 1 353 ? 6.211 20.484 1.153 1 98.88 353 THR B N 1
ATOM 5645 C CA . THR B 1 353 ? 5.031 19.625 1.113 1 98.88 353 THR B CA 1
ATOM 5646 C C . THR B 1 353 ? 4.012 20.156 0.108 1 98.88 353 THR B C 1
ATOM 5648 O O . THR B 1 353 ? 3.49 19.391 -0.71 1 98.88 353 THR B O 1
ATOM 5651 N N . GLN B 1 354 ? 3.781 21.469 0.132 1 98.88 354 GLN B N 1
ATOM 5652 C CA . GLN B 1 354 ? 2.85 22.094 -0.799 1 98.88 354 GLN B CA 1
ATOM 5653 C C . GLN B 1 354 ? 3.326 21.953 -2.24 1 98.88 354 GLN B C 1
ATOM 5655 O O . GLN B 1 354 ? 2.527 21.672 -3.141 1 98.88 354 GLN B O 1
ATOM 5660 N N . ALA B 1 355 ? 4.602 22.109 -2.432 1 98.81 355 ALA B N 1
ATOM 5661 C CA . ALA B 1 355 ? 5.164 22.031 -3.777 1 98.81 355 ALA B CA 1
ATOM 5662 C C . ALA B 1 355 ? 4.973 20.625 -4.367 1 98.81 355 ALA B C 1
ATOM 5664 O O . ALA B 1 355 ? 4.598 20.484 -5.535 1 98.81 355 ALA B O 1
ATOM 5665 N N . VAL B 1 356 ? 5.219 19.625 -3.596 1 98.75 356 VAL B N 1
ATOM 5666 C CA . VAL B 1 356 ? 5.035 18.234 -4.047 1 98.75 356 VAL B CA 1
ATOM 5667 C C . VAL B 1 356 ? 3.564 17.984 -4.359 1 98.75 356 VAL B C 1
ATOM 5669 O O . VAL B 1 356 ? 3.234 17.406 -5.398 1 98.75 356 VAL B O 1
ATOM 5672 N N . MET B 1 357 ? 2.691 18.438 -3.473 1 98.75 357 MET B N 1
ATOM 5673 C CA . MET B 1 357 ? 1.257 18.25 -3.674 1 98.75 357 MET B CA 1
ATOM 5674 C C . MET B 1 357 ? 0.797 18.922 -4.965 1 98.75 357 MET B C 1
ATOM 5676 O O . MET B 1 357 ? 0.023 18.344 -5.73 1 98.75 357 MET B O 1
ATOM 5680 N N . ASP B 1 358 ? 1.323 20.156 -5.207 1 98.5 358 ASP B N 1
ATOM 5681 C CA . ASP B 1 358 ? 0.961 20.906 -6.41 1 98.5 358 ASP B CA 1
ATOM 5682 C C . ASP B 1 358 ? 1.354 20.125 -7.672 1 98.5 358 ASP B C 1
ATOM 5684 O O . ASP B 1 358 ? 0.57 20.031 -8.617 1 98.5 358 ASP B O 1
ATOM 5688 N N . LYS B 1 359 ? 2.529 19.625 -7.645 1 97.94 359 LYS B N 1
ATOM 5689 C CA . LYS B 1 359 ? 3.021 18.906 -8.805 1 97.94 359 LYS B CA 1
ATOM 5690 C C . LYS B 1 359 ? 2.225 17.625 -9.031 1 97.94 359 LYS B C 1
ATOM 5692 O O . LYS B 1 359 ? 2.004 17.203 -10.172 1 97.94 359 LYS B O 1
ATOM 5697 N N . MET B 1 360 ? 1.853 17.047 -7.98 1 97 360 MET B N 1
ATOM 5698 C CA . MET B 1 360 ? 1.04 15.836 -8.07 1 97 360 MET B CA 1
ATOM 5699 C C . MET B 1 360 ? -0.322 16.141 -8.68 1 97 360 MET B C 1
ATOM 5701 O O . MET B 1 360 ? -0.793 15.398 -9.547 1 97 360 MET B O 1
ATOM 5705 N N . LEU B 1 361 ? -0.922 17.156 -8.203 1 97.5 361 LEU B N 1
ATOM 5706 C CA . LEU B 1 361 ? -2.219 17.562 -8.742 1 97.5 361 LEU B CA 1
ATOM 5707 C C . LEU B 1 361 ? -2.102 17.953 -10.211 1 97.5 361 LEU B C 1
ATOM 5709 O O . LEU B 1 361 ? -2.967 17.609 -11.023 1 97.5 361 LEU B O 1
ATOM 5713 N N . GLU B 1 362 ? -1.039 18.656 -10.547 1 96.56 362 GLU B N 1
ATOM 5714 C CA . GLU B 1 362 ? -0.787 19.016 -11.938 1 96.56 362 GLU B CA 1
ATOM 5715 C C . GLU B 1 362 ? -0.694 17.766 -12.82 1 96.56 362 GLU B C 1
ATOM 5717 O O . GLU B 1 362 ? -1.277 17.734 -13.906 1 96.56 362 GLU B O 1
ATOM 5722 N N . SER B 1 363 ? 0.018 16.812 -12.336 1 94.25 363 SER B N 1
ATOM 5723 C CA . SER B 1 363 ? 0.143 15.555 -13.062 1 94.25 363 SER B CA 1
ATOM 5724 C C . SER B 1 363 ? -1.222 14.922 -13.297 1 94.25 363 SER B C 1
ATOM 5726 O O . SER B 1 363 ? -1.495 14.414 -14.391 1 94.25 363 SER B O 1
ATOM 5728 N N . ALA B 1 364 ? -2.047 14.93 -12.305 1 94.19 364 ALA B N 1
ATOM 5729 C CA . ALA B 1 364 ? -3.377 14.328 -12.398 1 94.19 364 ALA B CA 1
ATOM 5730 C C . ALA B 1 364 ? -4.23 15.055 -13.43 1 94.19 364 ALA B C 1
ATOM 5732 O O . ALA B 1 364 ? -5.008 14.422 -14.156 1 94.19 364 ALA B O 1
ATOM 5733 N N . LEU B 1 365 ? -4.109 16.281 -13.484 1 90.5 365 LEU B N 1
ATOM 5734 C CA . LEU B 1 365 ? -4.93 17.078 -14.383 1 90.5 365 LEU B CA 1
ATOM 5735 C C . LEU B 1 365 ? -4.453 16.938 -15.828 1 90.5 365 LEU B C 1
ATOM 5737 O O . LEU B 1 365 ? -5.266 16.953 -16.75 1 90.5 365 LEU B O 1
ATOM 5741 N N . ILE B 1 366 ? -3.152 16.688 -16.016 1 81 366 ILE B N 1
ATOM 5742 C CA . ILE B 1 366 ? -2.604 16.469 -17.344 1 81 366 ILE B CA 1
ATOM 5743 C C . ILE B 1 366 ? -2.959 15.07 -17.828 1 81 366 ILE B C 1
ATOM 5745 O O . ILE B 1 366 ? -3.336 14.875 -18.984 1 81 366 ILE B O 1
ATOM 5749 N N . GLY B 1 367 ? -2.639 14.008 -16.984 1 65.69 367 GLY B N 1
ATOM 5750 C CA . GLY B 1 367 ? -2.961 12.633 -17.344 1 65.69 367 GLY B CA 1
ATOM 5751 C C . GLY B 1 367 ? -4.426 12.438 -17.672 1 65.69 367 GLY B C 1
ATOM 5752 O O . GLY B 1 367 ? -4.766 11.609 -18.516 1 65.69 367 GLY B O 1
ATOM 5753 N N . ARG B 1 368 ? -5.324 12.938 -16.953 1 56.59 368 ARG B N 1
ATOM 5754 C CA . ARG B 1 368 ? -6.75 12.883 -17.266 1 56.59 368 ARG B CA 1
ATOM 5755 C C . ARG B 1 368 ? -7.02 13.328 -18.703 1 56.59 368 ARG B C 1
ATOM 5757 O O . ARG B 1 368 ? -7.898 12.773 -19.375 1 56.59 368 ARG B O 1
ATOM 5764 N N . ASN B 1 369 ? -6.211 14.133 -19.094 1 42.94 369 ASN B N 1
ATOM 5765 C CA . ASN B 1 369 ? -6.402 14.609 -20.453 1 42.94 369 ASN B CA 1
ATOM 5766 C C . ASN B 1 369 ? -5.742 13.68 -21.469 1 42.94 369 ASN B C 1
ATOM 5768 O O . ASN B 1 369 ? -6.133 13.648 -22.641 1 42.94 369 ASN B O 1
ATOM 5772 N N . ALA B 1 370 ? -4.746 12.797 -21.078 1 42.59 370 ALA B N 1
ATOM 5773 C CA . ALA B 1 370 ? -4.023 11.938 -22.016 1 42.59 370 ALA B CA 1
ATOM 5774 C C . ALA B 1 370 ? -4.531 10.5 -21.953 1 42.59 370 ALA B C 1
ATOM 5776 O O . ALA B 1 370 ? -4.07 9.641 -22.703 1 42.59 370 ALA B O 1
ATOM 5777 N N . ALA B 1 371 ? -5.266 9.93 -21.078 1 41.66 371 ALA B N 1
ATOM 5778 C CA . ALA B 1 371 ? -5.605 8.508 -21.031 1 41.66 371 ALA B CA 1
ATOM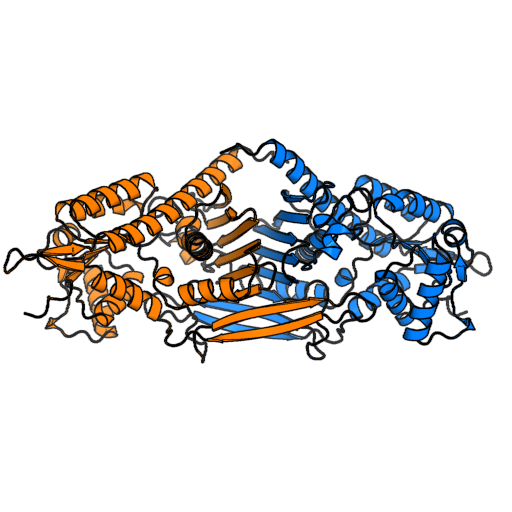 5779 C C . ALA B 1 371 ? -6.301 8.062 -22.312 1 41.66 371 ALA B C 1
ATOM 5781 O O . ALA B 1 371 ? -7.336 8.617 -22.688 1 41.66 371 ALA B O 1
ATOM 5782 N N . PRO B 1 372 ? -5.684 7.133 -23.078 1 32.16 372 PRO B N 1
ATOM 5783 C CA . PRO B 1 372 ? -6.402 6.641 -24.25 1 32.16 372 PRO B CA 1
ATOM 5784 C C . PRO B 1 372 ? -7.668 5.867 -23.891 1 32.16 372 PRO B C 1
ATOM 5786 O O . PRO B 1 372 ? -7.746 5.27 -22.812 1 32.16 372 PRO B O 1
ATOM 5789 N N . THR B 1 373 ? -8.891 6.371 -24.375 1 26.3 373 THR B N 1
ATOM 5790 C CA . THR B 1 373 ? -10.07 5.52 -24.344 1 26.3 373 THR B CA 1
ATOM 5791 C C . THR B 1 373 ? -9.75 4.121 -24.875 1 26.3 373 THR B C 1
ATOM 5793 O O . THR B 1 373 ? -9.188 3.977 -25.953 1 26.3 373 THR B O 1
ATOM 5796 N N . ALA B 1 374 ? -9.844 3.311 -23.844 1 25.12 374 ALA B N 1
ATOM 5797 C CA . ALA B 1 374 ? -9.75 1.964 -24.406 1 25.12 374 ALA B CA 1
ATOM 5798 C C . ALA B 1 374 ? -10.812 1.745 -25.484 1 25.12 374 ALA B C 1
ATOM 5800 O O . ALA B 1 374 ? -11.977 2.104 -25.297 1 25.12 374 ALA B O 1
#

Organism: Leishmania major (NCBI:txid5664)

pLDDT: mean 89.64, std 13.89, range [24.55, 98.88]

Foldseek 3Di:
DPFAFAEEEEEDLDPVVLLLQVLCVLQVYAHAEYADPDQVVRVVSQVVSCVVVVPDPVRRHYYYHLLCRLQPPRHAEYEYDFFQLVQLVSLVSNLVNLHAYEYEWPHHPFLVSLVVSLVSNLVSQHFYFYQQLLVLFPVLVVVLVVLVVLDADWAEKEKEAEAQDDPCCCVDPVLLACSRHVARQCTPPVLLQLLSVCSSVVNDAFPDKAKAQPDHDPNRHRFKMKMKTWHQDPNHIHIYIYIYGHNDDGWTKMWIDGPRWIKIDTQSRFFDQPDPQWGWIKIKDWDFDDDDDGPTDIDIDIDTDPPDHRSRSSNSVVVLVSVQWGWDDDDPPIHIGGNNVSSVVSSSSSSSSRNSSVVHVVNNVVVVVVDDDD/DPFQFAEEEEEDLDPVVLLLQVLCVLQVYAHAEYADPDQVVRVVSQVVSCVVVVPDPVRRHYYYHLLCRLQPPRHAEYEYDFFQLVQLVSLVSNLVNLHAYEYEWPHHPFLVSLVVSLVSNLVSQHFYFYQQLLVLFPVLVVVLVVLVVLDADWAEKEKEAEAQDDPCCCVDPVLLACSRHVARQCTPPVLLQLLSVCSSVVNDAFPDKAKAQPDHDPNRHRFKMKMKTWHQDPNHIHIYIYIYGHNDDGWTKMWIDGPRWIKIDTQSRFADQPPPAADWIKIKGWDFDDDDDGPTDIDIDIDHDPPDDRSRSSNSVVVLVRVQWGWDDDDPPIHIGGNNVSSVVSSSSSSSSRNSSVVHVVNNVVVVVVDDDD

Nearest PDB structures (foldseek):
  1ydw-assembly1_B  TM=8.910E-01  e=1.404E-28  Arabidopsis thaliana
  1ydw-assembly1_A  TM=8.909E-01  e=4.549E-27  Arabidopsis thaliana
  4koa-assembly1_A-2  TM=7.907E-01  e=3.447E-19  Sinorhizobium meliloti 1021
  3q2k-assembly2_L  TM=7.859E-01  e=3.524E-14  Bordetella pertussis Tohama I
  3oa2-assembly1_A  TM=7.846E-01  e=8.681E-12  Pseudomonas aeruginosa

Solvent-accessible surface area (backbone atoms only — not comparable to full-atom values): 37626 Å² total; per-residue (Å²): 129,79,80,77,58,62,25,28,23,34,38,33,81,40,66,66,46,48,43,51,50,53,9,35,47,72,60,65,27,42,56,43,29,35,14,22,95,48,60,67,60,31,47,50,49,49,51,52,50,32,61,75,66,66,54,53,79,92,62,60,48,48,70,40,42,58,67,56,45,47,66,33,88,67,36,44,32,36,37,38,48,62,50,35,68,59,38,63,64,55,53,51,46,20,51,74,54,68,30,25,38,38,29,38,67,50,62,49,92,39,38,66,59,43,48,54,53,46,53,59,28,48,74,70,32,31,35,42,33,58,55,59,31,47,81,45,20,68,57,55,55,51,51,43,49,47,52,61,67,57,30,64,60,62,40,39,35,40,32,37,32,26,60,34,46,49,72,65,44,62,72,62,37,60,55,48,30,35,84,35,23,71,46,12,24,46,30,68,36,36,44,56,51,50,43,52,50,26,59,67,53,72,64,53,76,60,79,43,60,41,28,42,72,76,37,59,50,98,74,62,8,35,35,22,34,39,40,38,37,32,33,74,56,95,89,38,64,25,39,35,41,36,42,23,22,41,53,28,24,31,41,26,36,36,40,38,32,14,39,54,24,33,40,38,37,68,35,68,72,56,46,47,52,74,46,63,83,50,51,60,39,35,42,37,45,38,47,72,49,68,57,74,63,64,41,28,44,73,49,79,45,79,43,69,39,85,89,43,50,69,59,36,21,43,32,32,37,38,41,49,51,58,70,35,42,42,81,38,73,62,78,93,66,45,40,74,33,31,41,62,71,61,31,50,50,43,38,47,54,44,41,54,43,39,42,52,53,46,48,17,52,50,34,17,62,51,47,70,71,60,65,77,80,124,128,79,80,76,59,60,26,29,22,32,37,34,82,40,52,64,47,48,42,51,49,52,10,34,47,73,60,66,26,44,56,44,29,35,13,23,95,49,60,66,60,32,46,51,48,50,50,51,50,31,61,74,68,66,54,53,78,90,60,57,46,47,68,40,41,58,70,55,48,48,66,34,89,68,36,44,34,37,36,39,50,62,50,34,68,59,39,65,63,55,52,51,46,20,53,73,53,68,33,24,37,37,29,37,67,49,62,50,90,40,38,67,60,43,48,54,53,46,54,58,27,48,76,69,33,30,35,43,34,57,54,59,30,47,79,46,21,67,57,55,54,49,49,43,50,46,53,60,68,55,29,65,60,62,42,37,36,40,30,37,34,26,63,34,46,50,71,68,44,61,74,64,37,61,56,46,30,35,84,36,23,72,46,13,24,46,29,66,37,35,43,55,51,51,44,52,50,25,58,66,54,73,64,53,78,59,74,43,61,40,27,42,73,75,37,58,50,97,76,63,10,37,35,23,35,39,39,38,37,33,34,75,55,95,90,38,64,26,39,34,40,37,43,23,22,41,56,27,25,34,41,26,36,36,40,38,33,14,40,53,23,34,39,38,37,69,36,70,72,55,45,51,54,68,48,85,65,52,56,56,41,35,40,38,43,39,48,73,48,81,56,81,68,59,42,27,45,70,47,79,46,82,44,69,40,86,89,51,49,73,59,36,22,43,32,32,38,37,40,50,52,58,69,35,42,43,80,38,74,62,78,91,65,45,40,75,33,30,41,63,71,62,32,50,48,44,38,47,55,45,43,53,41,38,42,53,50,47,47,18,51,52,35,18,61,50,47,70,72,60,63,76,81,126

Secondary structure (DSSP, 8-state):
------EEEEES--THHHHHHHHHHHTT-EEEEEE-SSHHHHHHHHHHHHHHHT--GGGPPEEE-HHHHHH-TT-SEEEE-S-HHHHHHHHHHHHHTT-EEEEPSS-SSSHHHHHHHHHHHHHTT--EEE--GGGGSHHHHHHHHHHHHH-S-EEEEEEEEE----HHHHHH-GGG-TTT-TTHHIIIIIHHHHHHHHHHTTTPPPSEEEEEEEEE-TT--EEEEEEEEEEEETTEEEEEEEEEESSSPPEEEEEEEESS-EEEESBSSS--TTS-S--EEEEEEEEEE-SSS-EEEEEEEEEE-TT--TTHHHHHHHHHHHHHEEEESSGGG-EEEE-HHHHHHHHHHHHHHHHHHHHHHHHHHHHHHH----/------EEEEES--HHHHHHHHHHHHTT-EEEEEE-SSHHHHHHHHHHHHHHHT--GGGPPEEE-HHHHHH-TT-SEEEE-S-HHHHHHHHHHHHHTT-EEEEPSS-SSSHHHHHHHHHHHHHTT--EEE--GGGGSHHHHHHHHHHHHH-S-EEEEEEEEE----HHHHHH-GGG-TTT-TTHHIIIIIHHHHHHHHHHTTTPPPSEEEEEEEEE-TT--EEEEEEEEEEEETTEEEEEEEEEESSSPPEEEEEEEESS-EEEES-SSS--SS-SS--EEEEEEEEEE-SSS-EEEEEEEEEE-TT--TTHHHHHHHHHHHHHEEEESSGGG-EEEE-HHHHHHHHHHHHHHHHHHHHHHHHHHHHHHH----

InterPro domains:
  IPR000683 Gfo/Idh/MocA-like oxidoreductase, N-terminal [PF01408] (8-129)
  IPR036291 NAD(P)-binding domain superfamily [SSF51735] (5-145)
  IPR055170 GFO/IDH/MocA-like oxidoreductase domain [PF22725] (152-263)

Sequence (748 aa):
MSASAPRVGLLGAANIAWRAWTGVRANGMSVTRVGCRDVDRGRNFVKRVCDALKIDEAAVPAVCSYEELVSAADVDVVYIAIPVKARDHWVRECIKYKKHVVGEKPPATDAEMLRSWIEALDQQNLLYMDGTMLSHGKRVKEICAAVKQMGGPVKHIFANVTLGGDEAFLANNIRTNPELEPHGALGDLGWYCIRYALHLMDFQMPTEVTGRILKQNDKGAIISFIGDMTFEVGGEVALVSFFVSFEAAFEQTLHITTTEGMLQLDDMCLPMTSRPETVYYEVHNSSYDNVCESHNLHTEVKHTVNGDAPNSQCTELWGDVARILYADGEGDARRLKAKEESSRYWATVSWKTQAVMDKMLESALIGRNAAPTAMSASAPRVGLLGAANIAWRAWTGVRANGMSVTRVGCRDVDRGRNFVKRVCDALKIDEAAVPAVCSYEELVSAADVDVVYIAIPVKARDHWVRECIKYKKHVVGEKPPATDAEMLRSWIEALDQQNLLYMDGTMLSHGKRVKEICAAVKQMGGPVKHIFANVTLGGDEAFLANNIRTNPELEPHGALGDLGWYCIRYALHLMDFQMPTEVTGRILKQNDKGAIISFIGDMTFEVGGEVALVSFFVSFEAAFEQTLHITTTEGMLQLDDMCLPMTSRPETVYYEVHNSSYDNVCESHNLHTEVKHTVNGDAPNSQCTELWGDVARILYADGEGDARRLKAKEESSRYWATVSWKTQAVMDKMLESALIGRNAAPTA